Protein AF-A0A7C8EUQ7-F1 (afdb_monomer_lite)

Foldseek 3Di:
DPDPPDVVVVVVVVVVVVVVVVVVVVVVVVVCCVAVVVQVVCVVCQVVLQVVLVVCVVVVVLVVSLVSLVCCCPRHLDLAGNLSSLQSNLVSCVVVVNLVSSLVSLVCSQPSRVPHPCNLVSLLVNLVSCVVVVVLVSSLVSLVVSVVPPALASNLSSLLVNLVSCVVVVVLVSSLVSLLSSLVSYDPPDPSNVSSQASNQVSLLVQQQDLDDDPQKDKDFDAPPDFLPNVCVVLVAFSLSQCRNAVPPDRVDDDGRDITIHGRWQWAWEQAQQFQKIFIATPLATNHMAFKQFAAVVLGQDFAKWWWADKDFQDFDDDVVDDTRGGPHLPPQQHGIWTFTHHPDPPDDRREIEGEGSCQVSTRYNDDSNYIYHHNVVRVSVVNGHDTGHMYGYDNDDDPVRSD

Structure (mmCIF, N/CA/C/O backbone):
data_AF-A0A7C8EUQ7-F1
#
_entry.id   AF-A0A7C8EUQ7-F1
#
loop_
_atom_site.group_PDB
_atom_site.id
_atom_site.type_symbol
_atom_site.label_atom_id
_atom_site.label_alt_id
_atom_site.label_comp_id
_atom_site.label_asym_id
_atom_site.label_entity_id
_atom_site.label_seq_id
_atom_site.pdbx_PDB_ins_code
_atom_site.Cartn_x
_atom_site.Cartn_y
_atom_site.Cartn_z
_atom_site.occupancy
_atom_site.B_iso_or_equiv
_atom_site.auth_seq_id
_atom_site.auth_comp_id
_atom_site.auth_asym_id
_atom_site.auth_atom_id
_atom_site.pdbx_PDB_model_num
ATOM 1 N N . MET A 1 1 ? 36.268 11.044 -96.603 1.00 44.50 1 MET A N 1
ATOM 2 C CA . MET A 1 1 ? 37.202 10.274 -95.750 1.00 44.50 1 MET A CA 1
ATOM 3 C C . MET A 1 1 ? 36.378 9.459 -94.760 1.00 44.50 1 MET A C 1
ATOM 5 O O . MET A 1 1 ? 35.686 10.057 -93.951 1.00 44.50 1 MET A O 1
ATOM 9 N N . LYS A 1 2 ? 36.358 8.121 -94.862 1.00 48.16 2 LYS A N 1
ATOM 10 C CA . LYS A 1 2 ? 35.698 7.262 -93.861 1.00 48.16 2 LYS A CA 1
ATOM 11 C C . LYS A 1 2 ? 36.610 7.180 -92.637 1.00 48.16 2 LYS A C 1
ATOM 13 O O . LYS A 1 2 ? 37.682 6.588 -92.716 1.00 48.16 2 LYS A O 1
ATOM 18 N N . GLN A 1 3 ? 36.198 7.805 -91.539 1.00 54.78 3 GLN A N 1
ATOM 19 C CA . GLN A 1 3 ? 36.864 7.699 -90.246 1.00 54.78 3 GLN A CA 1
ATOM 20 C C . GLN A 1 3 ? 36.693 6.248 -89.774 1.00 54.78 3 GLN A C 1
ATOM 22 O O . GLN A 1 3 ? 35.589 5.830 -89.427 1.00 54.78 3 GLN A O 1
ATOM 27 N N . LYS A 1 4 ? 37.754 5.434 -89.861 1.00 54.38 4 LYS A N 1
ATOM 28 C CA . LYS A 1 4 ? 37.778 4.117 -89.216 1.00 54.38 4 LYS A CA 1
ATOM 29 C C . LYS A 1 4 ? 37.624 4.381 -87.719 1.00 54.38 4 LYS A C 1
ATOM 31 O O . LYS A 1 4 ? 38.561 4.870 -87.099 1.00 54.38 4 LYS A O 1
ATOM 36 N N . GLN A 1 5 ? 36.441 4.120 -87.163 1.00 60.38 5 GLN A N 1
ATOM 37 C CA . GLN A 1 5 ? 36.296 4.009 -85.716 1.00 60.38 5 GLN A CA 1
ATOM 38 C C . GLN A 1 5 ? 37.245 2.906 -85.272 1.00 60.38 5 GLN A C 1
ATOM 40 O O . GLN A 1 5 ? 37.120 1.772 -85.729 1.00 60.38 5 GLN A O 1
ATOM 45 N N . ASP A 1 6 ? 38.235 3.275 -84.468 1.00 59.75 6 ASP A N 1
ATOM 46 C CA . ASP A 1 6 ? 39.238 2.351 -83.975 1.00 59.75 6 ASP A CA 1
ATOM 47 C C . ASP A 1 6 ? 38.550 1.388 -82.990 1.00 59.75 6 ASP A C 1
ATOM 49 O O . ASP A 1 6 ? 38.145 1.807 -81.898 1.00 59.75 6 ASP A O 1
ATOM 53 N N . PRO A 1 7 ? 38.346 0.107 -83.357 1.00 58.75 7 PRO A N 1
ATOM 54 C CA . PRO A 1 7 ? 37.643 -0.847 -82.507 1.00 58.75 7 PRO A CA 1
ATOM 55 C C . PRO A 1 7 ? 38.404 -1.117 -81.202 1.00 58.75 7 PRO A C 1
ATOM 57 O O . PRO A 1 7 ? 37.848 -1.746 -80.303 1.00 58.75 7 PRO A O 1
ATOM 60 N N . SER A 1 8 ? 39.653 -0.654 -81.076 1.00 69.75 8 SER A N 1
ATOM 61 C CA . SER A 1 8 ? 40.421 -0.717 -79.834 1.00 69.75 8 SER A CA 1
ATOM 62 C C . SER A 1 8 ? 39.862 0.217 -78.754 1.00 69.75 8 SER A C 1
ATOM 64 O O . SER A 1 8 ? 39.692 -0.224 -77.621 1.00 69.75 8 SER A O 1
ATOM 66 N N . LEU A 1 9 ? 39.470 1.453 -79.089 1.00 70.50 9 LEU A N 1
ATOM 67 C CA . LEU A 1 9 ? 38.995 2.434 -78.106 1.00 70.50 9 LEU A CA 1
ATOM 68 C C . LEU A 1 9 ? 37.633 2.035 -77.518 1.00 70.50 9 LEU A C 1
ATOM 70 O O . LEU A 1 9 ? 37.433 2.099 -76.308 1.00 70.50 9 LEU A O 1
ATOM 74 N N . ALA A 1 10 ? 36.717 1.549 -78.361 1.00 75.19 10 ALA A N 1
ATOM 75 C CA . ALA A 1 10 ? 35.415 1.050 -77.916 1.00 75.19 10 ALA A CA 1
ATOM 76 C C . ALA A 1 10 ? 35.548 -0.195 -77.016 1.00 75.19 10 ALA A C 1
ATOM 78 O O . ALA A 1 10 ? 34.834 -0.317 -76.022 1.00 75.19 10 ALA A O 1
ATOM 79 N N . LYS A 1 11 ? 36.499 -1.093 -77.317 1.00 77.00 11 LYS A N 1
ATOM 80 C CA . LYS A 1 11 ? 36.804 -2.266 -76.480 1.00 77.00 11 LYS A CA 1
ATOM 81 C C . LYS A 1 11 ? 37.442 -1.878 -75.146 1.00 77.00 11 LYS A C 1
ATOM 83 O O . LYS A 1 11 ? 37.086 -2.461 -74.128 1.00 77.00 11 LYS A O 1
ATOM 88 N N . ILE A 1 12 ? 38.335 -0.886 -75.137 1.00 78.25 12 ILE A N 1
ATOM 89 C CA . ILE A 1 12 ? 38.943 -0.354 -73.909 1.00 78.25 12 ILE A CA 1
ATOM 90 C C . ILE A 1 12 ? 37.870 0.295 -73.027 1.00 78.25 12 ILE A C 1
ATOM 92 O O . ILE A 1 12 ? 37.787 -0.017 -71.844 1.00 78.25 12 ILE A O 1
ATOM 96 N N . MET A 1 13 ? 36.992 1.122 -73.600 1.00 78.19 13 MET A N 1
ATOM 97 C CA . MET A 1 13 ? 35.880 1.738 -72.866 1.00 78.19 13 MET A CA 1
ATOM 98 C C . MET A 1 13 ? 34.912 0.696 -72.293 1.00 78.19 13 MET A C 1
ATOM 100 O O . MET A 1 13 ? 34.524 0.798 -71.131 1.00 78.19 13 MET A O 1
ATOM 104 N N . ALA A 1 14 ? 34.562 -0.336 -73.066 1.00 81.00 14 ALA A N 1
ATOM 105 C CA . ALA A 1 14 ? 33.727 -1.436 -72.586 1.00 81.00 14 ALA A CA 1
ATOM 106 C C . ALA A 1 14 ? 34.399 -2.219 -71.443 1.00 81.00 14 ALA A C 1
ATOM 108 O O . ALA A 1 14 ? 33.737 -2.558 -70.465 1.00 81.00 14 ALA A O 1
ATOM 109 N N . ALA A 1 15 ? 35.713 -2.457 -71.526 1.00 80.69 15 ALA A N 1
ATOM 110 C CA . ALA A 1 15 ? 36.473 -3.117 -70.467 1.00 80.69 15 ALA A CA 1
ATOM 111 C C . ALA A 1 15 ? 36.538 -2.270 -69.184 1.00 80.69 15 ALA A C 1
ATOM 113 O O . ALA A 1 15 ? 36.333 -2.801 -68.096 1.00 80.69 15 ALA A O 1
ATOM 114 N N . VAL A 1 16 ? 36.754 -0.955 -69.294 1.00 82.31 16 VAL A N 1
ATOM 115 C CA . VAL A 1 16 ? 36.758 -0.036 -68.141 1.00 82.31 16 VAL A CA 1
ATOM 116 C C . VAL A 1 16 ? 35.379 0.031 -67.481 1.00 82.31 16 VAL A C 1
ATOM 118 O O . VAL A 1 16 ? 35.286 -0.054 -66.259 1.00 82.31 16 VAL A O 1
ATOM 121 N N . LEU A 1 17 ? 34.301 0.116 -68.268 1.00 85.06 17 LEU A N 1
ATOM 122 C CA . LEU A 1 17 ? 32.929 0.088 -67.748 1.00 85.06 17 LEU A CA 1
ATOM 123 C C . LEU A 1 17 ? 32.597 -1.250 -67.076 1.00 85.06 17 LEU A C 1
ATOM 125 O O . LEU A 1 17 ? 31.959 -1.257 -66.026 1.00 85.06 17 LEU A O 1
ATOM 129 N N . PHE A 1 18 ? 33.064 -2.371 -67.631 1.00 87.50 18 PHE A N 1
ATOM 130 C CA . PHE A 1 18 ? 32.886 -3.695 -67.036 1.00 87.50 18 PHE A CA 1
ATOM 131 C C . PHE A 1 18 ? 33.632 -3.826 -65.702 1.00 87.50 18 PHE A C 1
ATOM 133 O O . PHE A 1 18 ? 33.042 -4.245 -64.711 1.00 87.50 18 PHE A O 1
ATOM 140 N N . VAL A 1 19 ? 34.898 -3.398 -65.638 1.00 84.31 19 VAL A N 1
ATOM 141 C CA . VAL A 1 19 ? 35.679 -3.388 -64.389 1.00 84.31 19 VAL A CA 1
ATOM 142 C C . VAL A 1 19 ? 35.040 -2.461 -63.352 1.00 84.31 19 VAL A C 1
ATOM 144 O O . VAL A 1 19 ? 34.924 -2.844 -62.190 1.00 84.31 19 VAL A O 1
ATOM 147 N N . GLY A 1 20 ? 34.559 -1.283 -63.762 1.00 86.00 20 GLY A N 1
ATOM 148 C CA . GLY A 1 20 ? 33.828 -0.363 -62.889 1.00 86.00 20 GLY A CA 1
ATOM 149 C C . GLY A 1 20 ? 32.526 -0.962 -62.346 1.00 86.00 20 GLY A C 1
ATOM 150 O O . GLY A 1 20 ? 32.254 -0.852 -61.152 1.00 86.00 20 GLY A O 1
ATOM 151 N N . ALA A 1 21 ? 31.753 -1.655 -63.186 1.00 86.38 21 ALA A N 1
ATOM 152 C CA . ALA A 1 21 ? 30.520 -2.330 -62.783 1.00 86.38 21 ALA A CA 1
ATOM 153 C C . ALA A 1 21 ? 30.780 -3.513 -61.835 1.00 86.38 21 ALA A C 1
ATOM 155 O O . ALA A 1 21 ? 30.053 -3.681 -60.857 1.00 86.38 21 ALA A O 1
ATOM 156 N N . VAL A 1 22 ? 31.838 -4.297 -62.073 1.00 87.19 22 VAL A N 1
ATOM 157 C CA . VAL A 1 22 ? 32.263 -5.386 -61.178 1.00 87.19 22 VAL A CA 1
ATOM 158 C C . VAL A 1 22 ? 32.748 -4.828 -59.841 1.00 87.19 22 VAL A C 1
ATOM 160 O O . VAL A 1 22 ? 32.318 -5.312 -58.799 1.00 87.19 22 VAL A O 1
ATOM 163 N N . ALA A 1 23 ? 33.576 -3.780 -59.843 1.00 84.12 23 ALA A N 1
ATOM 164 C CA . ALA A 1 23 ? 34.038 -3.128 -58.618 1.00 84.12 23 ALA A CA 1
ATOM 165 C C . ALA A 1 23 ? 32.865 -2.553 -57.806 1.00 84.12 23 ALA A C 1
ATOM 167 O O . ALA A 1 23 ? 32.784 -2.772 -56.598 1.00 84.12 23 ALA A O 1
ATOM 168 N N . TYR A 1 24 ? 31.911 -1.893 -58.468 1.00 87.12 24 TYR A N 1
ATOM 169 C CA . TYR A 1 24 ? 30.683 -1.412 -57.835 1.00 87.12 24 TYR A CA 1
ATOM 170 C C . TYR A 1 24 ? 29.835 -2.564 -57.273 1.00 87.12 24 TYR A C 1
ATOM 172 O O . TYR A 1 24 ? 29.371 -2.490 -56.136 1.00 87.12 24 TYR A O 1
ATOM 180 N N . GLY A 1 25 ? 29.685 -3.657 -58.028 1.00 85.44 25 GLY A N 1
ATOM 181 C CA . GLY A 1 25 ? 28.987 -4.865 -57.591 1.00 85.44 25 GLY A CA 1
ATOM 182 C C . GLY A 1 25 ? 29.629 -5.512 -56.362 1.00 85.44 25 GLY A C 1
ATOM 183 O O . GLY A 1 25 ? 28.918 -5.856 -55.424 1.00 85.44 25 GLY A O 1
ATOM 184 N N . VAL A 1 26 ? 30.9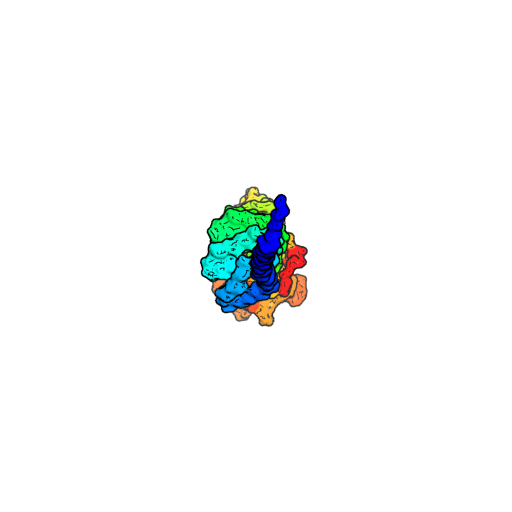61 -5.603 -56.312 1.00 84.25 26 VAL A N 1
ATOM 185 C CA . VAL A 1 26 ? 31.711 -6.127 -55.155 1.00 84.25 26 VAL A CA 1
ATOM 186 C C . VAL A 1 26 ? 31.532 -5.235 -53.928 1.00 84.25 26 VAL A C 1
ATOM 188 O O . VAL A 1 26 ? 31.310 -5.751 -52.836 1.00 84.25 26 VAL A O 1
ATOM 191 N N . VAL A 1 27 ? 31.564 -3.908 -54.089 1.00 81.56 27 VAL A N 1
ATOM 192 C CA . VAL A 1 27 ? 31.313 -2.968 -52.984 1.00 81.56 27 VAL A CA 1
ATOM 193 C C . VAL A 1 27 ? 29.881 -3.105 -52.468 1.00 81.56 27 VAL A C 1
ATOM 195 O O . VAL A 1 27 ? 29.685 -3.225 -51.262 1.00 81.56 27 VAL A O 1
ATOM 198 N N . ARG A 1 28 ? 28.880 -3.150 -53.356 1.00 82.44 28 ARG A N 1
ATOM 199 C CA . ARG A 1 28 ? 27.466 -3.297 -52.970 1.00 82.44 28 ARG A CA 1
ATOM 200 C C . ARG A 1 28 ? 27.168 -4.656 -52.345 1.00 82.44 28 ARG A C 1
ATOM 202 O O . ARG A 1 28 ? 26.428 -4.714 -51.373 1.00 82.44 28 ARG A O 1
ATOM 209 N N . PHE A 1 29 ? 27.760 -5.731 -52.858 1.00 74.12 29 PHE A N 1
ATOM 210 C CA . PHE A 1 29 ? 27.621 -7.072 -52.294 1.00 74.12 29 PHE A CA 1
ATOM 211 C C . PHE A 1 29 ? 28.321 -7.192 -50.937 1.00 74.12 29 PHE A C 1
ATOM 213 O O . PHE A 1 29 ? 27.755 -7.754 -50.009 1.00 74.12 29 PHE A O 1
ATOM 220 N N . SER A 1 30 ? 29.510 -6.600 -50.789 1.00 72.38 30 SER A N 1
ATOM 221 C CA . SER A 1 30 ? 30.211 -6.503 -49.505 1.00 72.38 30 SER A CA 1
ATOM 222 C C . SER A 1 30 ? 29.393 -5.717 -48.476 1.00 72.38 30 SER A C 1
ATOM 224 O O . SER A 1 30 ? 29.219 -6.186 -47.357 1.00 72.38 30 SER A O 1
ATOM 226 N N . GLN A 1 31 ? 28.811 -4.577 -48.866 1.00 73.62 31 GLN A N 1
ATOM 227 C CA . GLN A 1 31 ? 27.899 -3.798 -48.018 1.00 73.62 31 GLN A CA 1
ATOM 228 C C . GLN A 1 31 ? 26.654 -4.602 -47.624 1.00 73.62 31 GLN A C 1
ATOM 230 O O . GLN A 1 31 ? 26.315 -4.651 -46.449 1.00 73.62 31 GLN A O 1
ATOM 235 N N . TRP A 1 32 ? 26.020 -5.286 -48.579 1.00 71.31 32 TRP A N 1
ATOM 236 C CA . TRP A 1 32 ? 24.850 -6.130 -48.328 1.00 71.31 32 TRP A CA 1
ATOM 237 C C . TRP A 1 32 ? 25.156 -7.313 -47.390 1.00 71.31 32 TRP A C 1
ATOM 239 O O . TRP A 1 32 ? 24.401 -7.569 -46.455 1.00 71.31 32 TRP A O 1
ATOM 249 N N . LEU A 1 33 ? 26.291 -7.998 -47.579 1.00 67.00 33 LEU A N 1
ATOM 250 C CA . LEU A 1 33 ? 26.746 -9.061 -46.676 1.00 67.00 33 LEU A CA 1
ATOM 251 C C . LEU A 1 33 ? 27.037 -8.532 -45.263 1.00 67.00 33 LEU A C 1
ATOM 253 O O . LEU A 1 33 ? 26.722 -9.207 -44.285 1.00 67.00 33 LEU A O 1
ATOM 257 N N . ASN A 1 34 ? 27.650 -7.350 -45.142 1.00 63.03 34 ASN A N 1
ATOM 258 C CA . ASN A 1 34 ? 28.043 -6.794 -43.844 1.00 63.03 34 ASN A CA 1
ATOM 259 C C . ASN A 1 34 ? 26.889 -6.144 -43.076 1.00 63.03 34 ASN A C 1
ATOM 261 O O . ASN A 1 34 ? 26.925 -6.140 -41.848 1.00 63.03 34 ASN A O 1
ATOM 265 N N . GLU A 1 35 ? 25.906 -5.561 -43.760 1.00 67.56 35 GLU A N 1
ATOM 266 C CA . GLU A 1 35 ? 24.783 -4.893 -43.104 1.00 67.56 35 GLU A CA 1
ATOM 267 C C . GLU A 1 35 ? 23.601 -5.847 -42.952 1.00 67.56 35 GLU A C 1
ATOM 269 O O . GLU A 1 35 ? 23.327 -6.269 -41.834 1.00 67.56 35 GLU A O 1
ATOM 274 N N . ASP A 1 36 ? 22.952 -6.289 -44.026 1.00 72.19 36 ASP A N 1
ATOM 275 C CA . ASP A 1 36 ? 21.674 -7.007 -43.906 1.00 72.19 36 ASP A CA 1
ATOM 276 C C . ASP A 1 36 ? 21.809 -8.403 -43.278 1.00 72.19 36 ASP A C 1
ATOM 278 O O . ASP A 1 36 ? 21.008 -8.778 -42.418 1.00 72.19 36 ASP A O 1
ATOM 282 N N . ILE A 1 37 ? 22.837 -9.181 -43.644 1.00 74.88 37 ILE A N 1
ATOM 283 C CA . ILE A 1 37 ? 23.008 -10.538 -43.092 1.00 74.88 37 ILE A CA 1
ATOM 284 C C . ILE A 1 37 ? 23.443 -10.487 -41.626 1.00 74.88 37 ILE A C 1
ATOM 286 O O . ILE A 1 37 ? 22.908 -11.226 -40.796 1.00 74.88 37 ILE A O 1
ATOM 290 N N . ILE A 1 38 ? 24.405 -9.624 -41.287 1.00 77.00 38 ILE A N 1
ATOM 291 C CA . ILE A 1 38 ? 24.891 -9.506 -39.908 1.00 77.00 38 ILE A CA 1
ATOM 292 C C . ILE A 1 38 ? 23.803 -8.904 -39.016 1.00 77.00 38 ILE A C 1
ATOM 294 O O . ILE A 1 38 ? 23.589 -9.415 -37.918 1.00 77.00 38 ILE A O 1
ATOM 298 N N . LEU A 1 39 ? 23.094 -7.864 -39.465 1.00 77.81 39 LEU A N 1
ATOM 299 C CA . LEU A 1 39 ? 21.985 -7.275 -38.710 1.00 77.81 39 LEU A CA 1
ATOM 300 C C . LEU A 1 39 ? 20.862 -8.288 -38.503 1.00 77.81 39 LEU A C 1
ATOM 302 O O . LEU A 1 39 ? 20.437 -8.473 -37.364 1.00 77.81 39 LEU A O 1
ATOM 306 N N . GLY A 1 40 ? 20.463 -9.013 -39.552 1.00 79.75 40 GLY A N 1
ATOM 307 C CA . GLY A 1 40 ? 19.449 -10.063 -39.451 1.00 79.75 40 GLY A CA 1
ATOM 308 C C . GLY A 1 40 ? 19.858 -11.197 -38.505 1.00 79.75 40 GLY A C 1
ATOM 309 O O . GLY A 1 40 ? 19.042 -11.682 -37.721 1.00 79.75 40 GLY A O 1
ATOM 310 N N . ALA A 1 41 ? 21.135 -11.593 -38.504 1.00 82.69 41 ALA A N 1
ATOM 311 C CA . ALA A 1 41 ? 21.653 -12.585 -37.562 1.00 82.69 41 ALA A CA 1
ATOM 312 C C . ALA A 1 41 ? 21.682 -12.062 -36.115 1.00 82.69 41 ALA A C 1
ATOM 314 O O . ALA A 1 41 ? 21.326 -12.797 -35.190 1.00 82.69 41 ALA A O 1
ATOM 315 N N . ILE A 1 42 ? 22.081 -10.800 -35.902 1.00 81.88 42 ILE A N 1
ATOM 316 C CA . ILE A 1 42 ? 22.071 -10.176 -34.573 1.00 81.88 42 ILE A CA 1
ATOM 317 C C . ILE A 1 42 ? 20.637 -10.093 -34.055 1.00 81.88 42 ILE A C 1
ATOM 319 O O . ILE A 1 42 ? 20.408 -10.556 -32.942 1.00 81.88 42 ILE A O 1
ATOM 323 N N . GLU A 1 43 ? 19.699 -9.570 -34.848 1.00 85.75 43 GLU A N 1
ATOM 324 C CA . GLU A 1 43 ? 18.287 -9.434 -34.478 1.00 85.75 43 GLU A CA 1
ATOM 325 C C . GLU A 1 43 ? 17.658 -10.791 -34.149 1.00 85.75 43 GLU A C 1
ATOM 327 O O . GLU A 1 43 ? 17.048 -10.941 -33.093 1.00 85.75 43 GLU A O 1
ATOM 332 N N . LYS A 1 44 ? 17.900 -11.819 -34.972 1.00 88.88 44 LYS A N 1
ATOM 333 C CA . LYS A 1 44 ? 17.407 -13.178 -34.707 1.00 88.88 44 LYS A CA 1
ATOM 334 C C . LYS A 1 44 ? 17.947 -13.760 -33.396 1.00 88.88 44 LYS A C 1
ATOM 336 O O . LYS A 1 44 ? 17.216 -14.445 -32.695 1.00 88.88 44 LYS A O 1
ATOM 341 N N . SER A 1 45 ? 19.212 -13.486 -33.067 1.00 89.88 45 SER A N 1
ATOM 342 C CA . SER A 1 45 ? 19.848 -13.931 -31.813 1.00 89.88 45 SER A CA 1
ATOM 343 C C . SER A 1 45 ? 19.565 -13.026 -30.608 1.00 89.88 45 SER A C 1
ATOM 345 O O . SER A 1 45 ? 20.042 -13.300 -29.507 1.00 89.88 45 SER A O 1
ATOM 347 N N . ALA A 1 46 ? 18.889 -11.894 -30.811 1.00 90.94 46 ALA A N 1
ATOM 348 C CA . ALA A 1 46 ? 18.797 -10.852 -29.799 1.00 90.94 46 ALA A CA 1
ATOM 349 C C . ALA A 1 46 ? 17.978 -11.261 -28.564 1.00 90.94 46 ALA A C 1
ATOM 351 O O . ALA A 1 46 ? 18.445 -10.949 -27.469 1.00 90.94 46 ALA A O 1
ATOM 352 N N . PRO A 1 47 ? 16.836 -11.975 -28.679 1.00 91.88 47 PRO A N 1
ATOM 353 C CA . PRO A 1 47 ? 16.114 -12.476 -27.509 1.00 91.88 47 PRO A CA 1
ATOM 354 C C . PRO A 1 47 ? 17.003 -13.342 -26.603 1.00 91.88 47 PRO A C 1
ATOM 356 O O . PRO A 1 47 ? 17.176 -13.009 -25.434 1.00 91.88 47 PRO A O 1
ATOM 359 N N . ASP A 1 48 ? 17.680 -14.344 -27.174 1.00 93.19 48 ASP A N 1
ATOM 360 C CA . ASP A 1 48 ? 18.568 -15.251 -26.432 1.00 93.19 48 ASP A CA 1
ATOM 361 C C . ASP A 1 48 ? 19.712 -14.497 -25.741 1.00 93.19 48 ASP A C 1
ATOM 363 O O . ASP A 1 48 ? 20.080 -14.783 -24.604 1.00 93.19 48 ASP A O 1
ATOM 367 N N . LYS A 1 49 ? 20.277 -13.487 -26.413 1.00 93.88 49 LYS A N 1
ATOM 368 C CA . LYS A 1 49 ? 21.335 -12.645 -25.839 1.00 93.88 49 LYS A CA 1
ATOM 369 C C . LYS A 1 49 ? 20.838 -11.740 -24.719 1.00 93.88 49 LYS A C 1
ATOM 371 O O . LYS A 1 49 ? 21.601 -11.476 -23.793 1.00 93.88 49 LYS A O 1
ATOM 376 N N . ILE A 1 50 ? 19.603 -11.245 -24.804 1.00 94.62 50 ILE A N 1
ATOM 377 C CA . ILE A 1 50 ? 18.980 -10.473 -23.724 1.00 94.62 50 ILE A CA 1
ATOM 378 C C . ILE A 1 50 ? 18.780 -11.376 -22.506 1.00 94.62 50 ILE A C 1
ATOM 380 O O . ILE A 1 50 ? 19.113 -10.965 -21.398 1.00 94.62 50 ILE A O 1
ATOM 384 N N . ASP A 1 51 ? 18.296 -12.600 -22.698 1.00 94.81 51 ASP A N 1
ATOM 385 C CA . ASP A 1 51 ? 18.088 -13.538 -21.594 1.00 94.81 51 ASP A CA 1
ATOM 386 C C . ASP A 1 51 ? 19.416 -13.988 -20.973 1.00 94.81 51 ASP A C 1
ATOM 388 O O . ASP A 1 51 ? 19.579 -13.909 -19.756 1.00 94.81 51 ASP A O 1
ATOM 392 N N . MET A 1 52 ? 20.428 -14.283 -21.792 1.00 95.62 52 MET A N 1
ATOM 393 C CA . MET A 1 52 ? 21.793 -14.526 -21.316 1.00 95.62 52 MET A CA 1
ATOM 394 C C . MET A 1 52 ? 22.350 -13.334 -20.520 1.00 95.62 52 MET A C 1
ATOM 396 O O . MET A 1 52 ? 22.987 -13.520 -19.485 1.00 95.62 52 MET A O 1
ATOM 400 N N . ALA A 1 53 ? 22.111 -12.098 -20.970 1.00 95.94 53 ALA A N 1
ATOM 401 C CA . ALA A 1 53 ? 22.552 -10.908 -20.246 1.00 95.94 53 ALA A CA 1
ATOM 402 C C . ALA A 1 53 ? 21.862 -10.769 -18.879 1.00 95.94 53 ALA A C 1
ATOM 404 O O . ALA A 1 53 ? 22.523 -10.385 -17.916 1.00 95.94 53 ALA A O 1
ATOM 405 N N . LYS A 1 54 ? 20.572 -11.116 -18.765 1.00 95.50 54 LYS A N 1
ATOM 406 C CA . LYS A 1 54 ? 19.867 -11.150 -17.471 1.00 95.50 54 LYS A CA 1
ATOM 407 C C . LYS A 1 54 ? 20.466 -12.195 -16.534 1.00 95.50 54 LYS A C 1
ATOM 409 O O . LYS A 1 54 ? 20.666 -11.906 -15.360 1.00 95.50 54 LYS A O 1
ATOM 414 N N . GLU A 1 55 ? 20.777 -13.387 -17.040 1.00 96.19 55 GLU A N 1
ATOM 415 C CA . GLU A 1 55 ? 21.399 -14.444 -16.234 1.00 96.19 55 GLU A CA 1
ATOM 416 C C . GLU A 1 55 ? 22.790 -14.051 -15.732 1.00 96.19 55 GLU A C 1
ATOM 418 O O . GLU A 1 55 ? 23.127 -14.305 -14.577 1.00 96.19 55 GLU A O 1
ATOM 423 N N . LEU A 1 56 ? 23.596 -13.418 -16.588 1.00 96.12 56 LEU A N 1
ATOM 424 C CA . LEU A 1 56 ? 24.905 -12.885 -16.209 1.00 96.12 56 LEU A CA 1
ATOM 425 C C . LEU A 1 56 ? 24.763 -11.799 -15.137 1.00 96.12 56 LEU A C 1
ATOM 427 O O . LEU A 1 56 ? 25.458 -11.842 -14.125 1.00 96.12 56 LEU A O 1
ATOM 431 N N . ALA A 1 57 ? 23.817 -10.874 -15.311 1.00 93.69 57 ALA A N 1
ATOM 432 C CA . ALA A 1 57 ? 23.526 -9.842 -14.320 1.00 93.69 57 ALA A CA 1
ATOM 433 C C . ALA A 1 57 ? 23.116 -10.440 -12.965 1.00 93.69 57 ALA A C 1
ATOM 435 O O . ALA A 1 57 ? 23.643 -10.035 -11.932 1.00 93.69 57 ALA A O 1
ATOM 436 N N . ALA A 1 58 ? 22.259 -11.466 -12.964 1.00 93.62 58 ALA A N 1
ATOM 437 C CA . ALA A 1 58 ? 21.841 -12.166 -11.749 1.00 93.62 58 ALA A CA 1
ATOM 438 C C . ALA A 1 58 ? 23.003 -12.863 -11.010 1.00 93.62 58 ALA A C 1
ATOM 440 O O . ALA A 1 58 ? 22.921 -13.080 -9.804 1.00 93.62 58 ALA A O 1
ATOM 441 N N . LYS A 1 59 ? 24.094 -13.193 -11.714 1.00 95.25 59 LYS A N 1
ATOM 442 C CA . LYS A 1 59 ? 25.331 -13.754 -11.139 1.00 95.25 59 LYS A CA 1
ATOM 443 C C . LYS A 1 59 ? 26.343 -12.686 -10.703 1.00 95.25 59 LYS A C 1
ATOM 445 O O . LYS A 1 59 ? 27.380 -13.036 -10.149 1.00 95.25 59 LYS A O 1
ATOM 450 N N . GLY A 1 60 ? 26.058 -11.404 -10.940 1.00 93.19 60 GLY A N 1
ATOM 451 C CA . GLY A 1 60 ? 26.981 -10.292 -10.695 1.00 93.19 60 GLY A CA 1
ATOM 452 C C . GLY A 1 60 ? 27.981 -10.037 -11.831 1.00 93.19 60 GLY A C 1
ATOM 453 O O . GLY A 1 60 ? 28.835 -9.160 -11.708 1.00 93.19 60 GLY A O 1
ATOM 454 N N . ASP A 1 61 ? 27.865 -10.740 -12.963 1.00 95.75 61 ASP A N 1
ATOM 455 C CA . ASP A 1 61 ? 28.750 -10.609 -14.128 1.00 95.75 61 ASP A CA 1
ATOM 456 C C . ASP A 1 61 ? 28.333 -9.433 -15.037 1.00 95.75 61 ASP A C 1
ATOM 458 O O . ASP A 1 61 ? 28.155 -9.562 -16.254 1.00 95.75 61 ASP A O 1
ATOM 462 N N . THR A 1 62 ? 28.185 -8.241 -14.452 1.00 95.38 62 THR A N 1
ATOM 463 C CA . THR A 1 62 ? 27.670 -7.030 -15.119 1.00 95.38 62 THR A CA 1
ATOM 464 C C . THR A 1 62 ? 28.452 -6.663 -16.385 1.00 95.38 62 THR A C 1
ATOM 466 O O . THR A 1 62 ? 27.873 -6.206 -17.374 1.00 95.38 62 THR A O 1
ATOM 469 N N . ALA A 1 63 ? 29.771 -6.877 -16.399 1.00 95.88 63 ALA A N 1
ATOM 470 C CA . ALA A 1 63 ? 30.615 -6.563 -17.552 1.00 95.88 63 ALA A CA 1
ATOM 471 C C . ALA A 1 63 ? 30.290 -7.437 -18.779 1.00 95.88 63 ALA A C 1
ATOM 473 O O . ALA A 1 63 ? 30.171 -6.919 -19.894 1.00 95.88 63 ALA A O 1
ATOM 474 N N . GLU A 1 64 ? 30.106 -8.745 -18.582 1.00 96.38 64 GLU A N 1
ATOM 475 C CA . GLU A 1 64 ? 29.753 -9.664 -19.669 1.00 96.38 64 GLU A CA 1
ATOM 476 C C . GLU A 1 64 ? 28.291 -9.481 -20.099 1.00 96.38 64 GLU A C 1
ATOM 478 O O . GLU A 1 64 ? 28.009 -9.495 -21.299 1.00 96.38 64 GLU A O 1
ATOM 483 N N . ALA A 1 65 ? 27.382 -9.174 -19.165 1.00 96.75 65 ALA A N 1
ATOM 484 C CA . ALA A 1 65 ? 26.001 -8.810 -19.491 1.00 96.75 65 ALA A CA 1
ATOM 485 C C . ALA A 1 65 ? 25.941 -7.594 -20.438 1.00 96.75 65 ALA A C 1
ATOM 487 O O . ALA A 1 65 ? 25.341 -7.652 -21.515 1.00 96.75 65 ALA A O 1
ATOM 488 N N . LYS A 1 66 ? 26.652 -6.508 -20.105 1.00 97.31 66 LYS A N 1
ATOM 489 C CA . LYS A 1 66 ? 26.753 -5.309 -20.959 1.00 97.31 66 LYS A CA 1
ATOM 490 C C . LYS A 1 66 ? 27.371 -5.620 -22.325 1.00 97.31 66 LYS A C 1
ATOM 492 O O . LYS A 1 66 ? 26.927 -5.105 -23.355 1.00 97.31 66 LYS A O 1
ATOM 497 N N . LYS A 1 67 ? 28.396 -6.475 -22.363 1.00 96.38 67 LYS A N 1
ATOM 498 C CA . LYS A 1 67 ? 29.058 -6.902 -23.604 1.00 96.38 67 LYS A CA 1
ATOM 499 C C . LYS A 1 67 ? 28.122 -7.698 -24.514 1.00 96.38 67 LYS A C 1
ATOM 501 O O . LYS A 1 67 ? 28.163 -7.486 -25.726 1.00 96.38 67 LYS A O 1
ATOM 506 N N . ALA A 1 68 ? 27.258 -8.541 -23.952 1.00 95.06 68 ALA A N 1
ATOM 507 C CA . ALA A 1 68 ? 26.244 -9.281 -24.701 1.00 95.06 68 ALA A CA 1
ATOM 508 C C . ALA A 1 68 ? 25.192 -8.358 -25.345 1.00 95.06 68 ALA A C 1
ATOM 510 O O . ALA A 1 68 ? 24.781 -8.594 -26.483 1.00 95.06 68 ALA A O 1
ATOM 511 N N . LEU A 1 69 ? 24.806 -7.276 -24.658 1.00 96.31 69 LEU A N 1
ATOM 512 C CA . LEU A 1 69 ? 23.797 -6.317 -25.132 1.00 96.31 69 LEU A CA 1
ATOM 513 C C . LEU A 1 69 ? 24.333 -5.297 -26.141 1.00 96.31 69 LEU A C 1
ATOM 515 O O . LEU A 1 69 ? 23.583 -4.827 -27.001 1.00 96.31 69 LEU A O 1
ATOM 519 N N . ARG A 1 70 ? 25.625 -4.956 -26.070 1.00 95.88 70 ARG A N 1
ATOM 520 C CA . ARG A 1 70 ? 26.239 -3.895 -26.886 1.00 95.88 70 ARG A CA 1
ATOM 521 C C . ARG A 1 70 ? 25.956 -4.021 -28.395 1.00 95.88 70 ARG A C 1
ATOM 523 O O . ARG A 1 70 ? 25.597 -3.005 -28.988 1.00 95.88 70 ARG A O 1
ATOM 530 N N . PRO A 1 71 ? 26.065 -5.200 -29.044 1.00 93.12 71 PRO A N 1
ATOM 531 C CA . PRO A 1 71 ? 25.740 -5.336 -30.466 1.00 93.12 71 PRO A CA 1
ATOM 532 C C . PRO A 1 71 ? 24.278 -5.015 -30.794 1.00 93.12 71 PRO A C 1
ATOM 534 O O . PRO A 1 71 ? 24.013 -4.455 -31.853 1.00 93.12 71 PRO A O 1
ATOM 537 N N . ILE A 1 72 ? 23.347 -5.343 -29.893 1.00 94.19 72 ILE A N 1
ATOM 538 C CA . ILE A 1 72 ? 21.909 -5.119 -30.082 1.00 94.19 72 ILE A CA 1
ATOM 539 C C . ILE A 1 72 ? 21.623 -3.619 -29.988 1.00 94.19 72 ILE A C 1
ATOM 541 O O . ILE A 1 72 ? 21.138 -3.023 -30.944 1.00 94.19 72 ILE A O 1
ATOM 545 N N . VAL A 1 73 ? 22.033 -2.992 -28.881 1.00 94.75 73 VAL A N 1
ATOM 546 C CA . VAL A 1 73 ? 21.832 -1.557 -28.599 1.00 94.75 73 VAL A CA 1
ATOM 547 C C . VAL A 1 73 ? 22.473 -0.642 -29.652 1.00 94.75 73 VAL A C 1
ATOM 549 O O . VAL A 1 73 ? 21.987 0.466 -29.897 1.00 94.75 73 VAL A O 1
ATOM 552 N N . ALA A 1 74 ? 23.584 -1.077 -30.252 1.00 92.50 74 ALA A N 1
ATOM 553 C CA . ALA A 1 74 ? 24.328 -0.278 -31.220 1.00 92.50 74 ALA A CA 1
ATOM 554 C C . ALA A 1 74 ? 23.822 -0.410 -32.663 1.00 92.50 74 ALA A C 1
ATOM 556 O O . ALA A 1 74 ? 24.079 0.488 -33.462 1.00 92.50 74 ALA A O 1
ATOM 557 N N . ARG A 1 75 ? 23.187 -1.532 -33.032 1.00 88.69 75 ARG A N 1
ATOM 558 C CA . ARG A 1 75 ? 22.969 -1.873 -34.449 1.00 88.69 75 ARG A CA 1
ATOM 559 C C . ARG A 1 75 ? 21.541 -2.279 -34.800 1.00 88.69 75 ARG A C 1
ATOM 561 O O . ARG A 1 75 ? 21.137 -2.072 -35.938 1.00 88.69 75 ARG A O 1
ATOM 568 N N . VAL A 1 76 ? 20.777 -2.838 -33.863 1.00 89.50 76 VAL A N 1
ATOM 569 C CA . VAL A 1 76 ? 19.421 -3.338 -34.135 1.00 89.50 76 VAL A CA 1
ATOM 570 C C . VAL A 1 76 ? 18.403 -2.210 -33.972 1.00 89.50 76 VAL A C 1
ATOM 572 O O . VAL A 1 76 ? 18.393 -1.522 -32.950 1.00 89.50 76 VAL A O 1
ATOM 575 N N . LYS A 1 77 ? 17.516 -2.043 -34.958 1.00 89.81 77 LYS A N 1
ATOM 576 C CA . LYS A 1 77 ? 16.406 -1.076 -34.939 1.00 89.81 77 LYS A CA 1
ATOM 577 C C . LYS A 1 77 ? 15.070 -1.811 -34.992 1.00 89.81 77 LYS A C 1
ATOM 579 O O . LYS A 1 77 ? 14.413 -1.834 -36.026 1.00 89.81 77 LYS A O 1
ATOM 584 N N . SER A 1 78 ? 14.715 -2.455 -33.887 1.00 90.81 78 SER A N 1
ATOM 585 C CA . SER A 1 78 ? 13.541 -3.323 -33.805 1.00 90.81 78 SER A CA 1
ATOM 586 C C . SER A 1 78 ? 12.663 -2.915 -32.626 1.00 90.81 78 SER A C 1
ATOM 588 O O . SER A 1 78 ? 13.123 -2.932 -31.482 1.00 90.81 78 SER A O 1
ATOM 590 N N . ASP A 1 79 ? 11.400 -2.570 -32.897 1.00 91.56 79 ASP A N 1
ATOM 591 C CA . ASP A 1 79 ? 10.436 -2.096 -31.889 1.00 91.56 79 ASP A CA 1
ATOM 592 C C . ASP A 1 79 ? 10.199 -3.118 -30.768 1.00 91.56 79 ASP A C 1
ATOM 594 O O . ASP A 1 79 ? 9.891 -2.748 -29.638 1.00 91.56 79 ASP A O 1
ATOM 598 N N . SER A 1 80 ? 10.346 -4.412 -31.053 1.00 88.75 80 SER A N 1
ATOM 599 C CA . SER A 1 80 ? 10.091 -5.499 -30.099 1.00 88.75 80 SER A CA 1
ATOM 600 C C . SER A 1 80 ? 11.324 -5.924 -29.290 1.00 88.75 80 SER A C 1
ATOM 602 O O . SER A 1 80 ? 11.185 -6.612 -28.277 1.00 88.75 80 SER A O 1
ATOM 604 N N . VAL A 1 81 ? 12.528 -5.530 -29.720 1.00 91.94 81 VAL A N 1
ATOM 605 C CA . VAL A 1 81 ? 13.800 -6.027 -29.169 1.00 91.94 81 VAL A CA 1
ATOM 606 C C . VAL A 1 81 ? 14.650 -4.899 -28.596 1.00 91.94 81 VAL A C 1
ATOM 608 O O . VAL A 1 81 ? 15.129 -4.998 -27.464 1.00 91.94 81 VAL A O 1
ATOM 611 N N . THR A 1 82 ? 14.863 -3.826 -29.359 1.00 95.31 82 THR A N 1
ATOM 612 C CA . THR A 1 82 ? 15.832 -2.786 -29.000 1.00 95.31 82 THR A CA 1
ATOM 613 C C . THR A 1 82 ? 15.456 -2.053 -27.708 1.00 95.31 82 THR A C 1
ATOM 615 O O . THR A 1 82 ? 16.340 -1.910 -26.859 1.00 95.31 82 THR A O 1
ATOM 618 N N . PRO A 1 83 ? 14.185 -1.669 -27.464 1.00 96.44 83 PRO A N 1
ATOM 619 C CA . PRO A 1 83 ? 13.782 -1.058 -26.194 1.00 96.44 83 PRO A CA 1
ATOM 620 C C . PRO A 1 83 ? 14.081 -1.932 -24.974 1.00 96.44 83 PRO A C 1
ATOM 622 O O . PRO A 1 83 ? 14.601 -1.432 -23.979 1.00 96.44 83 PRO A O 1
ATOM 625 N N . ARG A 1 84 ? 13.867 -3.251 -25.064 1.00 95.50 84 ARG A N 1
ATOM 626 C CA . ARG A 1 84 ? 14.186 -4.193 -23.975 1.00 95.50 84 ARG A CA 1
ATOM 627 C C . ARG A 1 84 ? 15.680 -4.236 -23.678 1.00 95.50 84 ARG A C 1
ATOM 629 O O . ARG A 1 84 ? 16.079 -4.194 -22.516 1.00 95.50 84 ARG A O 1
ATOM 636 N N . ALA A 1 85 ? 16.507 -4.296 -24.723 1.00 96.94 85 ALA A N 1
ATOM 637 C CA . ALA A 1 85 ? 17.959 -4.282 -24.577 1.00 96.94 85 ALA A CA 1
ATOM 638 C C . ALA A 1 85 ? 18.463 -2.948 -24.002 1.00 96.94 85 ALA A C 1
ATOM 640 O O . ALA A 1 85 ? 19.343 -2.951 -23.145 1.00 96.94 85 ALA A O 1
ATOM 641 N N . LEU A 1 86 ? 17.890 -1.819 -24.437 1.00 98.19 86 LEU A N 1
ATOM 642 C CA . LEU A 1 86 ? 18.205 -0.487 -23.916 1.00 98.19 86 LEU A CA 1
ATOM 643 C C . LEU A 1 86 ? 17.842 -0.353 -22.435 1.00 98.19 86 LEU A C 1
ATOM 645 O O . LEU A 1 86 ? 18.665 0.129 -21.665 1.00 98.19 86 LEU A O 1
ATOM 649 N N . MET A 1 87 ? 16.654 -0.809 -22.028 1.00 97.56 87 MET A N 1
ATOM 650 C CA . MET A 1 87 ? 16.218 -0.782 -20.629 1.00 97.56 87 MET A CA 1
ATOM 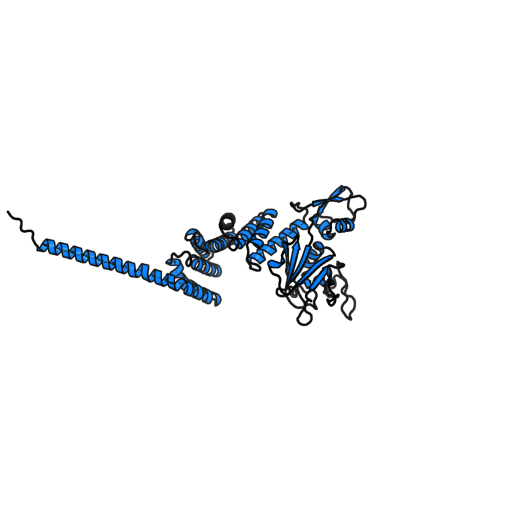651 C C . MET A 1 87 ? 17.106 -1.651 -19.733 1.00 97.56 87 MET A C 1
ATOM 653 O O . MET A 1 87 ? 17.532 -1.191 -18.678 1.00 97.56 87 MET A O 1
ATOM 657 N N . LEU A 1 88 ? 17.435 -2.877 -20.161 1.00 97.50 88 LEU A N 1
ATOM 658 C CA . LEU A 1 88 ? 18.330 -3.751 -19.397 1.00 97.50 88 LEU A CA 1
ATOM 659 C C . LEU A 1 88 ? 19.744 -3.163 -19.311 1.00 97.50 88 LEU A C 1
ATOM 661 O O . LEU A 1 88 ? 20.337 -3.136 -18.240 1.00 97.50 88 LEU A O 1
ATOM 665 N N . MET A 1 89 ? 20.275 -2.631 -20.415 1.00 98.31 89 MET A N 1
ATOM 666 C CA . MET A 1 89 ? 21.566 -1.941 -20.405 1.00 98.31 89 MET A CA 1
ATOM 667 C C . MET A 1 89 ? 21.538 -0.735 -19.456 1.00 98.31 89 MET A C 1
ATOM 669 O O . MET A 1 89 ? 22.483 -0.540 -18.699 1.00 98.31 89 MET A O 1
ATOM 673 N N . ALA A 1 90 ? 20.455 0.049 -19.459 1.00 98.12 90 ALA A N 1
ATOM 674 C CA . ALA A 1 90 ? 20.294 1.188 -18.563 1.00 98.12 90 ALA A CA 1
ATOM 675 C C . ALA A 1 90 ? 20.275 0.768 -17.089 1.00 98.12 90 ALA A C 1
ATOM 677 O O . ALA A 1 90 ? 20.962 1.391 -16.285 1.00 98.12 90 ALA A O 1
ATOM 678 N N . GLN A 1 91 ? 19.567 -0.313 -16.748 1.00 96.81 91 GLN A N 1
ATOM 679 C CA . GLN A 1 91 ? 19.584 -0.883 -15.400 1.00 96.81 91 GLN A CA 1
ATOM 680 C C . GLN A 1 91 ? 21.015 -1.242 -14.966 1.00 96.81 91 GLN A C 1
ATOM 682 O O . GLN A 1 91 ? 21.464 -0.815 -13.905 1.00 96.81 91 GLN A O 1
ATOM 687 N N . LEU A 1 92 ? 21.765 -1.949 -15.817 1.00 97.38 92 LEU A N 1
ATOM 688 C CA . LEU A 1 92 ? 23.150 -2.336 -15.524 1.00 97.38 92 LEU A CA 1
ATOM 689 C C . LEU A 1 92 ? 24.086 -1.126 -15.388 1.00 97.38 92 LEU A C 1
ATOM 691 O O . LEU A 1 92 ? 25.068 -1.170 -14.645 1.00 97.38 92 LEU A O 1
ATOM 695 N N . GLU A 1 93 ? 23.842 -0.050 -16.140 1.00 97.75 93 GLU A N 1
ATOM 696 C CA . GLU A 1 93 ? 24.581 1.204 -15.978 1.00 97.75 93 GLU A CA 1
ATOM 697 C C . GLU A 1 93 ? 24.242 1.895 -14.659 1.00 97.75 93 GLU A C 1
ATOM 699 O O . GLU A 1 93 ? 25.157 2.325 -13.958 1.00 97.75 93 GLU A O 1
ATOM 704 N N . GLN A 1 94 ? 22.969 1.929 -14.271 1.00 95.44 94 GLN A N 1
ATOM 705 C CA . GLN A 1 94 ? 22.531 2.493 -12.997 1.00 95.44 94 GLN A CA 1
ATOM 706 C C . GLN A 1 94 ? 23.127 1.736 -11.801 1.00 95.44 94 GLN A C 1
ATOM 708 O O . GLN A 1 94 ? 23.675 2.366 -10.900 1.00 95.44 94 GLN A O 1
ATOM 713 N N . GLU A 1 95 ? 23.117 0.401 -11.823 1.00 93.81 95 GLU A N 1
ATOM 714 C CA . GLU A 1 95 ? 23.754 -0.447 -10.800 1.00 93.81 95 GLU A CA 1
ATOM 715 C C . GLU A 1 95 ? 25.276 -0.228 -10.715 1.00 93.81 95 GLU A C 1
ATOM 717 O O . GLU A 1 95 ? 25.879 -0.407 -9.661 1.00 93.81 95 GLU A O 1
ATOM 722 N N . SER A 1 96 ? 25.903 0.210 -11.813 1.00 95.31 96 SER A N 1
ATOM 723 C CA . SER A 1 96 ? 27.326 0.580 -11.853 1.00 95.31 96 SER A CA 1
ATOM 724 C C . SER A 1 96 ? 27.598 2.038 -11.451 1.00 95.31 96 SER A C 1
ATOM 726 O O . SER A 1 96 ? 28.736 2.488 -11.562 1.00 95.31 96 SER A O 1
ATOM 728 N N . GLY A 1 97 ? 26.577 2.801 -11.043 1.00 95.38 97 GLY A N 1
ATOM 729 C CA . GLY A 1 97 ? 26.688 4.227 -10.716 1.00 95.38 97 GLY A CA 1
ATOM 730 C C . GLY A 1 97 ? 26.744 5.169 -11.928 1.00 95.38 97 GLY A C 1
ATOM 731 O O . GLY A 1 97 ? 26.947 6.371 -11.766 1.00 95.38 97 GLY A O 1
ATOM 732 N N . ASN A 1 98 ? 26.538 4.664 -13.147 1.00 96.81 98 ASN A N 1
ATOM 733 C CA . ASN A 1 98 ? 26.609 5.434 -14.393 1.00 96.81 98 ASN A CA 1
ATOM 734 C C . ASN A 1 98 ? 25.241 6.028 -14.775 1.00 96.81 98 ASN A C 1
ATOM 736 O O . ASN A 1 98 ? 24.726 5.808 -15.877 1.00 96.81 98 ASN A O 1
ATOM 740 N N . THR A 1 99 ? 24.646 6.800 -13.866 1.00 96.31 99 THR A N 1
ATOM 741 C CA . THR A 1 99 ? 23.262 7.293 -13.960 1.00 96.31 99 THR A CA 1
ATOM 742 C C . THR A 1 99 ? 22.958 8.082 -15.238 1.00 96.31 99 THR A C 1
ATOM 744 O O . THR A 1 99 ? 21.948 7.828 -15.888 1.00 96.31 99 THR A O 1
ATOM 747 N N . GLU A 1 100 ? 23.843 8.984 -15.669 1.00 95.88 100 GLU A N 1
ATOM 748 C CA . GLU A 1 100 ? 23.644 9.756 -16.911 1.00 95.88 100 GLU A CA 1
ATOM 749 C C . GLU A 1 100 ? 23.638 8.866 -18.163 1.00 95.88 100 GLU A C 1
ATOM 751 O O . GLU A 1 100 ? 22.898 9.109 -19.119 1.00 95.88 100 GLU A O 1
ATOM 756 N N . THR A 1 101 ? 24.422 7.783 -18.150 1.00 97.69 101 THR A N 1
ATOM 757 C CA . THR A 1 101 ? 24.428 6.814 -19.256 1.00 97.69 101 THR A CA 1
ATOM 758 C C . THR A 1 101 ? 23.118 6.034 -19.282 1.00 97.69 101 THR A C 1
ATOM 760 O O . THR A 1 101 ? 22.519 5.878 -20.347 1.00 97.69 101 THR A O 1
ATOM 763 N N . ALA A 1 102 ? 22.635 5.595 -18.116 1.00 98.12 102 ALA A N 1
ATOM 764 C CA . ALA A 1 102 ? 21.330 4.952 -17.987 1.00 98.12 102 ALA A CA 1
ATOM 765 C C . ALA A 1 102 ? 20.199 5.865 -18.488 1.00 98.12 102 ALA A C 1
ATOM 767 O O . ALA A 1 102 ? 19.353 5.437 -19.276 1.00 98.12 102 ALA A O 1
ATOM 768 N N . LEU A 1 103 ? 20.237 7.146 -18.115 1.00 98.19 103 LEU A N 1
ATOM 769 C CA . LEU A 1 103 ? 19.267 8.147 -18.546 1.00 98.19 103 LEU A CA 1
ATOM 770 C C . LEU A 1 103 ? 19.263 8.324 -20.069 1.00 98.19 103 LEU A C 1
ATOM 772 O O . LEU A 1 103 ? 18.194 8.334 -20.681 1.00 98.19 103 LEU A O 1
ATOM 776 N N . ALA A 1 104 ? 20.439 8.417 -20.693 1.00 98.12 104 ALA A N 1
ATOM 777 C CA . ALA A 1 104 ? 20.559 8.522 -22.145 1.00 98.12 104 ALA A CA 1
ATOM 778 C C . ALA A 1 104 ? 20.024 7.272 -22.866 1.00 98.12 104 ALA A C 1
ATOM 780 O O . ALA A 1 104 ? 19.339 7.392 -23.881 1.00 98.12 104 ALA A O 1
ATOM 781 N N . LEU A 1 105 ? 20.297 6.074 -22.338 1.00 98.50 105 LEU A N 1
ATOM 782 C CA . LEU A 1 105 ? 19.794 4.812 -22.892 1.00 98.50 105 LEU A CA 1
ATOM 783 C C . LEU A 1 105 ? 18.264 4.720 -22.815 1.00 98.50 105 LEU A C 1
ATOM 785 O O . LEU A 1 105 ? 17.625 4.351 -23.800 1.00 98.50 105 LEU A O 1
ATOM 789 N N . LEU A 1 106 ? 17.672 5.105 -21.683 1.00 98.50 106 LEU A N 1
ATOM 790 C CA . LEU A 1 106 ? 16.219 5.134 -21.506 1.00 98.50 106 LEU A CA 1
ATOM 791 C C . LEU A 1 106 ? 15.558 6.182 -22.401 1.00 98.50 106 LEU A C 1
ATOM 793 O O . LEU A 1 106 ? 14.562 5.883 -23.053 1.00 98.50 106 LEU A O 1
ATOM 797 N N . LYS A 1 107 ? 16.144 7.380 -22.509 1.00 98.31 107 LYS A N 1
ATOM 798 C CA . LYS A 1 107 ? 15.655 8.422 -23.419 1.00 98.31 107 LYS A CA 1
ATOM 799 C C . LYS A 1 107 ? 15.621 7.927 -24.865 1.00 98.31 107 LYS A C 1
ATOM 801 O O . LYS A 1 107 ? 14.624 8.115 -25.550 1.00 98.31 107 LYS A O 1
ATOM 806 N N . ARG A 1 108 ? 16.674 7.232 -25.313 1.00 97.88 108 ARG A N 1
ATOM 807 C CA . ARG A 1 108 ? 16.702 6.596 -26.640 1.00 97.88 108 ARG A CA 1
ATOM 808 C C . ARG A 1 108 ? 15.593 5.560 -26.805 1.00 97.88 108 ARG A C 1
ATOM 810 O O . ARG A 1 108 ? 14.951 5.540 -27.846 1.00 97.88 108 ARG A O 1
ATOM 817 N N . ALA A 1 109 ? 15.337 4.733 -25.789 1.00 97.75 109 ALA A N 1
ATOM 818 C CA . ALA A 1 109 ? 14.257 3.745 -25.840 1.00 97.75 109 ALA A CA 1
ATOM 819 C C . ALA A 1 109 ? 12.876 4.400 -26.016 1.00 97.75 109 ALA A C 1
ATOM 821 O O . ALA A 1 109 ? 12.033 3.858 -26.723 1.00 97.75 109 ALA A O 1
ATOM 822 N N . VAL A 1 110 ? 12.663 5.566 -25.401 1.00 97.56 110 VAL A N 1
ATOM 823 C CA . VAL A 1 110 ? 11.409 6.329 -25.489 1.00 97.56 110 VAL A CA 1
ATOM 824 C C . VAL A 1 110 ? 11.273 7.062 -26.824 1.00 97.56 110 VAL A C 1
ATOM 826 O O . VAL A 1 110 ? 10.213 6.998 -27.443 1.00 97.56 110 VAL A O 1
ATOM 829 N N . ASP A 1 111 ? 12.329 7.747 -27.267 1.00 96.88 111 ASP A N 1
ATOM 830 C CA . ASP A 1 111 ? 12.276 8.640 -28.428 1.00 96.88 111 ASP A CA 1
ATOM 831 C C . ASP A 1 111 ? 12.394 7.901 -29.764 1.00 96.88 111 ASP A C 1
ATOM 833 O O . ASP A 1 111 ? 11.735 8.268 -30.735 1.00 96.88 111 ASP A O 1
ATOM 837 N N . GLU A 1 112 ? 13.259 6.884 -29.839 1.00 97.00 112 GLU A N 1
ATOM 838 C CA . GLU A 1 112 ? 13.531 6.170 -31.093 1.00 97.00 112 GLU A CA 1
ATOM 839 C C . GLU A 1 112 ? 12.473 5.090 -31.388 1.00 97.00 112 GLU A C 1
ATOM 841 O O . GLU A 1 112 ? 12.330 4.698 -32.545 1.00 97.00 112 GLU A O 1
ATOM 846 N N . PHE A 1 113 ? 11.716 4.632 -30.379 1.00 96.56 113 PHE A N 1
ATOM 847 C CA . PHE A 1 113 ? 10.772 3.507 -30.494 1.00 96.56 113 PHE A CA 1
ATOM 848 C C . PHE A 1 113 ? 9.368 3.824 -29.930 1.00 96.56 113 PHE A C 1
ATOM 850 O O . PHE A 1 113 ? 8.868 3.111 -29.053 1.00 96.56 113 PHE A O 1
ATOM 857 N N . PRO A 1 114 ? 8.684 4.874 -30.426 1.00 95.06 114 PRO A N 1
ATOM 858 C CA . PRO A 1 114 ? 7.388 5.313 -29.900 1.00 95.06 114 PRO A CA 1
ATOM 859 C C . PRO A 1 114 ? 6.249 4.296 -30.104 1.00 95.06 114 PRO A C 1
ATOM 861 O O . PRO A 1 114 ? 5.237 4.365 -29.412 1.00 95.06 114 PRO A O 1
ATOM 864 N N . THR A 1 115 ? 6.395 3.360 -31.045 1.00 93.75 115 THR A N 1
ATOM 865 C CA . THR A 1 115 ? 5.408 2.314 -31.367 1.00 93.75 115 THR A CA 1
ATOM 866 C C . THR A 1 115 ? 5.685 0.984 -30.671 1.00 93.75 115 THR A C 1
ATOM 868 O O . THR A 1 115 ? 4.928 0.028 -30.843 1.00 93.75 115 THR A O 1
ATOM 871 N N . SER A 1 116 ? 6.755 0.905 -29.875 1.00 94.94 116 SER A N 1
ATOM 872 C CA . SER A 1 116 ? 7.120 -0.318 -29.167 1.00 94.94 116 SER A CA 1
ATOM 873 C C . SER A 1 116 ? 6.060 -0.723 -28.135 1.00 94.94 116 SER A C 1
ATOM 875 O O . SER A 1 116 ? 5.574 0.129 -27.388 1.00 94.94 116 SER A O 1
ATOM 877 N N . PRO A 1 117 ? 5.758 -2.027 -27.984 1.00 92.88 117 PRO A N 1
ATOM 878 C CA . PRO A 1 117 ? 4.932 -2.505 -26.875 1.00 92.88 117 PRO A CA 1
ATOM 879 C C . PRO A 1 117 ? 5.563 -2.227 -25.499 1.00 92.88 117 PRO A C 1
ATOM 881 O O . PRO A 1 117 ? 4.849 -2.129 -24.504 1.00 92.88 117 PRO A O 1
ATOM 884 N N . ASP A 1 118 ? 6.889 -2.074 -25.429 1.00 94.00 118 ASP A N 1
ATOM 885 C CA . ASP A 1 118 ? 7.609 -1.740 -24.198 1.00 94.00 118 ASP A CA 1
ATOM 886 C C . ASP A 1 118 ? 7.735 -0.222 -23.978 1.00 94.00 118 ASP A C 1
ATOM 888 O O . ASP A 1 118 ? 8.288 0.199 -22.962 1.00 94.00 118 ASP A O 1
ATOM 892 N N . GLN A 1 119 ? 7.188 0.610 -24.873 1.00 95.75 119 GLN A N 1
ATOM 893 C CA . GLN A 1 119 ? 7.276 2.069 -24.777 1.00 95.75 119 GLN A CA 1
ATOM 894 C C . GLN A 1 119 ? 6.730 2.613 -23.442 1.00 95.75 119 GLN A C 1
ATOM 896 O O . GLN A 1 119 ? 7.458 3.378 -22.803 1.00 95.75 119 GLN A O 1
ATOM 901 N N . PRO A 1 120 ? 5.549 2.196 -22.932 1.00 96.50 120 PRO A N 1
ATOM 902 C CA . PRO A 1 120 ? 5.049 2.694 -21.647 1.00 96.50 120 PRO A CA 1
ATOM 903 C C . PRO A 1 120 ? 5.967 2.340 -20.472 1.00 96.50 120 PRO A C 1
ATOM 905 O O . PRO A 1 120 ? 6.158 3.142 -19.554 1.00 96.50 120 PRO A O 1
ATOM 908 N N . ARG A 1 121 ? 6.577 1.149 -20.514 1.00 95.50 121 ARG A N 1
ATOM 909 C CA . ARG A 1 121 ? 7.510 0.675 -19.484 1.00 95.50 121 ARG A CA 1
ATOM 910 C C . ARG A 1 121 ? 8.818 1.458 -19.550 1.00 95.50 121 ARG A C 1
ATOM 912 O O . ARG A 1 121 ? 9.252 1.973 -18.526 1.00 95.50 121 ARG A O 1
ATOM 919 N N . ALA A 1 122 ? 9.390 1.622 -20.744 1.00 97.44 122 ALA A N 1
ATOM 920 C CA . ALA A 1 122 ? 10.588 2.427 -20.970 1.00 97.44 122 ALA A CA 1
ATOM 921 C C . ALA A 1 122 ? 10.388 3.880 -20.517 1.00 97.44 122 ALA A C 1
ATOM 923 O O . ALA A 1 122 ? 11.221 4.419 -19.789 1.00 97.44 122 ALA A O 1
ATOM 924 N N . ALA A 1 123 ? 9.253 4.487 -20.878 1.00 98.25 123 ALA A N 1
ATOM 925 C CA . ALA A 1 123 ? 8.888 5.840 -20.476 1.00 98.25 123 ALA A CA 1
ATOM 926 C C . ALA A 1 123 ? 8.713 5.957 -18.960 1.00 98.25 123 ALA A C 1
ATOM 928 O O . ALA A 1 123 ? 9.236 6.884 -18.351 1.00 98.25 123 ALA A O 1
ATOM 929 N N . THR A 1 124 ? 8.058 4.993 -18.317 1.00 97.56 124 THR A N 1
ATOM 930 C CA . THR A 1 124 ? 7.930 4.984 -16.855 1.00 97.56 124 THR A CA 1
ATOM 931 C C . THR A 1 124 ? 9.295 4.875 -16.169 1.00 97.56 124 THR A C 1
ATOM 933 O O . THR A 1 124 ? 9.570 5.634 -15.241 1.00 97.56 124 THR A O 1
ATOM 936 N N . THR A 1 125 ? 10.172 3.970 -16.617 1.00 97.44 125 THR A N 1
ATOM 937 C CA . THR A 1 125 ? 11.528 3.829 -16.060 1.00 97.44 125 THR A CA 1
ATOM 938 C C . THR A 1 125 ? 12.348 5.102 -16.273 1.00 97.44 125 THR A C 1
ATOM 940 O O . THR A 1 125 ? 13.032 5.550 -15.356 1.00 97.44 125 THR A O 1
ATOM 943 N N . TYR A 1 126 ? 12.228 5.732 -17.445 1.00 98.50 126 TYR A N 1
ATOM 944 C CA . TYR A 1 126 ? 12.831 7.033 -17.731 1.00 98.50 126 TYR A CA 1
ATOM 945 C C . TYR A 1 126 ? 12.322 8.127 -16.781 1.00 98.50 126 TYR A C 1
ATOM 947 O O . TYR A 1 126 ? 13.121 8.843 -16.181 1.00 98.50 126 TYR A O 1
ATOM 955 N N . GLY A 1 127 ? 11.002 8.217 -16.589 1.00 98.19 127 GLY A N 1
ATOM 956 C CA . GLY A 1 127 ? 10.367 9.154 -15.662 1.00 98.19 127 GLY A CA 1
ATOM 957 C C . GLY A 1 127 ? 10.819 8.959 -14.213 1.00 98.19 127 GLY A C 1
ATOM 958 O O . GLY A 1 127 ? 11.074 9.941 -13.521 1.00 98.19 127 GLY A O 1
ATOM 959 N N . ARG A 1 128 ? 11.003 7.708 -13.774 1.00 97.06 128 ARG A N 1
ATOM 960 C CA . ARG A 1 128 ? 11.520 7.386 -12.433 1.00 97.06 128 ARG A CA 1
ATOM 961 C C . ARG A 1 128 ? 12.954 7.862 -12.250 1.00 97.06 128 ARG A C 1
ATOM 963 O O . ARG A 1 128 ? 13.257 8.493 -11.248 1.00 97.06 128 ARG A O 1
ATOM 970 N N . LEU A 1 129 ? 13.811 7.650 -13.245 1.00 97.56 129 LEU A N 1
ATOM 971 C CA . LEU A 1 129 ? 15.191 8.123 -13.166 1.00 97.56 129 LEU A CA 1
ATOM 972 C C . LEU A 1 129 ? 15.283 9.658 -13.189 1.00 97.56 129 LEU A C 1
ATOM 974 O O . LEU A 1 129 ? 16.111 10.240 -12.494 1.00 97.56 129 LEU A O 1
ATOM 978 N N . LEU A 1 130 ? 14.412 10.328 -13.951 1.00 98.31 130 LEU A N 1
ATOM 979 C CA . LEU A 1 130 ? 14.273 11.786 -13.901 1.00 98.31 130 LEU A CA 1
ATOM 980 C C . LEU A 1 130 ? 13.832 12.263 -12.509 1.00 98.31 130 LEU A C 1
ATOM 982 O O . LEU A 1 130 ? 14.376 13.243 -12.004 1.00 98.31 130 LEU A O 1
ATOM 986 N N . GLU A 1 131 ? 12.874 11.571 -11.887 1.00 96.38 131 GLU A N 1
ATOM 987 C CA . GLU A 1 131 ? 12.416 11.843 -10.520 1.00 96.38 131 GLU A CA 1
ATOM 988 C C . GLU A 1 131 ? 13.566 11.719 -9.509 1.00 96.38 131 GLU A C 1
ATOM 990 O O . GLU A 1 131 ? 13.768 12.644 -8.720 1.00 96.38 131 GLU A O 1
ATOM 995 N N . ASP A 1 132 ? 14.349 10.639 -9.574 1.00 95.25 132 ASP A N 1
ATOM 996 C CA . ASP A 1 132 ? 15.500 10.391 -8.691 1.00 95.25 132 ASP A CA 1
ATOM 997 C C . ASP A 1 132 ? 16.600 11.458 -8.850 1.00 95.25 132 ASP A C 1
ATOM 999 O O . ASP A 1 132 ? 17.266 11.831 -7.885 1.00 95.25 132 ASP A O 1
ATOM 1003 N N . LEU A 1 133 ? 16.756 12.005 -10.060 1.00 95.94 133 LEU A N 1
ATOM 1004 C CA . LEU A 1 133 ? 17.664 13.115 -10.371 1.00 95.94 133 LEU A CA 1
ATOM 1005 C C . LEU A 1 133 ? 17.098 14.501 -10.008 1.00 95.94 133 LEU A C 1
ATOM 1007 O O . LEU A 1 133 ? 17.731 15.519 -10.291 1.00 95.94 133 LEU A O 1
ATOM 1011 N N . GLY A 1 134 ? 15.895 14.578 -9.432 1.00 96.62 134 GLY A N 1
ATOM 1012 C CA . GLY A 1 134 ? 15.237 15.841 -9.087 1.00 96.62 134 GLY A CA 1
ATOM 1013 C C . GLY A 1 134 ? 14.679 16.617 -10.288 1.00 96.62 134 GLY A C 1
ATOM 1014 O O . GLY A 1 134 ? 14.249 17.762 -10.142 1.00 96.62 134 GLY A O 1
ATOM 1015 N N . ARG A 1 135 ? 14.625 16.012 -11.480 1.00 97.69 135 ARG A N 1
ATOM 1016 C CA . ARG A 1 135 ? 14.054 16.599 -12.707 1.00 97.69 135 ARG A CA 1
ATOM 1017 C C . ARG A 1 135 ? 12.535 16.417 -12.740 1.00 97.69 135 ARG A C 1
ATOM 1019 O O . ARG A 1 135 ? 11.973 15.779 -13.629 1.00 97.69 135 ARG A O 1
ATOM 1026 N N . ILE A 1 136 ? 11.866 16.983 -11.736 1.00 97.88 136 ILE A N 1
ATOM 1027 C CA . ILE A 1 136 ? 10.452 16.719 -11.429 1.00 97.88 136 ILE A CA 1
ATOM 1028 C C . ILE A 1 136 ? 9.500 17.124 -12.563 1.00 97.88 136 ILE A C 1
ATOM 1030 O O . ILE A 1 136 ? 8.559 16.388 -12.857 1.00 97.88 136 ILE A O 1
ATOM 1034 N N . ALA A 1 137 ? 9.739 18.263 -13.219 1.00 98.00 137 ALA A N 1
ATOM 1035 C CA . ALA A 1 137 ? 8.893 18.726 -14.321 1.00 98.00 137 ALA A CA 1
ATOM 1036 C C . ALA A 1 137 ? 8.928 17.755 -15.516 1.00 98.00 137 ALA A C 1
ATOM 1038 O O . ALA A 1 137 ? 7.875 17.366 -16.026 1.00 98.00 137 ALA A O 1
ATOM 1039 N N . ASP A 1 138 ? 10.127 17.302 -15.892 1.00 98.19 138 ASP A N 1
ATOM 1040 C CA . ASP A 1 138 ? 10.327 16.336 -16.975 1.00 98.19 138 ASP A CA 1
ATOM 1041 C C . ASP A 1 138 ? 9.671 14.991 -16.625 1.00 98.19 138 ASP A C 1
ATOM 1043 O O . ASP A 1 138 ? 8.945 14.416 -17.437 1.00 98.19 138 ASP A O 1
ATOM 1047 N N . ALA A 1 139 ? 9.856 14.513 -15.388 1.00 98.50 139 ALA A N 1
ATOM 1048 C CA . ALA A 1 139 ? 9.224 13.287 -14.903 1.00 98.50 139 ALA A CA 1
ATOM 1049 C C . ALA A 1 139 ? 7.687 13.375 -14.964 1.00 98.50 139 ALA A C 1
ATOM 1051 O O . ALA A 1 139 ? 7.035 12.471 -15.490 1.00 98.50 139 ALA A O 1
ATOM 1052 N N . LYS A 1 140 ? 7.099 14.490 -14.495 1.00 98.50 140 LYS A N 1
ATOM 1053 C CA . LYS A 1 140 ? 5.646 14.732 -14.548 1.00 98.50 140 LYS A CA 1
ATOM 1054 C C . LYS A 1 140 ? 5.134 14.708 -15.988 1.00 98.50 140 LYS A C 1
ATOM 1056 O O . LYS A 1 140 ? 4.089 14.105 -16.241 1.00 98.50 140 LYS A O 1
ATOM 1061 N N . GLN A 1 141 ? 5.860 15.305 -16.935 1.00 98.44 141 GLN A N 1
ATOM 1062 C CA . GLN A 1 141 ? 5.496 15.281 -18.354 1.00 98.44 141 GLN A CA 1
ATOM 1063 C C . GLN A 1 141 ? 5.498 13.852 -18.915 1.00 98.44 141 GLN A C 1
ATOM 1065 O O . GLN A 1 141 ? 4.527 13.444 -19.555 1.00 98.44 141 GLN A O 1
ATOM 1070 N N . VAL A 1 142 ? 6.551 13.080 -18.636 1.00 98.56 142 VAL A N 1
ATOM 1071 C CA . VAL A 1 142 ? 6.685 11.693 -19.103 1.00 98.56 142 VAL A CA 1
ATOM 1072 C C . VAL A 1 142 ? 5.571 10.811 -18.540 1.00 98.56 142 VAL A C 1
ATOM 1074 O O . VAL A 1 142 ? 4.880 10.131 -19.300 1.00 98.56 142 VAL A O 1
ATOM 1077 N N . TYR A 1 143 ? 5.328 10.857 -17.228 1.00 98.56 143 TYR A N 1
ATOM 1078 C CA . TYR A 1 143 ? 4.264 10.060 -16.621 1.00 98.56 143 TYR A CA 1
ATOM 1079 C C . TYR A 1 143 ? 2.868 10.464 -17.116 1.00 98.56 143 TYR A C 1
ATOM 1081 O O . TYR A 1 143 ? 2.019 9.599 -17.334 1.00 98.56 143 TYR A O 1
ATOM 1089 N N . SER A 1 144 ? 2.627 11.762 -17.336 1.00 98.50 144 SER A N 1
ATOM 1090 C CA . SER A 1 144 ? 1.356 12.259 -17.882 1.00 98.50 144 SER A CA 1
ATOM 1091 C C . SER A 1 144 ? 1.106 11.740 -19.297 1.00 98.50 144 SER A C 1
ATOM 1093 O O . SER A 1 144 ? -0.016 11.345 -19.609 1.00 98.50 144 SER A O 1
ATOM 1095 N N . ALA A 1 145 ? 2.150 11.682 -20.131 1.00 98.00 145 ALA A N 1
ATOM 1096 C CA . ALA A 1 145 ? 2.059 11.103 -21.467 1.00 98.00 145 ALA A CA 1
ATOM 1097 C C . ALA A 1 145 ? 1.680 9.614 -21.403 1.00 98.00 145 ALA A C 1
ATOM 1099 O O . ALA A 1 145 ? 0.730 9.208 -22.066 1.00 98.00 145 ALA A O 1
ATOM 1100 N N . VAL A 1 146 ? 2.340 8.825 -20.543 1.00 98.19 146 VAL A N 1
ATOM 1101 C CA . VAL A 1 146 ? 2.012 7.399 -20.353 1.00 98.19 146 VAL A CA 1
ATOM 1102 C C . VAL A 1 146 ? 0.575 7.216 -19.857 1.00 98.19 146 VAL A C 1
ATOM 1104 O O . VAL A 1 146 ? -0.160 6.398 -20.405 1.00 98.19 146 VAL A O 1
ATOM 1107 N N . ARG A 1 147 ? 0.133 8.001 -18.864 1.00 97.81 147 ARG A N 1
ATOM 1108 C CA . ARG A 1 147 ? -1.248 7.951 -18.350 1.00 97.81 147 ARG A CA 1
ATOM 1109 C C . ARG A 1 147 ? -2.288 8.199 -19.449 1.00 97.81 147 ARG A C 1
ATOM 1111 O O . ARG A 1 147 ? -3.354 7.583 -19.413 1.00 97.81 147 ARG A O 1
ATOM 1118 N N . ALA A 1 148 ? -1.987 9.097 -20.389 1.00 97.06 148 ALA A N 1
ATOM 1119 C CA . ALA A 1 148 ? -2.892 9.493 -21.461 1.00 97.06 148 ALA A CA 1
ATOM 1120 C C . ALA A 1 148 ? -2.970 8.479 -22.615 1.00 97.06 148 ALA A C 1
ATOM 1122 O O . ALA A 1 148 ? -4.027 8.360 -23.231 1.00 97.06 148 ALA A O 1
ATOM 1123 N N . THR A 1 149 ? -1.881 7.766 -22.923 1.00 95.25 149 THR A N 1
ATOM 1124 C CA . THR A 1 149 ? -1.787 6.946 -24.146 1.00 95.25 149 THR A CA 1
ATOM 1125 C C . THR A 1 149 ? -1.735 5.439 -23.904 1.00 95.25 149 THR A C 1
ATOM 1127 O O . THR A 1 149 ? -2.133 4.678 -24.787 1.00 95.25 149 THR A O 1
ATOM 1130 N N . ALA A 1 150 ? -1.257 4.980 -22.744 1.00 95.69 150 ALA A N 1
ATOM 1131 C CA . ALA A 1 150 ? -1.074 3.557 -22.476 1.00 95.69 150 ALA A CA 1
ATOM 1132 C C . ALA A 1 150 ? -2.357 2.879 -21.964 1.00 95.69 150 ALA A C 1
ATOM 1134 O O . ALA A 1 150 ? -3.222 3.494 -21.336 1.00 95.69 150 ALA A O 1
ATOM 1135 N N . GLN A 1 151 ? -2.464 1.572 -22.214 1.00 93.62 151 GLN A N 1
ATOM 1136 C CA . GLN A 1 151 ? -3.534 0.738 -21.660 1.00 93.62 151 GLN A CA 1
ATOM 1137 C C . GLN A 1 151 ? -3.417 0.647 -20.126 1.00 93.62 151 GLN A C 1
ATOM 1139 O O . GLN A 1 151 ? -2.297 0.738 -19.616 1.00 93.62 151 GLN A O 1
ATOM 1144 N N . PRO A 1 152 ? -4.527 0.414 -19.389 1.00 90.81 152 PRO A N 1
ATOM 1145 C CA . PRO A 1 152 ? -4.529 0.290 -17.927 1.00 90.81 152 PRO A CA 1
ATOM 1146 C C . PRO A 1 152 ? -3.377 -0.562 -17.380 1.00 90.81 152 PRO A C 1
ATOM 1148 O O . PRO A 1 152 ? -2.530 -0.036 -16.663 1.00 90.81 152 PRO A O 1
ATOM 1151 N N . ALA A 1 153 ? -3.240 -1.799 -17.872 1.00 88.25 153 ALA A N 1
ATOM 1152 C CA . ALA A 1 153 ? -2.217 -2.760 -17.444 1.00 88.25 153 ALA A CA 1
ATOM 1153 C C . ALA A 1 153 ? -0.757 -2.282 -17.598 1.00 88.25 153 ALA A C 1
ATOM 1155 O O . ALA A 1 153 ? 0.151 -2.885 -17.034 1.00 88.25 153 ALA A O 1
ATOM 1156 N N . LEU A 1 154 ? -0.504 -1.223 -18.375 1.00 92.12 154 LEU A N 1
ATOM 1157 C CA . LEU A 1 154 ? 0.836 -0.693 -18.639 1.00 92.12 154 LEU A CA 1
ATOM 1158 C C . LEU A 1 154 ? 1.073 0.703 -18.049 1.00 92.12 154 LEU A C 1
ATOM 1160 O O . LEU A 1 154 ? 2.200 1.195 -18.115 1.00 92.12 154 LEU A O 1
ATOM 1164 N N . ARG A 1 155 ? 0.047 1.360 -17.487 1.00 95.50 155 ARG A N 1
ATOM 1165 C CA . ARG A 1 155 ? 0.162 2.744 -16.990 1.00 95.50 155 ARG A CA 1
ATOM 1166 C C . ARG A 1 155 ? 0.182 2.876 -15.471 1.00 95.50 155 ARG A C 1
ATOM 1168 O O . ARG A 1 155 ? 0.579 3.937 -14.993 1.00 95.50 155 ARG A O 1
ATOM 1175 N N . GLY A 1 156 ? -0.183 1.836 -14.714 1.00 95.88 156 GLY A N 1
ATOM 1176 C CA . GLY A 1 156 ? -0.269 1.884 -13.245 1.00 95.88 156 GLY A CA 1
ATOM 1177 C C . GLY A 1 156 ? 0.982 2.462 -12.569 1.00 95.88 156 GLY A C 1
ATOM 1178 O O . GLY A 1 156 ? 0.889 3.370 -11.745 1.00 95.88 156 GLY A O 1
ATOM 1179 N N . ALA A 1 157 ? 2.168 2.049 -13.022 1.00 95.81 157 ALA A N 1
ATOM 1180 C CA . ALA A 1 157 ? 3.452 2.543 -12.525 1.00 95.81 157 ALA A CA 1
ATOM 1181 C C . ALA A 1 157 ? 3.677 4.054 -12.754 1.00 95.81 157 ALA A C 1
ATOM 1183 O O . ALA A 1 157 ? 4.189 4.749 -11.872 1.00 95.81 157 ALA A O 1
ATOM 1184 N N . ALA A 1 158 ? 3.289 4.573 -13.924 1.00 98.00 158 ALA A N 1
ATOM 1185 C CA . ALA A 1 158 ? 3.384 5.996 -14.246 1.00 98.00 158 ALA A CA 1
ATOM 1186 C C . ALA A 1 158 ? 2.360 6.818 -13.457 1.00 98.00 158 ALA A C 1
ATOM 1188 O O . ALA A 1 158 ? 2.686 7.886 -12.942 1.00 98.00 158 ALA A O 1
ATOM 1189 N N . VAL A 1 159 ? 1.138 6.300 -13.304 1.00 98.56 159 VAL A N 1
ATOM 1190 C CA . VAL A 1 159 ? 0.095 6.934 -12.486 1.00 98.56 159 VAL A CA 1
ATOM 1191 C C . VAL A 1 159 ? 0.527 7.000 -11.017 1.00 98.56 159 VAL A C 1
ATOM 1193 O O . VAL A 1 159 ? 0.395 8.052 -10.398 1.00 98.56 159 VAL A O 1
ATOM 1196 N N . ALA A 1 160 ? 1.138 5.940 -10.479 1.00 97.75 160 ALA A N 1
ATOM 1197 C CA . ALA A 1 160 ? 1.741 5.959 -9.145 1.00 97.75 160 ALA A CA 1
ATOM 1198 C C . ALA A 1 160 ? 2.895 6.974 -9.044 1.00 97.75 160 ALA A C 1
ATOM 1200 O O . ALA A 1 160 ? 3.089 7.593 -8.000 1.00 97.75 160 ALA A O 1
ATOM 1201 N N . GLY A 1 161 ? 3.656 7.170 -10.127 1.00 97.75 161 GLY A N 1
ATOM 1202 C CA . GLY A 1 161 ? 4.642 8.246 -10.244 1.00 97.75 161 GLY A CA 1
ATOM 1203 C C . GLY A 1 161 ? 4.018 9.629 -10.087 1.00 97.75 161 GLY A C 1
ATOM 1204 O O . GLY A 1 161 ? 4.448 10.397 -9.231 1.00 97.75 161 GLY A O 1
ATOM 1205 N N . LEU A 1 162 ? 2.953 9.923 -10.839 1.00 98.69 162 LEU A N 1
ATOM 1206 C CA . LEU A 1 162 ? 2.201 11.175 -10.692 1.00 98.69 162 LEU A CA 1
ATOM 1207 C C . LEU A 1 162 ? 1.654 11.349 -9.273 1.00 98.69 162 LEU A C 1
ATOM 1209 O O . LEU A 1 162 ? 1.753 12.445 -8.732 1.00 98.69 162 LEU A O 1
ATOM 1213 N N . ALA A 1 163 ? 1.135 10.279 -8.663 1.00 98.56 163 ALA A N 1
ATOM 1214 C CA . ALA A 1 163 ? 0.618 10.313 -7.298 1.00 98.56 163 ALA A CA 1
ATOM 1215 C C . ALA A 1 163 ? 1.696 10.742 -6.290 1.00 98.56 163 ALA A C 1
ATOM 1217 O O . ALA A 1 163 ? 1.466 11.653 -5.498 1.00 98.56 163 ALA A O 1
ATOM 1218 N N . ARG A 1 164 ? 2.906 10.165 -6.375 1.00 97.56 164 ARG A N 1
ATOM 1219 C CA . ARG A 1 164 ? 4.049 10.574 -5.538 1.00 97.56 164 ARG A CA 1
ATOM 1220 C C . ARG A 1 164 ? 4.442 12.032 -5.758 1.00 97.56 164 ARG A C 1
ATOM 1222 O O . ARG A 1 164 ? 4.775 12.721 -4.797 1.00 97.56 164 ARG A O 1
ATOM 1229 N N . LEU A 1 165 ? 4.438 12.501 -7.008 1.00 98.06 165 LEU A N 1
ATOM 1230 C CA . LEU A 1 165 ? 4.782 13.889 -7.325 1.00 98.06 165 LEU A CA 1
ATOM 1231 C C . LEU A 1 165 ? 3.745 14.875 -6.769 1.00 98.06 165 LEU A C 1
ATOM 1233 O O . LEU A 1 165 ? 4.137 15.869 -6.163 1.00 98.06 165 LEU A O 1
ATOM 1237 N N . ALA A 1 166 ? 2.452 14.578 -6.928 1.00 98.38 166 ALA A N 1
ATOM 1238 C CA . ALA A 1 166 ? 1.358 15.365 -6.357 1.00 98.38 166 ALA A CA 1
ATOM 1239 C C . ALA A 1 166 ? 1.439 15.392 -4.821 1.00 98.38 166 ALA A C 1
ATOM 1241 O O . ALA A 1 166 ? 1.351 16.449 -4.202 1.00 98.38 166 ALA A O 1
ATOM 1242 N N . GLU A 1 167 ? 1.718 14.246 -4.193 1.00 97.25 167 GLU A N 1
ATOM 1243 C CA . GLU A 1 167 ? 1.860 14.155 -2.738 1.00 97.25 167 GLU A CA 1
ATOM 1244 C C . GLU A 1 167 ? 3.022 15.014 -2.219 1.00 97.25 167 GLU A C 1
ATOM 1246 O O . GLU A 1 167 ? 2.855 15.763 -1.258 1.00 97.25 167 GLU A O 1
ATOM 1251 N N . ARG A 1 168 ? 4.185 14.980 -2.888 1.00 96.38 168 ARG A N 1
ATOM 1252 C CA . ARG A 1 168 ? 5.333 15.848 -2.557 1.00 96.38 168 ARG A CA 1
ATOM 1253 C C . ARG A 1 168 ? 5.033 17.334 -2.757 1.00 96.38 168 ARG A C 1
ATOM 1255 O O . ARG A 1 168 ? 5.624 18.160 -2.067 1.00 96.38 168 ARG A O 1
ATOM 1262 N N . ALA A 1 169 ? 4.145 17.671 -3.689 1.00 97.06 169 ALA A N 1
ATOM 1263 C CA . ALA A 1 169 ? 3.687 19.037 -3.920 1.00 97.06 169 ALA A CA 1
ATOM 1264 C C . ALA A 1 169 ? 2.631 19.505 -2.897 1.00 97.06 169 ALA A C 1
ATOM 1266 O O . ALA A 1 169 ? 2.256 20.675 -2.910 1.00 97.06 169 ALA A O 1
ATOM 1267 N N . GLY A 1 170 ? 2.161 18.622 -2.005 1.00 96.38 170 GLY A N 1
ATOM 1268 C CA . GLY A 1 170 ? 1.071 18.912 -1.068 1.00 96.38 170 GLY A CA 1
ATOM 1269 C C . GLY A 1 170 ? -0.324 18.840 -1.700 1.00 96.38 170 GLY A C 1
ATOM 1270 O O . GLY A 1 170 ? -1.308 19.191 -1.056 1.00 96.38 170 GLY A O 1
ATOM 1271 N N . GLU A 1 171 ? -0.437 18.359 -2.939 1.00 96.62 171 GLU A N 1
ATOM 1272 C CA . GLU A 1 171 ? -1.693 18.182 -3.678 1.00 96.62 171 GLU A CA 1
ATOM 1273 C C . GLU A 1 171 ? -2.365 16.859 -3.252 1.00 96.62 171 GLU A C 1
ATOM 1275 O O . GLU A 1 171 ? -2.547 15.935 -4.046 1.00 96.62 171 GLU A O 1
ATOM 1280 N N . LEU A 1 172 ? -2.691 16.722 -1.961 1.00 96.00 172 LEU A N 1
ATOM 1281 C CA . LEU A 1 172 ? -3.037 15.431 -1.347 1.00 96.00 172 LEU A CA 1
ATOM 1282 C C . LEU A 1 172 ? -4.297 14.777 -1.937 1.00 96.00 172 LEU A C 1
ATOM 1284 O O . LEU A 1 172 ? -4.359 13.552 -2.052 1.00 96.00 172 LEU A O 1
ATOM 1288 N N . VAL A 1 173 ? -5.306 15.568 -2.323 1.00 94.94 173 VAL A N 1
ATOM 1289 C CA . VAL A 1 173 ? -6.543 15.034 -2.925 1.00 94.94 173 VAL A CA 1
ATOM 1290 C C . VAL A 1 173 ? -6.246 14.441 -4.302 1.00 94.94 173 VAL A C 1
ATOM 1292 O O . VAL A 1 173 ? -6.637 13.306 -4.580 1.00 94.94 173 VAL A O 1
ATOM 1295 N N . GLU A 1 174 ? -5.483 15.163 -5.131 1.00 96.69 174 GLU A N 1
ATOM 1296 C CA . GLU A 1 174 ? -5.033 14.669 -6.436 1.00 96.69 174 GLU A CA 1
ATOM 1297 C C . GLU A 1 174 ? -4.162 13.419 -6.271 1.00 96.69 174 GLU A C 1
ATOM 1299 O O . GLU A 1 174 ? -4.376 12.422 -6.962 1.00 96.69 174 GLU A O 1
ATOM 1304 N N . ALA A 1 175 ? -3.237 13.423 -5.308 1.00 98.31 175 ALA A N 1
ATOM 1305 C CA . ALA A 1 175 ? -2.397 12.272 -5.009 1.00 98.31 175 ALA A CA 1
ATOM 1306 C C . ALA A 1 175 ? -3.218 11.029 -4.634 1.00 98.31 175 ALA A C 1
ATOM 1308 O O . ALA A 1 175 ? -2.976 9.950 -5.176 1.00 98.31 175 ALA A O 1
ATOM 1309 N N . ARG A 1 176 ? -4.224 11.165 -3.759 1.00 97.31 176 ARG A N 1
ATOM 1310 C CA . ARG A 1 176 ? -5.126 10.068 -3.369 1.00 97.31 176 ARG A CA 1
ATOM 1311 C C . ARG A 1 176 ? -5.867 9.501 -4.571 1.00 97.31 176 ARG A C 1
ATOM 1313 O O . ARG A 1 176 ? -5.942 8.283 -4.731 1.00 97.31 176 ARG A O 1
ATOM 1320 N N . ASP A 1 177 ? -6.414 10.372 -5.408 1.00 97.06 177 ASP A N 1
ATOM 1321 C CA . ASP A 1 177 ? -7.193 9.955 -6.569 1.00 97.06 177 ASP A CA 1
ATOM 1322 C C . ASP A 1 177 ? -6.302 9.279 -7.627 1.00 97.06 177 ASP A C 1
ATOM 1324 O O . ASP A 1 177 ? -6.701 8.273 -8.220 1.00 97.06 177 ASP A O 1
ATOM 1328 N N . LEU A 1 178 ? -5.062 9.750 -7.794 1.00 98.56 178 LEU A N 1
ATOM 1329 C CA . LEU A 1 178 ? -4.046 9.097 -8.619 1.00 98.56 178 LEU A CA 1
ATOM 1330 C C . LEU A 1 178 ? -3.613 7.744 -8.045 1.00 98.56 178 LEU A C 1
ATOM 1332 O O . LEU A 1 178 ? -3.543 6.780 -8.802 1.00 98.56 178 LEU A O 1
ATOM 1336 N N . TYR A 1 179 ? -3.376 7.614 -6.736 1.00 98.62 179 TYR A N 1
ATOM 1337 C CA . TYR A 1 179 ? -3.074 6.311 -6.132 1.00 98.62 179 TYR A CA 1
ATOM 1338 C C . TYR A 1 179 ? -4.237 5.330 -6.301 1.00 98.62 179 TYR A C 1
ATOM 1340 O O . TYR A 1 179 ? -4.008 4.177 -6.660 1.00 98.62 179 TYR A O 1
ATOM 1348 N N . ARG A 1 180 ? -5.487 5.784 -6.135 1.00 97.44 180 ARG A N 1
ATOM 1349 C CA . ARG A 1 180 ? -6.678 4.962 -6.401 1.00 97.44 180 ARG A CA 1
ATOM 1350 C C . ARG A 1 180 ? -6.707 4.470 -7.846 1.00 97.44 180 ARG A C 1
ATOM 1352 O O . ARG A 1 180 ? -6.958 3.292 -8.084 1.00 97.44 180 ARG A O 1
ATOM 1359 N N . GLN A 1 181 ? -6.419 5.352 -8.804 1.00 97.50 181 GLN A N 1
ATOM 1360 C CA . GLN A 1 181 ? -6.304 4.965 -10.206 1.00 97.50 181 GLN A CA 1
ATOM 1361 C C . GLN A 1 181 ? -5.151 3.967 -10.417 1.00 97.50 181 GLN A C 1
ATOM 1363 O O . GLN A 1 181 ? -5.333 2.970 -11.106 1.00 97.50 181 GLN A O 1
ATOM 1368 N N . ALA A 1 182 ? -3.986 4.199 -9.813 1.00 98.06 182 ALA A N 1
ATOM 1369 C CA . ALA A 1 182 ? -2.831 3.318 -9.944 1.00 98.06 182 ALA A CA 1
ATOM 1370 C C . ALA A 1 182 ? -3.102 1.911 -9.388 1.00 98.06 182 ALA A C 1
ATOM 1372 O O . ALA A 1 182 ? -2.693 0.940 -10.015 1.00 98.06 182 ALA A O 1
ATOM 1373 N N . VAL A 1 183 ? -3.832 1.786 -8.274 1.00 97.31 183 VAL A N 1
ATOM 1374 C CA . VAL A 1 183 ? -4.297 0.492 -7.740 1.00 97.31 183 VAL A CA 1
ATOM 1375 C C . VAL A 1 183 ? -5.196 -0.228 -8.750 1.00 97.31 183 VAL A C 1
ATOM 1377 O O . VAL A 1 183 ? -5.039 -1.426 -8.950 1.00 97.31 183 VAL A O 1
ATOM 1380 N N . ALA A 1 184 ? -6.107 0.488 -9.415 1.00 95.44 184 ALA A N 1
ATOM 1381 C CA . ALA A 1 184 ? -7.008 -0.098 -10.413 1.00 95.44 184 ALA A CA 1
ATOM 1382 C C . ALA A 1 184 ? -6.309 -0.463 -11.737 1.00 95.44 184 ALA A C 1
ATOM 1384 O O . ALA A 1 184 ? -6.707 -1.413 -12.405 1.00 95.44 184 ALA A O 1
ATOM 1385 N N . ASP A 1 185 ? -5.286 0.299 -12.125 1.00 95.69 185 ASP A N 1
ATOM 1386 C CA . ASP A 1 185 ? -4.530 0.103 -13.364 1.00 95.69 185 ASP A CA 1
ATOM 1387 C C . ASP A 1 185 ? -3.396 -0.943 -13.213 1.00 95.69 185 ASP A C 1
ATOM 1389 O O . ASP A 1 185 ? -2.849 -1.399 -14.215 1.00 95.69 185 ASP A O 1
ATOM 1393 N N . SER A 1 186 ? -3.012 -1.323 -11.988 1.00 95.56 186 SER A N 1
ATOM 1394 C CA . SER A 1 186 ? -1.884 -2.237 -11.734 1.00 95.56 186 SER A CA 1
ATOM 1395 C C . SER A 1 186 ? -2.328 -3.686 -11.531 1.00 95.56 186 SER A C 1
ATOM 1397 O O . SER A 1 186 ? -3.407 -3.957 -11.009 1.00 95.56 186 SER A O 1
ATOM 1399 N N . GLU A 1 187 ? -1.456 -4.628 -11.894 1.00 94.38 187 GLU A N 1
ATOM 1400 C CA . GLU A 1 187 ? -1.654 -6.051 -11.602 1.00 94.38 187 GLU A CA 1
ATOM 1401 C C . GLU A 1 187 ? -1.684 -6.294 -10.086 1.00 94.38 187 GLU A C 1
ATOM 1403 O O . GLU A 1 187 ? -0.870 -5.733 -9.347 1.00 94.38 187 GLU A O 1
ATOM 1408 N N . TRP A 1 188 ? -2.624 -7.123 -9.625 1.00 94.38 188 TRP A N 1
ATOM 1409 C CA . TRP A 1 188 ? -2.802 -7.445 -8.209 1.00 94.38 188 TRP A CA 1
ATOM 1410 C C . TRP A 1 188 ? -1.503 -7.953 -7.572 1.00 94.38 188 TRP A C 1
ATOM 1412 O O . TRP A 1 188 ? -0.831 -8.809 -8.137 1.00 94.38 188 TRP A O 1
ATOM 1422 N N . ASP A 1 189 ? -1.160 -7.420 -6.398 1.00 94.00 189 ASP A N 1
ATOM 1423 C CA . ASP A 1 189 ? 0.061 -7.743 -5.637 1.00 94.00 189 ASP A CA 1
ATOM 1424 C C . ASP A 1 189 ? 1.397 -7.526 -6.385 1.00 94.00 189 ASP A C 1
ATOM 1426 O O . ASP A 1 189 ? 2.466 -7.905 -5.903 1.00 94.00 189 ASP A O 1
ATOM 1430 N N . SER A 1 190 ? 1.386 -6.845 -7.537 1.00 94.19 190 SER A N 1
ATOM 1431 C CA . SER A 1 190 ? 2.624 -6.347 -8.144 1.00 94.19 190 SER A CA 1
ATOM 1432 C C . SER A 1 190 ? 3.309 -5.321 -7.224 1.00 94.19 190 SER A C 1
ATOM 1434 O O . SER A 1 190 ? 2.637 -4.647 -6.433 1.00 94.19 190 SER A O 1
ATOM 1436 N N . PRO A 1 191 ? 4.640 -5.131 -7.315 1.00 93.06 191 PRO A N 1
ATOM 1437 C CA . PRO A 1 191 ? 5.336 -4.080 -6.568 1.00 93.06 191 PRO A CA 1
ATOM 1438 C C . PRO A 1 191 ? 4.703 -2.692 -6.753 1.00 93.06 191 PRO A C 1
ATOM 1440 O O . PRO A 1 191 ? 4.577 -1.926 -5.799 1.00 93.06 191 PRO A O 1
ATOM 1443 N N . GLU A 1 192 ? 4.250 -2.382 -7.964 1.00 92.44 192 GLU A N 1
ATOM 1444 C CA . GLU A 1 192 ? 3.561 -1.141 -8.308 1.00 92.44 192 GLU A CA 1
ATOM 1445 C C . GLU A 1 192 ? 2.210 -1.005 -7.601 1.00 92.44 192 GLU A C 1
ATOM 1447 O O . GLU A 1 192 ? 1.927 0.045 -7.020 1.00 92.44 192 GLU A O 1
ATOM 1452 N N . TRP A 1 193 ? 1.395 -2.061 -7.620 1.00 96.44 193 TRP A N 1
ATOM 1453 C CA . TRP A 1 193 ? 0.109 -2.092 -6.926 1.00 96.44 193 TRP A CA 1
ATOM 1454 C C . TRP A 1 193 ? 0.291 -1.934 -5.417 1.00 96.44 193 TRP A C 1
ATOM 1456 O O . TRP A 1 193 ? -0.416 -1.158 -4.780 1.00 96.44 193 TRP A O 1
ATOM 1466 N N . ASN A 1 194 ? 1.298 -2.612 -4.869 1.00 96.75 194 ASN A N 1
ATOM 1467 C CA . ASN A 1 194 ? 1.683 -2.567 -3.466 1.00 96.75 194 ASN A CA 1
ATOM 1468 C C . ASN A 1 194 ? 2.033 -1.135 -3.029 1.00 96.75 194 ASN A C 1
ATOM 1470 O O . ASN A 1 194 ? 1.439 -0.610 -2.087 1.00 96.75 194 ASN A O 1
ATOM 1474 N N . LEU A 1 195 ? 2.918 -0.468 -3.774 1.00 95.44 195 LEU A N 1
ATOM 1475 C CA . LEU A 1 195 ? 3.281 0.932 -3.537 1.00 95.44 195 LEU A CA 1
ATOM 1476 C C . LEU A 1 195 ? 2.075 1.874 -3.656 1.00 95.44 195 LEU A C 1
ATOM 1478 O O . LEU A 1 195 ? 1.929 2.802 -2.858 1.00 95.44 195 LEU A O 1
ATOM 1482 N N . ALA A 1 196 ? 1.215 1.652 -4.653 1.00 98.06 196 ALA A N 1
ATOM 1483 C CA . ALA A 1 196 ? 0.033 2.476 -4.862 1.00 98.06 196 ALA A CA 1
ATOM 1484 C C . ALA A 1 196 ? -0.994 2.315 -3.732 1.00 98.06 196 ALA A C 1
ATOM 1486 O O . ALA A 1 196 ? -1.545 3.312 -3.267 1.00 98.06 196 ALA A O 1
ATOM 1487 N N . LEU A 1 197 ? -1.224 1.087 -3.259 1.00 98.44 197 LEU A N 1
ATOM 1488 C CA . LEU A 1 197 ? -2.149 0.810 -2.164 1.00 98.44 197 LEU A CA 1
ATOM 1489 C C . LEU A 1 197 ? -1.638 1.367 -0.830 1.00 98.44 197 LEU A C 1
ATOM 1491 O O . LEU A 1 197 ? -2.439 1.866 -0.041 1.00 98.44 197 LEU A O 1
ATOM 1495 N N . ASP A 1 198 ? -0.326 1.343 -0.591 1.00 98.12 198 ASP A N 1
ATOM 1496 C CA . ASP A 1 198 ? 0.268 1.945 0.608 1.00 98.12 198 ASP A CA 1
ATOM 1497 C C . ASP A 1 198 ? 0.081 3.472 0.614 1.00 98.12 198 ASP A C 1
ATOM 1499 O O . ASP A 1 198 ? -0.359 4.046 1.617 1.00 98.12 198 ASP A O 1
ATOM 1503 N N . GLY A 1 199 ? 0.329 4.129 -0.526 1.00 98.38 199 GLY A N 1
ATOM 1504 C CA . GLY A 1 199 ? 0.069 5.561 -0.707 1.00 98.38 199 GLY A CA 1
ATOM 1505 C C . GLY A 1 199 ? -1.412 5.916 -0.548 1.00 98.38 199 GLY A C 1
ATOM 1506 O O . GLY A 1 199 ? -1.758 6.834 0.200 1.00 98.38 199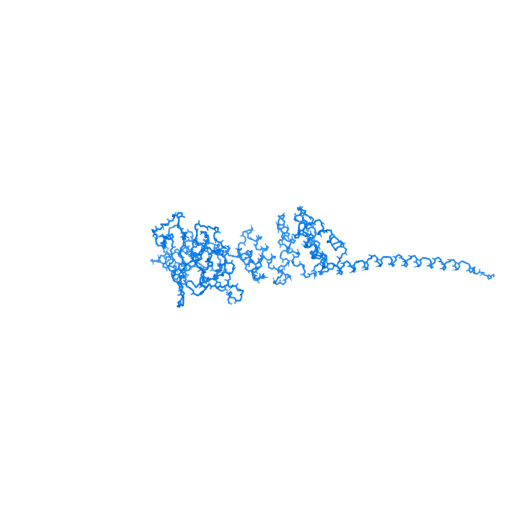 GLY A O 1
ATOM 1507 N N . LEU A 1 200 ? -2.297 5.138 -1.184 1.00 98.56 200 LEU A N 1
ATOM 1508 C CA . LEU A 1 200 ? -3.749 5.281 -1.060 1.00 98.56 200 LEU A CA 1
ATOM 1509 C C . LEU A 1 200 ? -4.198 5.155 0.398 1.00 98.56 200 LEU A C 1
ATOM 1511 O O . LEU A 1 200 ? -4.921 6.018 0.892 1.00 98.56 200 LEU A O 1
ATOM 1515 N N . GLY A 1 201 ? -3.752 4.108 1.094 1.00 98.31 201 GLY A N 1
ATOM 1516 C CA . GLY A 1 201 ? -4.115 3.842 2.481 1.00 98.31 201 GLY A CA 1
ATOM 1517 C C . GLY A 1 201 ? -3.677 4.950 3.423 1.00 98.31 201 GLY A C 1
ATOM 1518 O O . GLY A 1 201 ? -4.472 5.416 4.239 1.00 98.31 201 GLY A O 1
ATOM 1519 N N . ARG A 1 202 ? -2.441 5.435 3.273 1.00 98.00 202 ARG A N 1
ATOM 1520 C CA . ARG A 1 202 ? -1.933 6.561 4.062 1.00 98.00 202 ARG A CA 1
ATOM 1521 C C . ARG A 1 202 ? -2.777 7.820 3.870 1.00 98.00 202 ARG A C 1
ATOM 1523 O O . ARG A 1 202 ? -3.156 8.441 4.861 1.00 98.00 202 ARG A O 1
ATOM 1530 N N . LEU A 1 203 ? -3.088 8.192 2.627 1.00 98.06 203 LEU A N 1
ATOM 1531 C CA . LEU A 1 203 ? -3.877 9.397 2.356 1.00 98.06 203 LEU A CA 1
ATOM 1532 C C . LEU A 1 203 ? -5.340 9.240 2.775 1.00 98.06 203 LEU A C 1
ATOM 1534 O O . LEU A 1 203 ? -5.910 10.164 3.345 1.00 98.06 203 LEU A O 1
ATOM 1538 N N . ASN A 1 204 ? -5.937 8.067 2.575 1.00 97.69 204 ASN A N 1
ATOM 1539 C CA . ASN A 1 204 ? -7.281 7.768 3.062 1.00 97.69 204 ASN A CA 1
ATOM 1540 C C . ASN A 1 204 ? -7.384 7.963 4.584 1.00 97.69 204 ASN A C 1
ATOM 1542 O O . ASN A 1 204 ? -8.300 8.631 5.063 1.00 97.69 204 ASN A O 1
ATOM 1546 N N . VAL A 1 205 ? -6.419 7.440 5.344 1.00 97.62 205 VAL A N 1
ATOM 1547 C CA . VAL A 1 205 ? -6.353 7.640 6.797 1.00 97.62 205 VAL A CA 1
ATOM 1548 C C . VAL A 1 205 ? -6.119 9.106 7.150 1.00 97.62 205 VAL A C 1
ATOM 1550 O O . VAL A 1 205 ? -6.792 9.625 8.041 1.00 97.62 205 VAL A O 1
ATOM 1553 N N . HIS A 1 206 ? -5.197 9.782 6.456 1.00 96.94 206 HIS A N 1
ATOM 1554 C CA . HIS A 1 206 ? -4.935 11.205 6.662 1.00 96.94 206 HIS A CA 1
ATOM 1555 C C . HIS A 1 206 ? -6.228 12.017 6.552 1.00 96.94 206 HIS A C 1
ATOM 1557 O O . HIS A 1 206 ? -6.565 12.744 7.482 1.00 96.94 206 HIS A O 1
ATOM 1563 N N . PHE A 1 207 ? -6.990 11.834 5.472 1.00 96.56 207 PHE A N 1
ATOM 1564 C CA . PHE A 1 207 ? -8.249 12.545 5.278 1.00 96.56 207 PHE A CA 1
ATOM 1565 C C . PHE A 1 207 ? -9.320 12.157 6.287 1.00 96.56 207 PHE A C 1
ATOM 1567 O O . PHE A 1 207 ? -10.083 13.026 6.683 1.00 96.56 207 PHE A O 1
ATOM 1574 N N . ILE A 1 208 ? -9.401 10.906 6.748 1.00 96.25 208 ILE A N 1
ATOM 1575 C CA . ILE A 1 208 ? -10.370 10.551 7.797 1.00 96.25 208 ILE A CA 1
ATOM 1576 C C . ILE A 1 208 ? -10.014 11.212 9.135 1.00 96.25 208 ILE A C 1
ATOM 1578 O O . ILE A 1 208 ? -10.908 11.683 9.834 1.00 96.25 208 ILE A O 1
ATOM 1582 N N . PHE A 1 209 ? -8.733 11.267 9.503 1.00 97.12 209 PHE A N 1
ATOM 1583 C CA . PHE A 1 209 ? -8.299 11.736 10.822 1.00 97.12 209 PHE A CA 1
ATOM 1584 C C . PHE A 1 209 ? -7.862 13.200 10.891 1.00 97.12 209 PHE A C 1
ATOM 1586 O O . PHE A 1 209 ? -7.593 13.675 11.992 1.00 97.12 209 PHE A O 1
ATOM 1593 N N . SER A 1 210 ? -7.793 13.926 9.777 1.00 95.62 210 SER A N 1
ATOM 1594 C CA . SER A 1 210 ? -7.501 15.363 9.768 1.00 95.62 210 SER A CA 1
ATOM 1595 C C . SER A 1 210 ? -8.779 16.207 9.827 1.00 95.62 210 SER A C 1
ATOM 1597 O O . SER A 1 210 ? -9.885 15.708 9.627 1.00 95.62 210 SER A O 1
ATOM 1599 N N . GLN A 1 211 ? -8.629 17.512 10.060 1.00 94.75 211 GLN A N 1
ATOM 1600 C CA . GLN A 1 211 ? -9.728 18.485 9.970 1.00 94.75 211 GLN A CA 1
ATOM 1601 C C . GLN A 1 211 ? -10.058 18.896 8.523 1.00 94.75 211 GLN A C 1
ATOM 1603 O O . GLN A 1 211 ? -11.009 19.640 8.302 1.00 94.75 211 GLN A O 1
ATOM 1608 N N . GLU A 1 212 ? -9.298 18.422 7.532 1.00 92.94 212 GLU A N 1
ATOM 1609 C CA . GLU A 1 212 ? -9.469 18.793 6.124 1.00 92.94 212 GLU A CA 1
ATOM 1610 C C . GLU A 1 212 ? -10.759 18.196 5.546 1.00 92.94 212 GLU A C 1
ATOM 1612 O O . GLU A 1 212 ? -10.969 16.986 5.606 1.00 92.94 212 GLU A O 1
ATOM 1617 N N . GLU A 1 213 ? -11.660 19.012 5.001 1.00 91.00 213 GLU A N 1
ATOM 1618 C CA . GLU A 1 213 ? -12.896 18.503 4.399 1.00 91.00 213 GLU A CA 1
ATOM 1619 C C . GLU A 1 213 ? -12.629 17.929 2.994 1.00 91.00 213 GLU A C 1
ATOM 1621 O O . GLU A 1 213 ? -12.020 18.580 2.150 1.00 91.00 213 GLU A O 1
ATOM 1626 N N . THR A 1 214 ? -13.120 16.716 2.727 1.00 91.12 214 THR A N 1
ATOM 1627 C CA . THR A 1 214 ? -13.144 16.099 1.395 1.00 91.12 214 THR A CA 1
ATOM 1628 C C . THR A 1 214 ? -14.596 15.955 0.923 1.00 91.12 214 THR A C 1
ATOM 1630 O O . THR A 1 214 ? -15.513 16.140 1.725 1.00 91.12 214 THR A O 1
ATOM 1633 N N . PRO A 1 215 ? -14.864 15.597 -0.348 1.00 91.06 215 PRO A N 1
ATOM 1634 C CA . PRO A 1 215 ? -16.234 15.354 -0.814 1.00 91.06 215 PRO A CA 1
ATOM 1635 C C . PRO A 1 215 ? -16.979 14.255 -0.040 1.00 91.06 215 PRO A C 1
ATOM 1637 O O . PRO A 1 215 ? -18.205 14.219 -0.053 1.00 91.06 215 PRO A O 1
ATOM 1640 N N . GLU A 1 216 ? -16.249 13.351 0.618 1.00 90.50 216 GLU A N 1
ATOM 1641 C CA . GLU A 1 216 ? -16.810 12.293 1.461 1.00 90.50 216 GLU A CA 1
ATOM 1642 C C . GLU A 1 216 ? -17.065 12.740 2.915 1.00 90.50 216 GLU A C 1
ATOM 1644 O O . GLU A 1 216 ? -17.619 11.972 3.703 1.00 90.50 216 GLU A O 1
ATOM 1649 N N . SER A 1 217 ? -16.642 13.951 3.290 1.00 94.88 217 SER A N 1
ATOM 1650 C CA . SER A 1 217 ? -16.873 14.517 4.617 1.00 94.88 217 SER A CA 1
ATOM 1651 C C . SER A 1 217 ? -18.308 14.996 4.774 1.00 94.88 217 SER A C 1
ATOM 1653 O O . SER A 1 217 ? -18.822 15.769 3.969 1.00 94.88 217 SER A O 1
ATOM 1655 N N . GLU A 1 218 ? -18.916 14.631 5.894 1.00 96.31 218 GLU A N 1
ATOM 1656 C CA . GLU A 1 218 ? -20.236 15.098 6.283 1.00 96.31 218 GLU A CA 1
ATOM 1657 C C . GLU A 1 218 ? -20.175 15.864 7.612 1.00 96.31 218 GLU A C 1
ATOM 1659 O O . GLU A 1 218 ? -19.441 15.481 8.535 1.00 96.31 218 GLU A O 1
ATOM 1664 N N . PRO A 1 219 ? -20.946 16.954 7.759 1.00 97.19 219 PRO A N 1
ATOM 1665 C CA . PRO A 1 219 ? -21.022 17.671 9.016 1.00 97.19 219 PRO A CA 1
ATOM 1666 C C . PRO A 1 219 ? -22.079 17.097 9.954 1.00 97.19 219 PRO A C 1
ATOM 1668 O O . PRO A 1 219 ? -23.194 16.775 9.554 1.00 97.19 219 PRO A O 1
ATOM 1671 N N . TYR A 1 220 ? -21.760 17.096 11.239 1.00 97.56 220 TYR A N 1
ATOM 1672 C CA . TYR A 1 220 ? -22.689 16.841 12.325 1.00 97.56 220 TYR A CA 1
ATOM 1673 C C . TYR A 1 220 ? -22.763 18.062 13.243 1.00 97.56 220 TYR A C 1
ATOM 1675 O O . TYR A 1 220 ? -21.734 18.582 13.673 1.00 97.56 220 TYR A O 1
ATOM 1683 N N . ILE A 1 221 ? -23.972 18.527 13.562 1.00 98.06 221 ILE A N 1
ATOM 1684 C CA . ILE A 1 221 ? -24.177 19.635 14.502 1.00 98.06 221 ILE A CA 1
ATOM 1685 C C . ILE A 1 221 ? -24.494 19.056 15.878 1.00 98.06 221 ILE A C 1
ATOM 1687 O O . ILE A 1 221 ? -25.511 18.387 16.052 1.00 98.06 221 ILE A O 1
ATOM 1691 N N . VAL A 1 222 ? -23.631 19.330 16.857 1.00 97.94 222 VAL A N 1
ATOM 1692 C CA . VAL A 1 222 ? -23.786 18.844 18.233 1.00 97.94 222 VAL A CA 1
ATOM 1693 C C . VAL A 1 222 ? -25.096 19.354 18.829 1.00 97.94 222 VAL A C 1
ATOM 1695 O O . VAL A 1 222 ? -25.325 20.562 18.914 1.00 97.94 222 VAL A O 1
ATOM 1698 N N . ALA A 1 223 ? -25.947 18.436 19.280 1.00 97.12 223 ALA A N 1
ATOM 1699 C CA . ALA A 1 223 ? -27.206 18.752 19.938 1.00 97.12 223 ALA A CA 1
ATOM 1700 C C . ALA A 1 223 ? -27.040 18.809 21.473 1.00 97.12 223 ALA A C 1
ATOM 1702 O O . ALA A 1 223 ? -26.127 18.190 22.031 1.00 97.12 223 ALA A O 1
ATOM 1703 N N . PRO A 1 224 ? -27.924 19.517 22.203 1.00 96.81 224 PRO A N 1
ATOM 1704 C CA . PRO A 1 224 ? -27.952 19.454 23.662 1.00 96.81 224 PRO A CA 1
ATOM 1705 C C . PRO A 1 224 ? -28.065 18.009 24.181 1.00 96.81 224 PRO A C 1
ATOM 1707 O O . PRO A 1 224 ? -28.959 17.265 23.784 1.00 96.81 224 PRO A O 1
ATOM 1710 N N . GLY A 1 225 ? -27.161 17.615 25.086 1.00 93.62 225 GLY A N 1
ATOM 1711 C CA . GLY A 1 225 ? -27.123 16.270 25.680 1.00 93.62 225 GLY A CA 1
ATOM 1712 C C . GLY A 1 225 ? -26.360 15.209 24.872 1.00 93.62 225 GLY A C 1
ATOM 1713 O O . GLY A 1 225 ? -26.320 14.043 25.286 1.00 93.62 225 GLY A O 1
ATOM 1714 N N . ASP A 1 226 ? -25.753 15.586 23.744 1.00 96.88 226 ASP A N 1
ATOM 1715 C CA . ASP A 1 226 ? -24.824 14.714 23.030 1.00 96.88 226 ASP A CA 1
ATOM 1716 C C . ASP A 1 226 ? -23.526 14.481 23.822 1.00 96.88 226 ASP A C 1
ATOM 1718 O O . ASP A 1 226 ? -23.029 15.338 24.552 1.00 96.88 226 ASP A O 1
ATOM 1722 N N . SER A 1 227 ? -22.947 13.301 23.612 1.00 95.88 227 SER A N 1
ATOM 1723 C CA . SER A 1 227 ? -21.558 12.977 23.935 1.00 95.88 227 SER A CA 1
ATOM 1724 C C . SER A 1 227 ? -20.919 12.328 22.710 1.00 95.88 227 SER A C 1
ATOM 1726 O O . SER A 1 227 ? -21.638 11.751 21.890 1.00 95.88 227 SER A O 1
ATOM 1728 N N . LEU A 1 228 ? -19.588 12.361 22.580 1.00 95.56 228 LEU A N 1
ATOM 1729 C CA . LEU A 1 228 ? -18.918 11.750 21.422 1.00 95.56 228 LEU A CA 1
ATOM 1730 C C . LEU A 1 228 ? -19.268 10.268 21.249 1.00 95.56 228 LEU A C 1
ATOM 1732 O O . LEU A 1 228 ? -19.427 9.813 20.124 1.00 95.56 228 LEU A O 1
ATOM 1736 N N . ASN A 1 229 ? -19.456 9.529 22.345 1.00 93.94 229 ASN A N 1
ATOM 1737 C CA . ASN A 1 229 ? -19.880 8.133 22.274 1.00 93.94 229 ASN A CA 1
ATOM 1738 C C . ASN A 1 229 ? -21.296 7.987 21.682 1.00 93.94 229 ASN A C 1
ATOM 1740 O O . ASN A 1 229 ? -21.518 7.158 20.806 1.00 93.94 229 ASN A O 1
ATOM 1744 N N . ARG A 1 230 ? -22.260 8.816 22.116 1.00 95.62 230 ARG A N 1
ATOM 1745 C CA . ARG A 1 230 ? -23.637 8.783 21.583 1.00 95.62 230 ARG A CA 1
ATOM 1746 C C . ARG A 1 230 ? -23.691 9.207 20.118 1.00 95.62 230 ARG A C 1
ATOM 1748 O O . ARG A 1 230 ? -24.426 8.597 19.346 1.00 95.62 230 ARG A O 1
ATOM 1755 N N . ILE A 1 231 ? -22.913 10.226 19.750 1.00 97.31 231 ILE A N 1
ATOM 1756 C CA . ILE A 1 231 ? -22.761 10.664 18.359 1.00 97.31 231 ILE A CA 1
ATOM 1757 C C . ILE A 1 231 ? -22.152 9.528 17.530 1.00 97.31 231 ILE A C 1
ATOM 1759 O O . ILE A 1 231 ? -22.705 9.182 16.493 1.00 97.31 231 ILE A O 1
ATOM 1763 N N . GLY A 1 232 ? -21.081 8.899 18.020 1.00 95.94 232 GLY A N 1
ATOM 1764 C CA . GLY A 1 232 ? -20.425 7.769 17.364 1.00 95.94 232 GLY A CA 1
ATOM 1765 C C . GLY A 1 232 ? -21.387 6.621 17.062 1.00 95.94 232 GLY A C 1
ATOM 1766 O O . GLY A 1 232 ? -21.501 6.199 15.917 1.00 95.94 232 GLY A O 1
ATOM 1767 N N . VAL A 1 233 ? -22.167 6.188 18.059 1.00 94.62 233 VAL A N 1
ATOM 1768 C CA . VAL A 1 233 ? -23.199 5.150 17.874 1.00 94.62 233 VAL A CA 1
ATOM 1769 C C . VAL A 1 233 ? -24.239 5.562 16.829 1.00 94.62 233 VAL A C 1
ATOM 1771 O O . VAL A 1 233 ? -24.612 4.748 15.990 1.00 94.62 233 VAL A O 1
ATOM 1774 N N . ARG A 1 234 ? -24.706 6.816 16.859 1.00 96.19 234 ARG A N 1
ATOM 1775 C CA . ARG A 1 234 ? -25.718 7.326 15.919 1.00 96.19 234 ARG A CA 1
ATOM 1776 C C . ARG A 1 234 ? -25.213 7.361 14.476 1.00 96.19 234 ARG A C 1
ATOM 1778 O O . ARG A 1 234 ? -25.985 7.078 13.569 1.00 96.19 234 ARG A O 1
ATOM 1785 N N . LEU A 1 235 ? -23.952 7.737 14.283 1.00 96.00 235 LEU A N 1
ATOM 1786 C CA . LEU A 1 235 ? -23.332 7.925 12.969 1.00 96.00 235 LEU A CA 1
ATOM 1787 C C . LEU A 1 235 ? -22.555 6.693 12.482 1.00 96.00 235 LEU A C 1
ATOM 1789 O O . LEU A 1 235 ? -21.871 6.776 11.470 1.00 96.00 235 LEU A O 1
ATOM 1793 N N . ASN A 1 236 ? -22.617 5.575 13.212 1.00 95.44 236 ASN A N 1
ATOM 1794 C CA . ASN A 1 236 ? -21.804 4.386 12.956 1.00 95.44 236 ASN A CA 1
ATOM 1795 C C . ASN A 1 236 ? -20.294 4.695 12.825 1.00 95.44 236 ASN A C 1
ATOM 1797 O O . ASN A 1 236 ? -19.619 4.231 11.913 1.00 95.44 236 ASN A O 1
ATOM 1801 N N . THR A 1 237 ? -19.748 5.500 13.740 1.00 95.94 237 THR A N 1
ATOM 1802 C CA . THR A 1 237 ? -18.324 5.873 13.767 1.00 95.94 237 THR A CA 1
ATOM 1803 C C . THR A 1 237 ? -17.729 5.725 15.166 1.00 95.94 237 THR A C 1
ATOM 1805 O O . THR A 1 237 ? -18.439 5.642 16.173 1.00 95.94 237 THR A O 1
ATOM 1808 N N . THR A 1 238 ? -16.402 5.667 15.255 1.00 95.94 238 THR A N 1
ATOM 1809 C CA . THR A 1 238 ? -15.719 5.555 16.543 1.00 95.94 238 THR A CA 1
ATOM 1810 C C . THR A 1 238 ? -15.562 6.925 17.203 1.00 95.94 238 THR A C 1
ATOM 1812 O O . THR A 1 238 ? -15.435 7.963 16.550 1.00 95.94 238 THR A O 1
ATOM 1815 N N . GLN A 1 239 ? -15.498 6.932 18.535 1.00 95.19 239 GLN A N 1
ATOM 1816 C CA . GLN A 1 239 ? -15.122 8.133 19.276 1.00 95.19 239 GLN A CA 1
ATOM 1817 C C . GLN A 1 239 ? -13.715 8.626 18.888 1.00 95.19 239 GLN A C 1
ATOM 1819 O O . GLN A 1 239 ? -13.518 9.832 18.780 1.00 95.19 239 GLN A O 1
ATOM 1824 N N . GLY A 1 240 ? -12.755 7.719 18.668 1.00 94.94 240 GLY A N 1
ATOM 1825 C CA . GLY A 1 240 ? -11.382 8.070 18.288 1.00 94.94 240 GLY A CA 1
ATOM 1826 C C . GLY A 1 240 ? -11.312 8.804 16.949 1.00 94.94 240 GLY A C 1
ATOM 1827 O O . GLY A 1 240 ? -10.649 9.833 16.846 1.00 94.94 240 GLY A O 1
ATOM 1828 N N . MET A 1 241 ? -12.092 8.359 15.961 1.00 95.88 241 MET A N 1
ATOM 1829 C CA . MET A 1 241 ? -12.214 9.033 14.669 1.00 95.88 241 MET A CA 1
ATOM 1830 C C . MET A 1 241 ? -12.764 10.452 14.824 1.00 95.88 241 MET A C 1
ATOM 1832 O O . MET A 1 241 ? -12.158 11.390 14.313 1.00 95.88 241 MET A O 1
ATOM 1836 N N . LEU A 1 242 ? -13.852 10.631 15.584 1.00 97.25 242 LEU A N 1
ATOM 1837 C CA . LEU A 1 242 ? -14.420 11.958 15.848 1.00 97.25 242 LEU A CA 1
ATOM 1838 C C . LEU A 1 242 ? -13.433 12.876 16.577 1.00 97.25 242 LEU A C 1
ATOM 1840 O O . LEU A 1 242 ? -13.345 14.054 16.241 1.00 97.25 242 LEU A O 1
ATOM 1844 N N . ILE A 1 243 ? -12.692 12.350 17.557 1.00 96.62 243 ILE A N 1
ATOM 1845 C CA . ILE A 1 243 ? -11.674 13.107 18.293 1.00 96.62 243 ILE A CA 1
ATOM 1846 C C . ILE A 1 243 ? -10.595 13.615 17.338 1.00 96.62 243 ILE A C 1
ATOM 1848 O O . ILE A 1 243 ? -10.324 14.816 17.304 1.00 96.62 243 ILE A O 1
ATOM 1852 N N . ARG A 1 244 ? -10.008 12.710 16.548 1.00 96.50 244 ARG A N 1
ATOM 1853 C CA . ARG A 1 244 ? -8.877 13.015 15.665 1.00 96.50 244 ARG A CA 1
ATOM 1854 C C . ARG A 1 244 ? -9.289 13.953 14.534 1.00 96.50 244 ARG A C 1
ATOM 1856 O O . ARG A 1 244 ? -8.707 15.027 14.412 1.00 96.50 244 ARG A O 1
ATOM 1863 N N . ALA A 1 245 ? -10.367 13.621 13.820 1.00 97.38 245 ALA A N 1
ATOM 1864 C CA . ALA A 1 245 ? -10.885 14.401 12.693 1.00 97.38 245 ALA A CA 1
ATOM 1865 C C . ALA A 1 245 ? -11.274 15.842 13.059 1.00 97.38 245 ALA A C 1
ATOM 1867 O O . ALA A 1 245 ? -11.394 16.693 12.186 1.00 97.38 245 ALA A O 1
ATOM 1868 N N . ASN A 1 246 ? -11.495 16.123 14.345 1.00 97.25 246 ASN A N 1
ATOM 1869 C CA . ASN A 1 246 ? -11.921 17.434 14.828 1.00 97.25 246 ASN A CA 1
ATOM 1870 C C . ASN A 1 246 ? -10.908 18.091 15.772 1.00 97.25 246 ASN A C 1
ATOM 1872 O O . ASN A 1 246 ? -11.191 19.167 16.291 1.00 97.25 246 ASN A O 1
ATOM 1876 N N . GLY A 1 247 ? -9.731 17.493 15.993 1.00 95.62 247 GLY A N 1
ATOM 1877 C CA . GLY A 1 247 ? -8.716 18.013 16.919 1.00 95.62 247 GLY A CA 1
ATOM 1878 C C . GLY A 1 247 ? -9.249 18.246 18.338 1.00 95.62 247 GLY A C 1
ATOM 1879 O O . GLY A 1 247 ? -8.949 19.265 18.954 1.00 95.62 247 GLY A O 1
ATOM 1880 N N . ILE A 1 248 ? -10.099 17.346 18.841 1.00 95.25 248 ILE A N 1
ATOM 1881 C CA . ILE A 1 248 ? -10.714 17.489 20.166 1.00 95.25 248 ILE A CA 1
ATOM 1882 C C . ILE A 1 248 ? -9.712 17.058 21.239 1.00 95.25 248 ILE A C 1
ATOM 1884 O O . ILE A 1 248 ? -9.448 15.873 21.406 1.00 95.25 248 ILE A O 1
ATOM 1888 N N . GLU A 1 249 ? -9.200 18.006 22.016 1.00 92.56 249 GLU A N 1
ATOM 1889 C CA . GLU A 1 249 ? -8.292 17.701 23.132 1.00 92.56 249 GLU A CA 1
ATOM 1890 C C . GLU A 1 249 ? -9.026 17.097 24.338 1.00 92.56 249 GLU A C 1
ATOM 1892 O O . GLU A 1 249 ? -8.530 16.176 24.984 1.00 92.56 249 GLU A O 1
ATOM 1897 N N . ASP A 1 250 ? -10.229 17.601 24.633 1.00 92.50 250 ASP A N 1
ATOM 1898 C CA . ASP A 1 250 ? -11.041 17.177 25.775 1.00 92.50 250 ASP A CA 1
ATOM 1899 C C . ASP A 1 250 ? -12.433 16.703 25.314 1.00 92.50 250 ASP A C 1
ATOM 1901 O O . ASP A 1 250 ? -13.330 17.524 25.079 1.00 92.50 250 ASP A O 1
ATOM 1905 N N . PRO A 1 251 ? -12.650 15.377 25.215 1.00 90.19 251 PRO A N 1
ATOM 1906 C CA . PRO A 1 251 ? -13.926 14.775 24.823 1.00 90.19 251 PRO A CA 1
ATOM 1907 C C . PRO A 1 251 ? -15.132 15.170 25.683 1.00 90.19 251 PRO A C 1
ATOM 1909 O O . PRO A 1 251 ? -16.270 14.987 25.245 1.00 90.19 251 PRO A O 1
ATOM 1912 N N . SER A 1 252 ? -14.910 15.670 26.905 1.00 89.44 252 SER A N 1
ATOM 1913 C CA . SER A 1 252 ? -15.982 16.078 27.820 1.00 89.44 252 SER A CA 1
ATOM 1914 C C . SER A 1 252 ? -16.516 17.488 27.542 1.00 89.44 252 SER A C 1
ATOM 1916 O O . SER A 1 252 ? -17.595 17.840 28.016 1.00 89.44 252 SER A O 1
ATOM 1918 N N . LYS A 1 253 ? -15.803 18.291 26.741 1.00 89.62 253 LYS A N 1
ATOM 1919 C CA . LYS A 1 253 ? -16.099 19.713 26.498 1.00 89.62 253 LYS A CA 1
ATOM 1920 C C . LYS A 1 253 ? -16.780 19.989 25.152 1.00 89.62 253 LYS A C 1
ATOM 1922 O O . LYS A 1 253 ? -16.493 20.996 24.504 1.00 89.62 253 LYS A O 1
ATOM 1927 N N . LEU A 1 254 ? -17.708 19.131 24.732 1.00 93.94 254 LEU A N 1
ATOM 1928 C CA . LEU A 1 254 ? -18.539 19.397 23.552 1.00 93.94 254 LEU A CA 1
ATOM 1929 C C . LEU A 1 254 ? -19.520 20.550 23.795 1.00 93.94 254 LEU A C 1
ATOM 1931 O O . LEU A 1 254 ? -20.146 20.634 24.852 1.00 93.94 254 LEU A O 1
ATOM 1935 N N . ARG A 1 255 ? -19.699 21.417 22.792 1.00 94.19 255 ARG A N 1
ATOM 1936 C CA . ARG A 1 255 ? -20.638 22.549 22.862 1.00 94.19 255 ARG A CA 1
ATOM 1937 C C . ARG A 1 255 ? -21.824 22.328 21.920 1.00 94.19 255 ARG A C 1
ATOM 1939 O O . ARG A 1 255 ? -21.591 22.053 20.746 1.00 94.19 255 ARG A O 1
ATOM 1946 N N . PRO A 1 256 ? -23.081 22.497 22.367 1.00 96.62 256 PRO A N 1
ATOM 1947 C CA . PRO A 1 256 ? -24.220 22.520 21.453 1.00 96.62 256 PRO A CA 1
ATOM 1948 C C . PRO A 1 256 ? -24.019 23.552 20.334 1.00 96.62 256 PRO A C 1
ATOM 1950 O O . PRO A 1 256 ? -23.547 24.660 20.586 1.00 96.62 256 PRO A O 1
ATOM 1953 N N . GLY A 1 257 ? -24.348 23.178 19.099 1.00 96.75 257 GLY A N 1
ATOM 1954 C CA . GLY A 1 257 ? -24.105 23.974 17.894 1.00 96.75 257 GLY A CA 1
ATOM 1955 C C . GLY A 1 257 ? -22.697 23.837 17.302 1.00 96.75 257 GLY A C 1
ATOM 1956 O O . GLY A 1 257 ? -22.473 24.305 16.188 1.00 96.75 257 GLY A O 1
ATOM 1957 N N . GLN A 1 258 ? -21.755 23.179 17.990 1.00 96.44 258 GLN A N 1
ATOM 1958 C CA . GLN A 1 258 ? -20.443 22.861 17.423 1.00 96.44 258 GLN A CA 1
ATOM 1959 C C . GLN A 1 258 ? -20.614 21.964 16.192 1.00 96.44 258 GLN A C 1
ATOM 1961 O O . GLN A 1 258 ? -21.324 20.960 16.239 1.00 96.44 258 GLN A O 1
ATOM 1966 N N . ARG A 1 259 ? -19.944 22.319 15.094 1.00 96.88 259 ARG A N 1
ATOM 1967 C CA . ARG A 1 259 ? -19.863 21.489 13.890 1.00 96.88 259 ARG A CA 1
ATOM 1968 C C . ARG A 1 259 ? -18.721 20.491 14.054 1.00 96.88 259 ARG A C 1
ATOM 1970 O O . ARG A 1 259 ? -17.599 20.894 14.343 1.00 96.88 259 ARG A O 1
ATOM 1977 N N . LEU A 1 260 ? -19.022 19.213 13.867 1.00 97.50 260 LEU A N 1
ATOM 1978 C CA . LEU A 1 260 ? -18.054 18.127 13.804 1.00 97.50 260 LEU A CA 1
ATOM 1979 C C . LEU A 1 260 ? -18.014 17.573 12.384 1.00 97.50 260 LEU A C 1
ATOM 1981 O O . LEU A 1 260 ? -19.056 17.279 11.805 1.00 97.50 260 LEU A O 1
ATOM 1985 N N . LYS A 1 261 ? -16.820 17.398 11.838 1.00 97.06 261 LYS A N 1
ATOM 1986 C CA . LYS A 1 261 ? -16.574 16.590 10.652 1.00 97.06 261 LYS A CA 1
ATOM 1987 C C . LYS A 1 261 ? -16.655 15.107 11.020 1.00 97.06 261 LYS A C 1
ATOM 1989 O O . LYS A 1 261 ? -16.124 14.684 12.050 1.00 97.06 261 LYS A O 1
ATOM 1994 N N . HIS A 1 262 ? -17.251 14.314 10.142 1.00 95.75 262 HIS A N 1
ATOM 1995 C CA . HIS A 1 262 ? -17.077 12.865 10.113 1.00 95.75 262 HIS A CA 1
ATOM 1996 C C . HIS A 1 262 ? -17.056 12.364 8.667 1.00 95.75 262 HIS A C 1
ATOM 1998 O O . HIS A 1 262 ? -17.435 13.091 7.751 1.00 95.75 262 HIS A O 1
ATOM 2004 N N . THR A 1 263 ? -16.606 11.130 8.458 1.00 94.94 263 THR A N 1
ATOM 2005 C CA . THR A 1 263 ? -16.526 10.518 7.125 1.00 94.94 263 THR A CA 1
ATOM 2006 C C . THR A 1 263 ? -17.216 9.157 7.163 1.00 94.94 263 THR A C 1
ATOM 2008 O O . THR A 1 263 ? -16.599 8.176 7.590 1.00 94.94 263 THR A O 1
ATOM 2011 N N . PRO A 1 264 ? -18.499 9.074 6.762 1.00 92.31 264 PRO A N 1
ATOM 2012 C CA . PRO A 1 264 ? -19.262 7.831 6.806 1.00 92.31 264 PRO A CA 1
ATOM 2013 C C . PRO A 1 264 ? -18.620 6.744 5.945 1.00 92.31 264 PRO A C 1
ATOM 2015 O O . PRO A 1 264 ? -18.548 6.853 4.714 1.00 92.31 264 PRO A O 1
ATOM 2018 N N . THR A 1 265 ? -18.156 5.682 6.602 1.00 92.12 265 THR A N 1
ATOM 2019 C CA . THR A 1 265 ? -17.558 4.523 5.942 1.00 92.12 265 THR A CA 1
ATOM 2020 C C . THR A 1 265 ? -17.922 3.253 6.694 1.00 92.12 265 THR A C 1
ATOM 2022 O O . THR A 1 265 ? -17.481 3.045 7.821 1.00 92.12 265 THR A O 1
ATOM 2025 N N . ASP A 1 266 ? -18.684 2.382 6.039 1.00 92.19 266 ASP A N 1
ATOM 2026 C CA . ASP A 1 266 ? -18.906 1.028 6.529 1.00 92.19 266 ASP A CA 1
ATOM 2027 C C . ASP A 1 266 ? -17.698 0.175 6.151 1.00 92.19 266 ASP A C 1
ATOM 2029 O O . ASP A 1 266 ? -17.462 -0.137 4.976 1.00 92.19 266 ASP A O 1
ATOM 2033 N N . PHE A 1 267 ? -16.896 -0.138 7.164 1.00 97.38 267 PHE A N 1
ATOM 2034 C CA . PHE A 1 267 ? -15.695 -0.937 7.003 1.00 97.38 267 PHE A CA 1
ATOM 2035 C C . PHE A 1 267 ? -15.989 -2.434 7.069 1.00 97.38 267 PHE A C 1
ATOM 2037 O O . PHE A 1 267 ? -16.883 -2.887 7.783 1.00 97.38 267 PHE A O 1
ATOM 2044 N N . ARG A 1 268 ? -15.157 -3.210 6.375 1.00 97.62 268 ARG A N 1
ATOM 2045 C CA . ARG A 1 268 ? -14.965 -4.643 6.615 1.00 97.62 268 ARG A CA 1
ATOM 2046 C C . ARG A 1 268 ? -13.484 -4.986 6.562 1.00 97.62 268 ARG A C 1
ATOM 2048 O O . ARG A 1 268 ? -12.710 -4.311 5.882 1.00 97.62 268 ARG A O 1
ATOM 2055 N N . ILE A 1 269 ? -13.109 -6.041 7.269 1.00 98.69 269 ILE A N 1
ATOM 2056 C CA . ILE A 1 269 ? -11.734 -6.520 7.368 1.00 98.69 269 ILE A CA 1
ATOM 2057 C C . ILE A 1 269 ? -11.623 -7.879 6.681 1.00 98.69 269 ILE A C 1
ATOM 2059 O O . ILE A 1 269 ? -12.466 -8.753 6.881 1.00 98.69 269 ILE A O 1
ATOM 2063 N N . ILE A 1 270 ? -10.547 -8.073 5.924 1.00 98.50 270 ILE A N 1
ATOM 2064 C CA . ILE A 1 270 ? -10.130 -9.382 5.424 1.00 98.50 270 ILE A CA 1
ATOM 2065 C C . ILE A 1 270 ? -8.715 -9.648 5.917 1.00 98.50 270 ILE A C 1
ATOM 2067 O O . ILE A 1 270 ? -7.825 -8.836 5.691 1.00 98.50 270 ILE A O 1
ATOM 2071 N N . ILE A 1 271 ? -8.503 -10.775 6.586 1.00 98.69 271 ILE A N 1
ATOM 2072 C CA . ILE A 1 271 ? -7.177 -11.245 6.987 1.00 98.69 271 ILE A CA 1
ATOM 2073 C C . ILE A 1 271 ? -6.787 -12.368 6.029 1.00 98.69 271 ILE A C 1
ATOM 2075 O O . ILE A 1 271 ? -7.407 -13.431 6.033 1.00 98.69 271 ILE A O 1
ATOM 2079 N N . GLU A 1 272 ? -5.777 -12.114 5.203 1.00 98.19 272 GLU A N 1
ATOM 2080 C CA . GLU A 1 272 ? -5.162 -13.094 4.316 1.00 98.19 272 GLU A CA 1
ATOM 2081 C C . GLU A 1 272 ? -4.009 -13.782 5.041 1.00 98.19 272 GLU A C 1
ATOM 2083 O O . GLU A 1 272 ? -3.030 -13.143 5.442 1.00 98.19 272 GLU A O 1
ATOM 2088 N N . ARG A 1 273 ? -4.124 -15.101 5.195 1.00 98.00 273 ARG A N 1
ATOM 2089 C CA . ARG A 1 273 ? -3.104 -15.887 5.877 1.00 98.00 273 ARG A CA 1
ATOM 2090 C C . ARG A 1 273 ? -1.841 -16.030 5.055 1.00 98.00 273 ARG A C 1
ATOM 2092 O O . ARG A 1 273 ? -0.787 -15.732 5.597 1.00 98.00 273 ARG A O 1
ATOM 2099 N N . SER A 1 274 ? -1.948 -16.422 3.784 1.00 96.94 274 SER A N 1
ATOM 2100 C CA . SER A 1 274 ? -0.805 -16.814 2.946 1.00 96.94 274 SER A CA 1
ATOM 2101 C C . SER A 1 274 ? 0.287 -15.747 2.843 1.00 96.94 274 SER A C 1
ATOM 2103 O O . SER A 1 274 ? 1.467 -16.086 2.730 1.00 96.94 274 SER A O 1
ATOM 2105 N N . THR A 1 275 ? -0.088 -14.469 2.935 1.00 96.56 275 THR A N 1
ATOM 2106 C CA . THR A 1 275 ? 0.829 -13.327 2.832 1.00 96.56 275 THR A CA 1
ATOM 2107 C C . THR A 1 275 ? 0.978 -12.527 4.128 1.00 96.56 275 THR A C 1
ATOM 2109 O O . THR A 1 275 ? 1.685 -11.519 4.128 1.00 96.56 275 THR A O 1
ATOM 2112 N N . CYS A 1 276 ? 0.352 -12.954 5.235 1.00 98.19 276 CYS A N 1
ATOM 2113 C CA . CYS A 1 276 ? 0.357 -12.223 6.506 1.00 98.19 276 CYS A CA 1
ATOM 2114 C C . CYS A 1 276 ? -0.143 -10.769 6.365 1.00 98.19 276 CYS A C 1
ATOM 2116 O O . CYS A 1 276 ? 0.471 -9.826 6.880 1.00 98.19 276 CYS A O 1
ATOM 2118 N N . ARG A 1 277 ? -1.269 -10.568 5.664 1.00 98.44 277 ARG A N 1
ATOM 2119 C CA . ARG A 1 277 ? -1.839 -9.236 5.395 1.00 98.44 277 ARG A CA 1
ATOM 2120 C C . ARG A 1 277 ? -3.253 -9.085 5.935 1.00 98.44 277 ARG A C 1
ATOM 2122 O O . ARG A 1 277 ? -4.064 -10.004 5.892 1.00 98.44 277 ARG A O 1
ATOM 2129 N N . LEU A 1 278 ? -3.569 -7.879 6.395 1.00 98.69 278 LEU A N 1
ATOM 2130 C CA . LEU A 1 278 ? -4.927 -7.456 6.722 1.00 98.69 278 LEU A CA 1
ATOM 2131 C C . LEU A 1 278 ? -5.337 -6.341 5.767 1.00 98.69 278 LEU A C 1
ATOM 2133 O O . LEU A 1 278 ? -4.678 -5.308 5.693 1.00 98.69 278 LEU A O 1
ATOM 2137 N N . PHE A 1 279 ? -6.442 -6.532 5.061 1.00 98.56 279 PHE A N 1
ATOM 2138 C CA . PHE A 1 279 ? -7.045 -5.552 4.171 1.00 98.56 279 PHE A CA 1
ATOM 2139 C C . PHE A 1 279 ? -8.254 -4.922 4.850 1.00 98.56 279 PHE A C 1
ATOM 2141 O O . PHE A 1 279 ? -9.171 -5.613 5.297 1.00 98.56 279 PHE A O 1
ATOM 2148 N N . LEU A 1 280 ? -8.260 -3.595 4.907 1.00 98.62 280 LEU A N 1
ATOM 2149 C CA . LEU A 1 280 ? -9.409 -2.798 5.295 1.00 98.62 280 LEU A CA 1
ATOM 2150 C C . LEU A 1 280 ? -10.105 -2.326 4.020 1.00 98.62 280 LEU A C 1
ATOM 2152 O O . LEU A 1 280 ? -9.477 -1.731 3.141 1.00 98.62 280 LEU A O 1
ATOM 2156 N N . LEU A 1 281 ? -11.402 -2.592 3.920 1.00 97.75 281 LEU A N 1
ATOM 2157 C CA . LEU A 1 281 ? -12.223 -2.183 2.789 1.00 97.75 281 LEU A CA 1
ATOM 2158 C C . LEU A 1 281 ? -13.309 -1.231 3.264 1.00 97.75 281 LEU A C 1
ATOM 2160 O O . LEU A 1 281 ? -13.946 -1.489 4.282 1.00 97.75 281 LEU A O 1
ATOM 2164 N N . GLY A 1 282 ? -13.536 -0.161 2.506 1.00 94.25 282 GLY A N 1
ATOM 2165 C CA . GLY A 1 282 ? -14.615 0.798 2.729 1.00 94.25 282 GLY A CA 1
ATOM 2166 C C . GLY A 1 282 ? -15.474 0.904 1.476 1.00 94.25 282 GLY A C 1
ATOM 2167 O O . GLY A 1 282 ? -14.936 1.036 0.375 1.00 94.25 282 GLY A O 1
ATOM 2168 N N . LYS A 1 283 ? -16.803 0.813 1.621 1.00 86.56 283 LYS A N 1
ATOM 2169 C CA . LYS A 1 283 ? -17.753 0.863 0.485 1.00 86.56 283 LYS A CA 1
ATOM 2170 C C . LYS A 1 283 ? -17.370 -0.106 -0.659 1.00 86.56 283 LYS A C 1
ATOM 2172 O O . LYS A 1 283 ? -17.428 0.264 -1.826 1.00 86.56 283 LYS A O 1
ATOM 2177 N N . ASN A 1 284 ? -16.937 -1.326 -0.313 1.00 83.94 284 ASN A N 1
ATOM 2178 C CA . ASN A 1 284 ? -16.465 -2.369 -1.248 1.00 83.94 284 ASN A CA 1
ATOM 2179 C C . ASN A 1 284 ? -15.279 -1.964 -2.142 1.00 83.94 284 ASN A C 1
ATOM 2181 O O . ASN A 1 284 ? -15.125 -2.445 -3.259 1.00 83.94 284 ASN A O 1
ATOM 2185 N N . THR A 1 285 ? -14.417 -1.078 -1.647 1.00 92.62 285 THR A N 1
ATOM 2186 C CA . THR A 1 285 ? -13.148 -0.732 -2.294 1.00 92.62 285 THR A CA 1
ATOM 2187 C C . THR A 1 285 ? -12.005 -0.889 -1.303 1.00 92.62 285 THR A C 1
ATOM 2189 O O . THR A 1 285 ? -12.207 -0.769 -0.091 1.00 92.62 285 THR A O 1
ATOM 2192 N N . LEU A 1 286 ? -10.802 -1.178 -1.803 1.00 96.69 286 LEU A N 1
ATOM 2193 C CA . LEU A 1 286 ? -9.606 -1.236 -0.966 1.00 96.69 286 LEU A CA 1
ATOM 2194 C C . LEU A 1 286 ? -9.346 0.133 -0.344 1.00 96.69 286 LEU A C 1
ATOM 2196 O O . LEU A 1 286 ? -9.129 1.119 -1.048 1.00 96.69 286 LEU A O 1
ATOM 2200 N N . PHE A 1 287 ? -9.375 0.172 0.984 1.00 97.44 287 PHE A N 1
ATOM 2201 C CA . PHE A 1 287 ? -9.139 1.389 1.740 1.00 97.44 287 PHE A CA 1
ATOM 2202 C C . PHE A 1 287 ? -7.683 1.473 2.188 1.00 97.44 287 PHE A C 1
ATOM 2204 O O . PHE A 1 287 ? -7.043 2.495 1.958 1.00 97.44 287 PHE A O 1
ATOM 2211 N N . LYS A 1 288 ? -7.167 0.412 2.817 1.00 98.31 288 LYS A N 1
ATOM 2212 C CA . LYS A 1 288 ? -5.784 0.301 3.298 1.00 98.31 288 LYS A CA 1
ATOM 2213 C C . LYS A 1 288 ? -5.415 -1.173 3.485 1.00 98.31 288 LYS A C 1
ATOM 2215 O O . LYS A 1 288 ? -6.298 -2.019 3.627 1.00 98.31 288 LYS A O 1
ATOM 2220 N N . ARG A 1 289 ? -4.118 -1.476 3.524 1.00 98.12 289 ARG A N 1
ATOM 2221 C CA . ARG A 1 289 ? -3.599 -2.759 4.007 1.00 98.12 289 ARG A CA 1
ATOM 2222 C C . ARG A 1 289 ? -2.628 -2.575 5.171 1.00 98.12 289 ARG A C 1
ATOM 2224 O O . ARG A 1 289 ? -2.030 -1.511 5.312 1.00 98.12 289 ARG A O 1
ATOM 2231 N N . TYR A 1 290 ? -2.442 -3.646 5.928 1.00 98.56 290 TYR A N 1
ATOM 2232 C CA . TYR A 1 290 ? -1.519 -3.753 7.051 1.00 98.56 290 TYR A CA 1
ATOM 2233 C C . TYR A 1 290 ? -0.751 -5.070 6.964 1.00 98.56 290 TYR A C 1
ATOM 2235 O O . TYR A 1 290 ? -1.293 -6.075 6.494 1.00 98.56 290 TYR A O 1
ATOM 2243 N N . SER A 1 291 ? 0.486 -5.075 7.457 1.00 98.25 291 SER A N 1
ATOM 2244 C CA . SER A 1 291 ? 1.190 -6.326 7.753 1.00 98.25 291 SER A CA 1
ATOM 2245 C C . SER A 1 291 ? 0.722 -6.843 9.109 1.00 98.25 291 SER A C 1
ATOM 2247 O O . SER A 1 291 ? 0.555 -6.057 10.042 1.00 98.25 291 SER A O 1
ATOM 2249 N N . VAL A 1 292 ? 0.507 -8.151 9.234 1.00 98.38 292 VAL A N 1
ATOM 2250 C CA . VAL A 1 292 ? 0.034 -8.770 10.479 1.00 98.38 292 VAL A CA 1
ATOM 2251 C C . VAL A 1 292 ? 0.871 -9.990 10.845 1.00 98.38 292 VAL A C 1
ATOM 2253 O O . VAL A 1 292 ? 1.306 -10.738 9.982 1.00 98.38 292 VAL A O 1
ATOM 2256 N N . GLY A 1 293 ? 1.143 -10.195 12.130 1.00 98.25 293 GLY A N 1
AT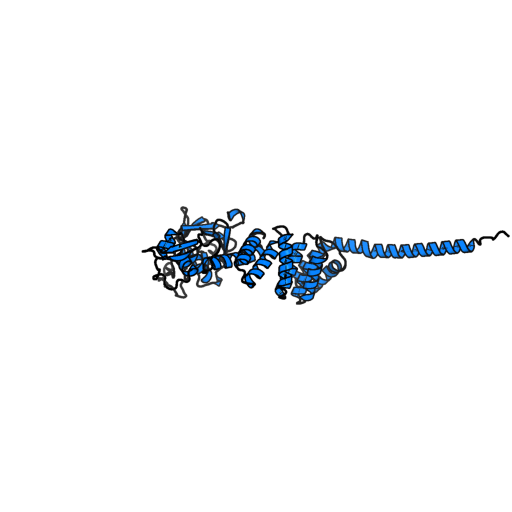OM 2257 C CA . GLY A 1 293 ? 1.653 -11.467 12.643 1.00 98.25 293 GLY A CA 1
ATOM 2258 C C . GLY A 1 293 ? 0.491 -12.431 12.868 1.00 98.25 293 GLY A C 1
ATOM 2259 O O . GLY A 1 293 ? -0.539 -12.020 13.403 1.00 98.25 293 GLY A O 1
ATOM 2260 N N . LEU A 1 294 ? 0.641 -13.689 12.466 1.00 98.25 294 LEU A N 1
ATOM 2261 C CA . LEU A 1 294 ? -0.426 -14.695 12.506 1.00 98.25 294 LEU A CA 1
ATOM 2262 C C . LEU A 1 294 ? -0.016 -15.935 13.304 1.00 98.25 294 LEU A C 1
ATOM 2264 O O . LEU A 1 294 ? 1.113 -16.037 13.788 1.00 98.25 294 LEU A O 1
ATOM 2268 N N . GLY A 1 295 ? -0.962 -16.858 13.468 1.00 96.69 295 GLY A N 1
ATOM 2269 C CA . GLY A 1 295 ? -0.787 -18.100 14.211 1.00 96.69 295 GLY A CA 1
ATOM 2270 C C . GLY A 1 295 ? 0.302 -18.994 13.629 1.00 96.69 295 GLY A C 1
ATOM 2271 O O . GLY A 1 295 ? 0.373 -19.163 12.411 1.00 96.69 295 GLY A O 1
ATOM 2272 N N . MET A 1 296 ? 1.154 -19.549 14.489 1.00 96.06 296 MET A N 1
ATOM 2273 C CA . MET A 1 296 ? 2.186 -20.509 14.095 1.00 96.06 296 MET A CA 1
ATOM 2274 C C . MET A 1 296 ? 1.584 -21.868 13.688 1.00 96.06 296 MET A C 1
ATOM 2276 O O . MET A 1 296 ? 0.431 -22.138 14.021 1.00 96.06 296 MET A O 1
ATOM 2280 N N . PRO A 1 297 ? 2.329 -22.744 12.986 1.00 94.88 297 PRO A N 1
ATOM 2281 C CA . PRO A 1 297 ? 1.840 -24.084 12.661 1.00 94.88 297 PRO A CA 1
ATOM 2282 C C . PRO A 1 297 ? 1.383 -24.852 13.913 1.00 94.88 297 PRO A C 1
ATOM 2284 O O . PRO A 1 297 ? 2.132 -24.932 14.886 1.00 94.88 297 PRO A O 1
ATOM 2287 N N . GLY A 1 298 ? 0.174 -25.417 13.879 1.00 93.94 298 GLY A N 1
ATOM 2288 C CA . GLY A 1 298 ? -0.500 -26.055 15.018 1.00 93.94 298 GLY A CA 1
ATOM 2289 C C . GLY A 1 298 ? -1.405 -25.130 15.845 1.00 93.94 298 GLY A C 1
ATOM 2290 O O . GLY A 1 298 ? -2.300 -25.625 16.527 1.00 93.94 298 GLY A O 1
ATOM 2291 N N . ASP A 1 299 ? -1.214 -23.814 15.743 1.00 95.00 299 ASP A N 1
ATOM 2292 C CA . ASP A 1 299 ? -2.047 -22.766 16.343 1.00 95.00 299 ASP A CA 1
ATOM 2293 C C . ASP A 1 299 ? -2.463 -21.755 15.262 1.00 95.00 299 ASP A C 1
ATOM 2295 O O . ASP A 1 299 ? -2.435 -20.536 15.462 1.00 95.00 299 ASP A O 1
ATOM 2299 N N . GLU A 1 30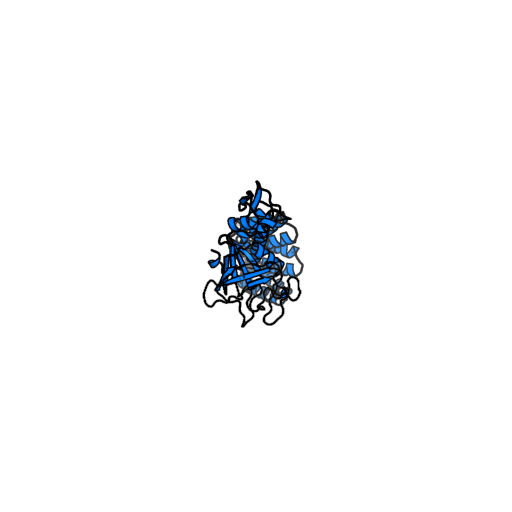0 ? -2.792 -22.249 14.066 1.00 97.12 300 GLU A N 1
ATOM 2300 C CA . GLU A 1 300 ? -3.082 -21.399 12.923 1.00 97.12 300 GLU A CA 1
ATOM 2301 C C . GLU A 1 300 ? -4.242 -20.442 13.216 1.00 97.12 300 GLU A C 1
ATOM 2303 O O . GLU A 1 300 ? -5.276 -20.817 13.778 1.00 97.12 300 GLU A O 1
ATOM 2308 N N . THR A 1 301 ? -4.121 -19.198 12.742 1.00 97.75 301 THR A N 1
ATOM 2309 C CA . THR A 1 301 ? -5.237 -18.248 12.763 1.00 97.75 301 THR A CA 1
ATOM 2310 C C . THR A 1 301 ? -6.431 -18.860 12.029 1.00 97.75 301 THR A C 1
ATOM 2312 O O . THR A 1 301 ? -6.394 -19.095 10.819 1.00 97.75 301 THR A O 1
ATOM 2315 N N . THR A 1 302 ? -7.489 -19.172 12.776 1.00 97.94 302 THR A N 1
ATOM 2316 C CA . THR A 1 302 ? -8.565 -20.033 12.282 1.00 97.94 302 THR A CA 1
ATOM 2317 C C . THR A 1 302 ? -9.398 -19.328 11.215 1.00 97.94 302 THR A C 1
ATOM 2319 O O . THR A 1 302 ? -9.973 -18.267 11.462 1.00 97.94 302 THR A O 1
ATOM 2322 N N . LEU A 1 303 ? -9.489 -19.944 10.032 1.00 98.19 303 LEU A N 1
ATOM 2323 C CA . LEU A 1 303 ? -10.318 -19.467 8.922 1.00 98.19 303 LEU A CA 1
ATOM 2324 C C . LEU A 1 303 ? -11.783 -19.340 9.347 1.00 98.19 303 LEU A C 1
ATOM 2326 O O . LEU A 1 303 ? -12.277 -20.155 10.125 1.00 98.19 303 LEU A O 1
ATOM 2330 N N . GLY A 1 304 ? -12.493 -18.352 8.810 1.00 97.69 304 GLY A N 1
ATOM 2331 C CA . GLY A 1 304 ? -13.918 -18.192 9.088 1.00 97.69 304 GLY A CA 1
ATOM 2332 C C . GLY A 1 304 ? -14.405 -16.752 9.059 1.00 97.69 304 GLY A C 1
ATOM 2333 O O . GLY A 1 304 ? -13.659 -15.816 8.768 1.00 97.69 304 GLY A O 1
ATOM 2334 N N . SER A 1 305 ? -15.688 -16.593 9.377 1.00 98.19 305 SER A N 1
ATOM 2335 C CA . SER A 1 305 ? -16.348 -15.295 9.489 1.00 98.19 305 SER A CA 1
ATOM 2336 C C . SER A 1 305 ? -16.522 -14.911 10.954 1.00 98.19 305 SER A C 1
ATOM 2338 O O . SER A 1 305 ? -17.020 -15.694 11.767 1.00 98.19 305 SER A O 1
ATOM 2340 N N . TYR A 1 306 ? -16.138 -13.680 11.266 1.00 98.69 306 TYR A N 1
ATOM 2341 C CA . TYR A 1 306 ? -16.184 -13.089 12.592 1.00 98.69 306 TYR A CA 1
ATOM 2342 C C . TYR A 1 306 ? -16.731 -11.658 12.519 1.00 98.69 306 TYR A C 1
ATOM 2344 O O . TYR A 1 306 ? -16.937 -11.082 11.447 1.00 98.69 306 TYR A O 1
ATOM 2352 N N . THR A 1 307 ? -16.950 -11.054 13.678 1.00 98.56 307 THR A N 1
ATOM 2353 C CA . THR A 1 307 ? -17.206 -9.621 13.830 1.00 98.56 307 THR A CA 1
ATOM 2354 C C . THR A 1 307 ? -16.342 -9.042 14.941 1.00 98.56 307 THR A C 1
ATOM 2356 O O . THR A 1 307 ? -15.993 -9.728 15.903 1.00 98.56 307 THR A O 1
ATOM 2359 N N . ILE A 1 308 ? -15.995 -7.759 14.833 1.00 98.62 308 ILE A N 1
ATOM 2360 C CA . ILE A 1 308 ? -15.294 -7.055 15.910 1.00 98.62 308 ILE A CA 1
ATOM 2361 C C . ILE A 1 308 ? -16.209 -6.943 17.135 1.00 98.62 308 ILE A C 1
ATOM 2363 O O . ILE A 1 308 ? -17.290 -6.356 17.069 1.00 98.62 308 ILE A O 1
ATOM 2367 N N . GLY A 1 309 ? -15.769 -7.481 18.270 1.00 98.06 309 GLY A N 1
ATOM 2368 C CA . GLY A 1 309 ? -16.498 -7.432 19.534 1.00 98.06 309 GLY A CA 1
ATOM 2369 C C . GLY A 1 309 ? -16.269 -6.148 20.340 1.00 98.06 309 GLY A C 1
ATOM 2370 O O . GLY A 1 309 ? -16.033 -5.064 19.805 1.00 98.06 309 GLY A O 1
ATOM 2371 N N . ASN A 1 310 ? -16.372 -6.263 21.668 1.00 96.81 310 ASN A N 1
ATOM 2372 C CA . ASN A 1 310 ? -16.143 -5.146 22.587 1.00 96.81 310 ASN A CA 1
ATOM 2373 C C . ASN A 1 310 ? -14.647 -4.829 22.663 1.00 96.81 310 ASN A C 1
ATOM 2375 O O . ASN A 1 310 ? -13.879 -5.543 23.307 1.00 96.81 310 ASN A O 1
ATOM 2379 N N . LYS A 1 311 ? -14.246 -3.762 21.976 1.00 97.25 311 LYS A N 1
ATOM 2380 C CA . LYS A 1 311 ? -12.853 -3.329 21.901 1.00 97.25 311 LYS A CA 1
ATOM 2381 C C . LYS A 1 311 ? -12.377 -2.746 23.237 1.00 97.25 311 LYS A C 1
ATOM 2383 O O . LYS A 1 311 ? -13.155 -2.110 23.947 1.00 97.25 311 LYS A O 1
ATOM 2388 N N . MET A 1 312 ? -11.098 -2.932 23.546 1.00 97.50 312 MET A N 1
ATOM 2389 C CA . MET A 1 312 ? -10.455 -2.431 24.759 1.00 97.50 312 MET A CA 1
ATOM 2390 C C . MET A 1 312 ? -9.211 -1.615 24.406 1.00 97.50 312 MET A C 1
ATOM 2392 O O . MET A 1 312 ? -8.353 -2.065 23.643 1.00 97.50 312 MET A O 1
ATOM 2396 N N . LYS A 1 313 ? -9.127 -0.411 24.974 1.00 96.69 313 LYS A N 1
ATOM 2397 C CA . LYS A 1 313 ? -7.916 0.409 24.987 1.00 96.69 313 LYS A CA 1
ATOM 2398 C C . LYS A 1 313 ? -7.120 0.075 26.245 1.00 96.69 313 LYS A C 1
ATOM 2400 O O . LYS A 1 313 ? -7.728 -0.063 27.302 1.00 96.69 313 LYS A O 1
ATOM 2405 N N . ASP A 1 314 ? -5.803 -0.044 26.101 1.00 96.81 314 ASP A N 1
ATOM 2406 C CA . ASP A 1 314 ? -4.852 -0.363 27.168 1.00 96.81 314 ASP A CA 1
ATOM 2407 C C . ASP A 1 314 ? -5.311 -1.598 27.974 1.00 96.81 314 ASP A C 1
ATOM 2409 O O . ASP A 1 314 ? -5.676 -1.486 29.144 1.00 96.81 314 ASP A O 1
ATOM 2413 N N . PRO A 1 315 ? -5.395 -2.783 27.333 1.00 96.81 315 PRO A N 1
ATOM 2414 C CA . PRO A 1 315 ? -5.934 -3.985 27.959 1.00 96.81 315 PRO A CA 1
ATOM 2415 C C . PRO A 1 315 ? -4.964 -4.593 28.982 1.00 96.81 315 PRO A C 1
ATOM 2417 O O . PRO A 1 315 ? -3.769 -4.735 28.729 1.00 96.81 315 PRO A O 1
ATOM 2420 N N . THR A 1 316 ? -5.495 -5.054 30.116 1.00 95.75 316 THR A N 1
ATOM 2421 C CA . THR A 1 316 ? -4.787 -6.011 30.981 1.00 95.75 316 THR A CA 1
ATOM 2422 C C . THR A 1 316 ? -4.725 -7.361 30.271 1.00 95.75 316 THR A C 1
ATOM 2424 O O . THR A 1 316 ? -5.757 -7.880 29.837 1.00 95.75 316 THR A O 1
ATOM 2427 N N . TRP A 1 317 ? -3.538 -7.958 30.174 1.00 93.88 317 TRP A N 1
ATOM 2428 C CA . TRP A 1 317 ? -3.376 -9.289 29.601 1.00 93.88 317 TRP A CA 1
ATOM 2429 C C . TRP A 1 317 ? -3.511 -10.373 30.670 1.00 93.88 317 TRP A C 1
ATOM 2431 O O . TRP A 1 317 ? -2.751 -10.435 31.635 1.00 93.88 317 TRP A O 1
ATOM 2441 N N . TYR A 1 318 ? -4.484 -11.262 30.486 1.00 91.00 318 TYR A N 1
ATOM 2442 C CA . TYR A 1 318 ? -4.693 -12.421 31.349 1.00 91.00 318 TYR A CA 1
ATOM 2443 C C . TYR A 1 318 ? -4.006 -13.644 30.740 1.00 91.00 318 TYR A C 1
ATOM 2445 O O . TYR A 1 318 ? -4.612 -14.412 29.993 1.00 91.00 318 TYR A O 1
ATOM 2453 N N . ARG A 1 319 ? -2.717 -13.811 31.053 1.00 84.00 319 ARG A N 1
ATOM 2454 C CA . ARG A 1 319 ? -1.925 -14.988 30.671 1.00 84.00 319 ARG A CA 1
ATOM 2455 C C . ARG A 1 319 ? -2.599 -16.28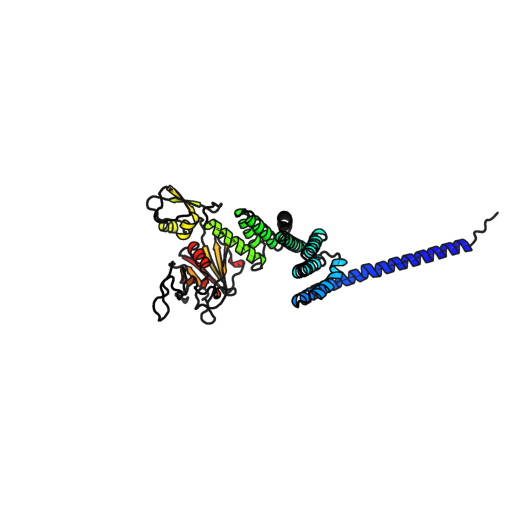2 31.168 1.00 84.00 319 ARG A C 1
ATOM 2457 O O . ARG A 1 319 ? -2.921 -16.366 32.356 1.00 84.00 319 ARG A O 1
ATOM 2464 N N . PRO A 1 320 ? -2.719 -17.334 30.332 1.00 80.88 320 PRO A N 1
ATOM 2465 C CA . PRO A 1 320 ? -3.146 -18.652 30.797 1.00 80.88 320 PRO A CA 1
ATOM 2466 C C . PRO A 1 320 ? -2.260 -19.160 31.944 1.00 80.88 320 PRO A C 1
ATOM 2468 O O . PRO A 1 320 ? -1.045 -19.270 31.796 1.00 80.88 320 PRO A O 1
ATOM 2471 N N . GLY A 1 321 ? -2.863 -19.443 33.102 1.00 83.88 321 GLY A N 1
ATOM 2472 C CA . GLY A 1 321 ? -2.160 -19.975 34.278 1.00 83.88 321 GLY A CA 1
ATOM 2473 C C . GLY A 1 321 ? -1.216 -18.997 34.992 1.00 83.88 321 GLY A C 1
ATOM 2474 O O . GLY A 1 321 ? -0.461 -19.428 35.859 1.00 83.88 321 GLY A O 1
ATOM 2475 N N . GLY A 1 322 ? -1.239 -17.706 34.647 1.00 87.44 322 GLY A N 1
ATOM 2476 C CA . GLY A 1 322 ? -0.379 -16.683 35.246 1.00 87.44 322 GLY A CA 1
ATOM 2477 C C . GLY A 1 322 ? -1.148 -15.552 35.923 1.00 87.44 322 GLY A C 1
ATOM 2478 O O . GLY A 1 322 ? -2.375 -15.477 35.867 1.00 87.44 322 GLY A O 1
ATOM 2479 N N . SER A 1 323 ? -0.399 -14.650 36.558 1.00 91.44 323 SER A N 1
ATOM 2480 C CA . SER A 1 323 ? -0.945 -13.401 37.091 1.00 91.44 323 SER A CA 1
ATOM 2481 C C . SER A 1 323 ? -1.362 -12.454 35.956 1.00 91.44 323 SER A C 1
ATOM 2483 O O . SER A 1 323 ? -0.737 -12.474 34.893 1.00 91.44 323 SER A O 1
ATOM 2485 N N . PRO A 1 324 ? -2.383 -11.602 36.165 1.00 94.31 324 PRO A N 1
ATOM 2486 C CA . PRO A 1 324 ? -2.725 -10.546 35.219 1.00 94.31 324 PRO A CA 1
ATOM 2487 C C . PRO A 1 324 ? -1.539 -9.601 34.998 1.00 94.31 324 PRO A C 1
ATOM 2489 O O . PRO A 1 324 ? -0.942 -9.126 35.964 1.00 94.31 324 PRO A O 1
ATOM 2492 N N . VAL A 1 325 ? -1.232 -9.311 33.736 1.00 95.44 325 VAL A N 1
ATOM 2493 C CA . VAL A 1 325 ? -0.174 -8.382 33.332 1.00 95.44 325 VAL A CA 1
ATOM 2494 C C . VAL A 1 325 ? -0.827 -7.041 32.979 1.00 95.44 325 VAL A C 1
ATOM 2496 O O . VAL A 1 325 ? -1.638 -6.991 32.047 1.00 95.44 325 VAL A O 1
ATOM 2499 N N . PRO A 1 326 ? -0.564 -5.962 33.736 1.00 96.25 326 PRO A N 1
ATOM 2500 C CA . PRO A 1 326 ? -1.266 -4.696 33.565 1.00 96.25 326 PRO A CA 1
ATOM 2501 C C . PRO A 1 326 ? -0.903 -3.994 32.242 1.00 96.25 326 PRO A C 1
ATOM 2503 O O . PRO A 1 326 ? 0.061 -4.363 31.565 1.00 96.25 326 PRO A O 1
ATOM 2506 N N . PRO A 1 327 ? -1.672 -2.971 31.835 1.00 95.88 327 PRO A N 1
ATOM 2507 C CA . PRO A 1 327 ? -1.340 -2.161 30.668 1.00 95.88 327 PRO A CA 1
ATOM 2508 C C . PRO A 1 327 ? -0.022 -1.400 30.866 1.00 95.88 327 PRO A C 1
ATOM 2510 O O . PRO A 1 327 ? 0.270 -0.937 31.967 1.00 95.88 327 PRO A O 1
ATOM 2513 N N . GLY A 1 328 ? 0.761 -1.252 29.794 1.00 92.06 328 GLY A N 1
ATOM 2514 C CA . GLY A 1 328 ? 2.063 -0.569 29.819 1.00 92.06 328 GLY A CA 1
ATOM 2515 C C . GLY A 1 328 ? 3.224 -1.406 30.368 1.00 92.06 328 GLY A C 1
ATOM 2516 O O . GLY A 1 328 ? 4.371 -0.971 30.290 1.00 92.06 328 GLY A O 1
ATOM 2517 N N . ASP A 1 329 ? 2.951 -2.603 30.886 1.00 94.81 329 ASP A N 1
ATOM 2518 C CA . ASP A 1 329 ? 3.988 -3.548 31.286 1.00 94.81 329 ASP A CA 1
ATOM 2519 C C . ASP A 1 329 ? 4.704 -4.130 30.045 1.00 94.81 329 ASP A C 1
ATOM 2521 O O . ASP A 1 329 ? 4.022 -4.542 29.099 1.00 94.81 329 ASP A O 1
ATOM 2525 N N . PRO A 1 330 ? 6.051 -4.204 30.017 1.00 92.19 330 PRO A N 1
ATOM 2526 C CA . PRO A 1 330 ? 6.796 -4.804 28.911 1.00 92.19 330 PRO A CA 1
ATOM 2527 C C . PRO A 1 330 ? 6.437 -6.264 28.610 1.00 92.19 330 PRO A C 1
ATOM 2529 O O . PRO A 1 330 ? 6.642 -6.704 27.482 1.00 92.19 330 PRO A O 1
ATOM 2532 N N . GLU A 1 331 ? 5.902 -7.023 29.572 1.00 92.56 331 GLU A N 1
ATOM 2533 C CA . GLU A 1 331 ? 5.446 -8.403 29.360 1.00 92.56 331 GLU A CA 1
ATOM 2534 C C . GLU A 1 331 ? 4.045 -8.492 28.729 1.00 92.56 331 GLU A C 1
ATOM 2536 O O . GLU A 1 331 ? 3.607 -9.582 28.355 1.00 92.56 331 GLU A O 1
ATOM 2541 N N . ASN A 1 332 ? 3.326 -7.373 28.588 1.00 94.44 332 ASN A N 1
ATOM 2542 C CA . ASN A 1 332 ? 1.977 -7.365 28.032 1.00 94.44 332 ASN A CA 1
ATOM 2543 C C . ASN A 1 332 ? 1.999 -7.578 26.508 1.00 94.44 332 ASN A C 1
ATOM 2545 O O . ASN A 1 332 ? 2.222 -6.654 25.724 1.00 94.44 332 ASN A O 1
ATOM 2549 N N . GLU A 1 333 ? 1.711 -8.807 26.076 1.00 93.56 333 GLU A N 1
ATOM 2550 C CA . GLU A 1 333 ? 1.714 -9.174 24.654 1.00 93.56 333 GLU A CA 1
ATOM 2551 C C . GLU A 1 333 ? 0.548 -8.585 23.842 1.00 93.56 333 GLU A C 1
ATOM 2553 O O . GLU A 1 333 ? 0.597 -8.613 22.611 1.00 93.56 333 GLU A O 1
ATOM 2558 N N . LEU A 1 334 ? -0.496 -8.053 24.493 1.00 94.44 334 LEU A N 1
ATOM 2559 C CA . LEU A 1 334 ? -1.636 -7.446 23.795 1.00 94.44 334 LEU A CA 1
ATOM 2560 C C . LEU A 1 334 ? -1.331 -6.032 23.282 1.00 94.44 334 LEU A C 1
ATOM 2562 O O . LEU A 1 334 ? -2.038 -5.528 22.406 1.00 94.44 334 LEU A O 1
ATOM 2566 N N . GLY A 1 335 ? -0.283 -5.394 23.808 1.00 94.69 335 GLY A N 1
ATOM 2567 C CA . GLY A 1 335 ? 0.060 -4.014 23.487 1.00 94.69 335 GLY A CA 1
ATOM 2568 C C . GLY A 1 335 ? -1.030 -3.035 23.932 1.00 94.69 335 GLY A C 1
ATOM 2569 O O . GLY A 1 335 ? -1.621 -3.176 25.001 1.00 94.69 335 GLY A O 1
ATOM 2570 N N . THR A 1 336 ? -1.296 -2.015 23.116 1.00 96.81 336 THR A N 1
ATOM 2571 C CA . THR A 1 336 ? -2.137 -0.876 23.518 1.00 96.81 336 THR A CA 1
ATOM 2572 C C . THR A 1 336 ? -3.611 -1.020 23.135 1.00 96.81 336 THR A C 1
ATOM 2574 O O . THR A 1 336 ? -4.450 -0.254 23.616 1.00 96.81 336 THR A O 1
ATOM 2577 N N . ARG A 1 337 ? -3.971 -1.972 22.266 1.00 98.06 337 ARG A N 1
ATOM 2578 C CA . ARG A 1 337 ? -5.350 -2.182 21.797 1.00 98.06 337 ARG A CA 1
ATOM 2579 C C . ARG A 1 337 ? -5.660 -3.666 21.668 1.00 98.06 337 ARG A C 1
ATOM 2581 O O . ARG A 1 337 ? -4.859 -4.431 21.143 1.00 98.06 337 ARG A O 1
ATOM 2588 N N . TRP A 1 338 ? -6.869 -4.038 22.077 1.00 98.06 338 TRP A N 1
ATOM 2589 C CA . TRP A 1 338 ? -7.437 -5.370 21.890 1.00 98.06 338 TRP A CA 1
ATOM 2590 C C . TRP A 1 338 ? -8.811 -5.275 21.227 1.00 98.06 338 TRP A C 1
ATOM 2592 O O . TRP A 1 338 ? -9.687 -4.532 21.679 1.00 98.06 338 TRP A O 1
ATOM 2602 N N . MET A 1 339 ? -9.015 -6.047 20.164 1.00 98.62 339 MET A N 1
ATOM 2603 C CA . MET A 1 339 ? -10.270 -6.149 19.427 1.00 98.62 339 MET A CA 1
ATOM 2604 C C . MET A 1 339 ? -10.641 -7.632 19.288 1.00 98.62 339 MET A C 1
ATOM 2606 O O . MET A 1 339 ? -10.093 -8.315 18.423 1.00 98.62 339 MET A O 1
ATOM 2610 N N . PRO A 1 340 ? -11.539 -8.164 20.137 1.00 98.12 340 PRO A N 1
ATOM 2611 C CA . PRO A 1 340 ? -11.890 -9.580 20.092 1.00 98.12 340 PRO A CA 1
ATOM 2612 C C . PRO A 1 340 ? -12.640 -9.913 18.799 1.00 98.12 340 PRO A C 1
ATOM 2614 O O . PRO A 1 340 ? -13.453 -9.111 18.331 1.00 98.12 340 PRO A O 1
ATOM 2617 N N . LEU A 1 341 ? -12.396 -11.105 18.256 1.00 98.50 341 LEU A N 1
ATOM 2618 C CA . LEU A 1 341 ? -13.117 -11.650 17.112 1.00 98.50 341 LEU A CA 1
ATOM 2619 C C . LEU A 1 341 ? -14.261 -12.531 17.613 1.00 98.50 341 LEU A C 1
ATOM 2621 O O . LEU A 1 341 ? -14.046 -13.604 18.171 1.00 98.50 341 LEU A O 1
ATOM 2625 N N . VAL A 1 342 ? -15.491 -12.059 17.430 1.00 98.31 342 VAL A N 1
ATOM 2626 C CA . VAL A 1 342 ? -16.702 -12.801 17.789 1.00 98.31 342 VAL A CA 1
ATOM 2627 C C . VAL A 1 342 ? -17.077 -13.702 16.611 1.00 98.31 342 VAL A C 1
ATOM 2629 O O . VAL A 1 342 ? -17.307 -13.171 15.525 1.00 98.31 342 VAL A O 1
ATOM 2632 N N . PRO A 1 343 ? -17.125 -15.034 16.778 1.00 97.69 343 PRO A N 1
ATOM 2633 C CA . PRO A 1 343 ? -17.420 -15.947 15.679 1.00 97.69 343 PRO A CA 1
ATOM 2634 C C . PRO A 1 343 ? -18.870 -15.826 15.199 1.00 97.69 343 PRO A C 1
ATOM 2636 O O . PRO A 1 343 ? -19.792 -15.724 16.006 1.00 97.69 343 PRO A O 1
ATOM 2639 N N . ASN A 1 344 ? -19.071 -15.897 13.880 1.00 96.19 344 ASN A N 1
ATOM 2640 C CA . ASN A 1 344 ? -20.400 -15.878 13.253 1.00 96.19 344 ASN A CA 1
ATOM 2641 C C . ASN A 1 344 ? -20.944 -17.287 12.940 1.00 96.19 344 ASN A C 1
ATOM 2643 O O . ASN A 1 344 ? -22.025 -17.411 12.367 1.00 96.19 344 ASN A O 1
ATOM 2647 N N . ALA A 1 345 ? -20.199 -18.343 13.276 1.00 94.62 345 ALA A N 1
ATOM 2648 C CA . ALA A 1 345 ? -20.577 -19.736 13.054 1.00 94.62 345 ALA A CA 1
ATOM 2649 C C . ALA A 1 345 ? -20.167 -20.613 14.246 1.00 94.62 345 ALA A C 1
ATOM 2651 O O . ALA A 1 345 ? -19.197 -20.314 14.947 1.00 94.62 345 ALA A O 1
ATOM 2652 N N . GLU A 1 346 ? -20.902 -21.705 14.462 1.00 93.00 346 GLU A N 1
ATOM 2653 C CA . GLU A 1 346 ? -20.557 -22.708 15.471 1.00 93.00 346 GLU A CA 1
ATOM 2654 C C . GLU A 1 346 ? -19.221 -23.392 15.142 1.00 93.00 346 GLU A C 1
ATOM 2656 O O . GLU A 1 346 ? -18.859 -23.568 13.979 1.00 93.00 346 GLU A O 1
ATOM 2661 N N . GLY A 1 347 ? -18.480 -23.783 16.181 1.00 92.25 347 GLY A N 1
ATOM 2662 C CA . GLY A 1 347 ? -17.194 -24.475 16.043 1.00 92.25 347 GLY A CA 1
ATOM 2663 C C . GLY A 1 347 ? -15.983 -23.569 15.795 1.00 92.25 347 GLY A C 1
ATOM 2664 O O . GLY A 1 347 ? -14.858 -24.061 15.828 1.00 92.25 347 GLY A O 1
ATOM 2665 N N . LEU A 1 348 ? -16.179 -22.261 15.602 1.00 95.62 348 LEU A N 1
ATOM 2666 C CA . LEU A 1 348 ? -15.083 -21.292 15.528 1.00 95.62 348 LEU A CA 1
ATOM 2667 C C . LEU A 1 348 ? -14.602 -20.866 16.931 1.00 95.62 348 LEU A C 1
ATOM 2669 O O . LEU A 1 348 ? -15.405 -20.791 17.867 1.00 95.62 348 LEU A O 1
ATOM 2673 N N . PRO A 1 349 ? -13.303 -20.559 17.100 1.00 93.75 349 PRO A N 1
ATOM 2674 C CA . PRO A 1 349 ? -12.735 -20.182 18.390 1.00 93.75 349 PRO A CA 1
ATOM 2675 C C . PRO A 1 349 ? -13.254 -18.826 18.884 1.00 93.75 349 PRO A C 1
ATOM 2677 O O . PRO A 1 349 ? -13.376 -17.865 18.127 1.00 93.75 349 PRO A O 1
ATOM 2680 N N . THR A 1 350 ? -13.490 -18.728 20.193 1.00 93.19 350 THR A N 1
ATOM 2681 C CA . THR A 1 350 ? -13.929 -17.494 20.874 1.00 93.19 350 THR A CA 1
ATOM 2682 C C . THR A 1 350 ? -12.784 -16.722 21.534 1.00 93.19 350 THR A C 1
ATOM 2684 O O . THR A 1 350 ? -13.011 -15.672 22.128 1.00 93.19 350 THR A O 1
ATOM 2687 N N . SER A 1 351 ? -11.563 -17.262 21.494 1.00 91.62 351 SER A N 1
ATOM 2688 C CA . SER A 1 351 ? -10.359 -16.679 22.100 1.00 91.62 351 SER A CA 1
ATOM 2689 C C . SER A 1 351 ? -9.544 -15.811 21.136 1.00 91.62 351 SER A C 1
ATOM 2691 O O . SER A 1 351 ? -8.570 -15.194 21.564 1.00 91.62 351 SER A O 1
ATOM 2693 N N . LEU A 1 352 ? -9.916 -15.755 19.853 1.00 95.88 352 LEU A N 1
ATOM 2694 C CA . LEU A 1 352 ? -9.186 -14.981 18.852 1.00 95.88 352 LEU A CA 1
ATOM 2695 C C . LEU A 1 352 ? -9.461 -13.479 18.963 1.00 95.88 352 LEU A C 1
ATOM 2697 O O . LEU A 1 352 ? -10.541 -13.026 19.348 1.00 95.88 352 LEU A O 1
ATOM 2701 N N . GLY A 1 353 ? -8.467 -12.694 18.564 1.00 97.44 353 GLY A N 1
ATOM 2702 C CA . GLY A 1 353 ? -8.539 -11.242 18.528 1.00 97.44 353 GLY A CA 1
ATOM 2703 C C . GLY A 1 353 ? -7.519 -10.640 17.571 1.00 97.44 353 GLY A C 1
ATOM 2704 O O . GLY A 1 353 ? -6.563 -11.297 17.154 1.00 97.44 353 GLY A O 1
ATOM 2705 N N . ILE A 1 354 ? -7.738 -9.368 17.255 1.00 98.69 354 ILE A N 1
ATOM 2706 C CA . ILE A 1 354 ? -6.765 -8.480 16.626 1.00 98.69 354 ILE A CA 1
ATOM 2707 C C . ILE A 1 354 ? -6.195 -7.588 17.730 1.00 98.69 354 ILE A C 1
ATOM 2709 O O . ILE A 1 354 ? -6.958 -6.948 18.461 1.00 98.69 354 ILE A O 1
ATOM 2713 N N . HIS A 1 355 ? -4.875 -7.545 17.880 1.00 98.25 355 HIS A N 1
ATOM 2714 C CA . HIS A 1 355 ? -4.237 -6.769 18.941 1.00 98.25 355 HIS A CA 1
ATOM 2715 C C . HIS A 1 355 ? -2.856 -6.242 18.553 1.00 98.25 355 HIS A C 1
ATOM 2717 O O . HIS A 1 355 ? -2.323 -6.587 17.500 1.00 98.25 355 HIS A O 1
ATOM 2723 N N . GLY A 1 356 ? -2.298 -5.370 19.394 1.00 97.19 356 GLY A N 1
ATOM 2724 C CA . GLY A 1 356 ? -0.945 -4.849 19.216 1.00 97.19 356 GLY A CA 1
ATOM 2725 C C . GLY A 1 356 ? 0.118 -5.901 19.522 1.00 97.19 356 GLY A C 1
ATOM 2726 O O . GLY A 1 356 ? -0.187 -7.056 19.800 1.00 97.19 356 GLY A O 1
ATOM 2727 N N . THR A 1 357 ? 1.387 -5.520 19.541 1.00 95.19 357 THR A N 1
ATOM 2728 C CA . THR A 1 357 ? 2.439 -6.402 20.050 1.00 95.19 357 THR A CA 1
ATOM 2729 C C . THR A 1 357 ? 3.554 -5.606 20.710 1.00 95.19 357 THR A C 1
ATOM 2731 O O . THR A 1 357 ? 3.858 -4.488 20.301 1.00 95.19 357 THR A O 1
ATOM 2734 N N . ASN A 1 358 ? 4.175 -6.200 21.727 1.00 93.31 358 ASN A N 1
ATOM 2735 C CA . ASN A 1 358 ? 5.434 -5.746 22.321 1.00 93.31 358 ASN A CA 1
ATOM 2736 C C . ASN A 1 358 ? 6.672 -6.305 21.589 1.00 93.31 358 ASN A C 1
ATOM 2738 O O . ASN A 1 358 ? 7.795 -6.001 21.984 1.00 93.31 358 ASN A O 1
ATOM 2742 N N . LYS A 1 359 ? 6.475 -7.115 20.540 1.00 94.69 359 LYS A N 1
ATOM 2743 C CA . LYS A 1 359 ? 7.522 -7.743 19.720 1.00 94.69 359 LYS A CA 1
ATOM 2744 C C . LYS A 1 359 ? 7.278 -7.446 18.234 1.00 94.69 359 LYS A C 1
ATOM 2746 O O . LYS A 1 359 ? 6.776 -8.320 17.518 1.00 94.69 359 LYS A O 1
ATOM 2751 N N . PRO A 1 360 ? 7.533 -6.214 17.754 1.00 95.12 360 PRO A N 1
ATOM 2752 C CA . PRO A 1 360 ? 7.217 -5.797 16.383 1.00 95.12 360 PRO A CA 1
ATOM 2753 C C . PRO A 1 360 ? 7.812 -6.701 15.296 1.00 95.12 360 PRO A C 1
ATOM 2755 O O . PRO A 1 360 ? 7.205 -6.875 14.246 1.00 95.12 360 PRO A O 1
ATOM 2758 N N . GLU A 1 361 ? 8.949 -7.342 15.566 1.00 95.50 361 GLU A N 1
ATOM 2759 C CA . GLU A 1 361 ? 9.602 -8.315 14.686 1.00 95.50 361 GLU A CA 1
ATOM 2760 C C . GLU A 1 361 ? 8.746 -9.558 14.382 1.00 95.50 361 GLU A C 1
ATOM 2762 O O . GLU A 1 361 ? 9.013 -10.285 13.427 1.00 95.50 361 GLU A O 1
ATOM 2767 N N . THR A 1 362 ? 7.694 -9.807 15.170 1.00 95.12 362 THR A N 1
ATOM 2768 C CA . THR A 1 362 ? 6.736 -10.899 14.934 1.00 95.12 362 THR A CA 1
ATOM 2769 C C . THR A 1 362 ? 5.707 -10.583 13.848 1.00 95.12 362 THR A C 1
ATOM 2771 O O . THR A 1 362 ? 5.070 -11.497 13.320 1.00 95.12 362 THR A O 1
ATOM 2774 N N . VAL A 1 363 ? 5.540 -9.310 13.483 1.00 97.50 363 VAL A N 1
ATOM 2775 C CA . VAL A 1 363 ? 4.612 -8.882 12.431 1.00 97.50 363 VAL A CA 1
ATOM 2776 C C . VAL A 1 363 ? 5.148 -9.306 11.062 1.00 97.50 363 VAL A C 1
ATOM 2778 O O . VAL A 1 363 ? 6.337 -9.177 10.786 1.00 97.50 363 VAL A O 1
ATOM 2781 N N . GLY A 1 364 ? 4.273 -9.852 10.211 1.00 97.12 364 GLY A N 1
ATOM 2782 C CA . GLY A 1 364 ? 4.655 -10.468 8.936 1.00 97.12 364 GLY A CA 1
ATOM 2783 C C . GLY A 1 364 ? 5.084 -11.936 9.054 1.00 97.12 364 GLY A C 1
ATOM 2784 O O . GLY A 1 364 ? 5.417 -12.550 8.045 1.00 97.12 364 GLY A O 1
ATOM 2785 N N . ASN A 1 365 ? 5.051 -12.517 10.260 1.00 97.31 365 ASN A N 1
ATOM 2786 C CA . ASN A 1 365 ? 5.472 -13.892 10.533 1.00 97.31 365 ASN A CA 1
ATOM 2787 C C . ASN A 1 365 ? 4.371 -14.718 11.225 1.00 97.31 365 ASN A C 1
ATOM 2789 O O . ASN A 1 365 ? 3.490 -14.184 11.902 1.00 97.31 365 ASN A O 1
ATOM 2793 N N . TYR A 1 366 ? 4.472 -16.045 11.121 1.00 97.19 366 TYR A N 1
ATOM 2794 C CA . TYR A 1 366 ? 3.601 -17.009 11.806 1.00 97.19 366 TYR A CA 1
ATOM 2795 C C . TYR A 1 366 ? 4.185 -17.371 13.180 1.00 97.19 366 TYR A C 1
ATOM 2797 O O . TYR A 1 366 ? 5.031 -18.256 13.291 1.00 97.19 366 TYR A O 1
ATOM 2805 N N . SER A 1 367 ? 3.795 -16.644 14.226 1.00 93.81 367 SER A N 1
ATOM 2806 C CA . SER A 1 367 ? 4.429 -16.711 15.556 1.00 93.81 367 SER A CA 1
ATOM 2807 C C . SER A 1 367 ? 3.475 -16.560 16.746 1.00 93.81 367 SER A C 1
ATOM 2809 O O . SER A 1 367 ? 3.907 -16.672 17.894 1.00 93.81 367 SER A O 1
ATOM 2811 N N . SER A 1 368 ? 2.196 -16.266 16.508 1.00 91.88 368 SER A N 1
ATOM 2812 C CA . SER A 1 368 ? 1.201 -16.136 17.573 1.00 91.88 368 SER A CA 1
ATOM 2813 C C . SER A 1 368 ? 0.530 -17.478 17.888 1.00 91.88 368 SER A C 1
ATOM 2815 O O . SER A 1 368 ? 0.699 -18.458 17.166 1.00 91.88 368 SER A O 1
ATOM 2817 N N . LEU A 1 369 ? -0.286 -17.500 18.945 1.00 91.81 369 LEU A N 1
ATOM 2818 C CA . LEU A 1 369 ? -1.188 -18.613 19.279 1.00 91.81 369 LEU A CA 1
ATOM 2819 C C . LEU A 1 369 ? -2.566 -18.439 18.607 1.00 91.81 369 LEU A C 1
ATOM 2821 O O . LEU A 1 369 ? -3.610 -18.589 19.239 1.00 91.81 369 LEU A O 1
ATOM 2825 N N . GLY A 1 370 ? -2.570 -17.976 17.356 1.00 92.94 370 GLY A N 1
ATOM 2826 C CA . GLY A 1 370 ? -3.767 -17.803 16.529 1.00 92.94 370 GLY A CA 1
ATOM 2827 C C . GLY A 1 370 ? -4.255 -16.361 16.365 1.00 92.94 370 GLY A C 1
ATOM 2828 O O . GLY A 1 370 ? -4.858 -16.048 15.339 1.00 92.94 370 GLY A O 1
ATOM 2829 N N . CYS A 1 371 ? -3.986 -15.449 17.304 1.00 96.56 371 CYS A N 1
ATOM 2830 C CA . CYS A 1 371 ? -4.404 -14.042 17.184 1.00 96.56 371 CYS A CA 1
ATOM 2831 C C . CYS A 1 371 ? -3.650 -13.280 16.080 1.00 96.56 371 CYS A C 1
ATOM 2833 O O . CYS A 1 371 ? -2.476 -13.550 15.823 1.00 96.56 371 CYS A O 1
ATOM 2835 N N . ALA A 1 372 ? -4.298 -12.274 15.488 1.00 98.12 372 ALA A N 1
ATOM 2836 C CA . ALA A 1 372 ? -3.653 -11.357 14.553 1.00 98.12 372 ALA A CA 1
ATOM 2837 C C . ALA A 1 372 ? -2.962 -10.215 15.316 1.00 98.12 372 ALA A C 1
ATOM 2839 O O . ALA A 1 372 ? -3.601 -9.497 16.090 1.00 98.12 372 ALA A O 1
ATOM 2840 N N . ARG A 1 373 ? -1.656 -10.049 15.096 1.00 98.31 373 ARG A N 1
ATOM 2841 C CA . ARG A 1 373 ? -0.797 -9.068 15.773 1.00 98.31 373 ARG A CA 1
ATOM 2842 C C . ARG A 1 373 ? -0.424 -7.935 14.827 1.00 98.31 373 ARG A C 1
ATOM 2844 O O . ARG A 1 373 ? 0.024 -8.199 13.718 1.00 98.31 373 ARG A O 1
ATOM 2851 N N . LEU A 1 374 ? -0.556 -6.694 15.271 1.00 98.56 374 LEU A N 1
ATOM 2852 C CA . LEU A 1 374 ? -0.102 -5.506 14.548 1.00 98.56 374 LEU A CA 1
ATOM 2853 C C . LEU A 1 374 ? 0.944 -4.754 15.362 1.00 98.56 374 LEU A C 1
ATOM 2855 O O . LEU A 1 374 ? 0.980 -4.850 16.591 1.00 98.56 374 LEU A O 1
ATOM 2859 N N . VAL A 1 375 ? 1.771 -3.968 14.673 1.00 98.00 375 VAL A N 1
ATOM 2860 C CA . VAL A 1 375 ? 2.629 -2.983 15.339 1.00 98.00 375 VAL A CA 1
ATOM 2861 C C . VAL A 1 375 ? 1.765 -1.935 16.061 1.00 98.00 375 VAL A C 1
ATOM 2863 O O . VAL A 1 375 ? 0.603 -1.741 15.680 1.00 98.00 375 VAL A O 1
ATOM 2866 N N . PRO A 1 376 ? 2.282 -1.279 17.119 1.00 96.25 376 PRO A N 1
ATOM 2867 C CA . PRO A 1 376 ? 1.505 -0.334 17.920 1.00 96.25 376 PRO A CA 1
ATOM 2868 C C . PRO A 1 376 ? 0.788 0.739 17.091 1.00 96.25 376 PRO A C 1
ATOM 2870 O O . PRO A 1 376 ? -0.398 0.978 17.291 1.00 96.25 376 PRO A O 1
ATOM 2873 N N . GLU A 1 377 ? 1.457 1.337 16.112 1.00 97.38 377 GLU A N 1
ATOM 2874 C CA . GLU A 1 377 ? 0.895 2.420 15.302 1.00 97.38 377 GLU A CA 1
ATOM 2875 C C . GLU A 1 377 ? -0.310 1.940 14.479 1.00 97.38 377 GLU A C 1
ATOM 2877 O O . GLU A 1 377 ? -1.357 2.593 14.446 1.00 97.38 377 GLU A O 1
ATOM 2882 N N . ASP A 1 378 ? -0.189 0.760 13.870 1.00 98.56 378 ASP A N 1
ATOM 2883 C CA . ASP A 1 378 ? -1.220 0.183 13.012 1.00 98.56 378 ASP A CA 1
ATOM 2884 C C . ASP A 1 378 ? -2.429 -0.312 13.812 1.00 98.56 378 ASP A C 1
ATOM 2886 O O . ASP A 1 378 ? -3.570 -0.126 13.379 1.00 98.56 378 ASP A O 1
ATOM 2890 N N . VAL A 1 379 ? -2.223 -0.916 14.992 1.00 98.62 379 VAL A N 1
ATOM 2891 C CA . VAL A 1 379 ? -3.358 -1.370 15.813 1.00 98.62 379 VAL A CA 1
ATOM 2892 C C . VAL A 1 379 ? -4.164 -0.191 16.350 1.00 98.62 379 VAL A C 1
ATOM 2894 O O . VAL A 1 379 ? -5.390 -0.266 16.426 1.00 98.62 379 VAL A O 1
ATOM 2897 N N . GLU A 1 380 ? -3.499 0.904 16.721 1.00 98.38 380 GLU A N 1
ATOM 2898 C CA . GLU A 1 380 ? -4.161 2.112 17.209 1.00 98.38 380 GLU A CA 1
ATOM 2899 C C . GLU A 1 380 ? -4.950 2.808 16.110 1.00 98.38 380 GLU A C 1
ATOM 2901 O O . GLU A 1 380 ? -6.085 3.232 16.336 1.00 98.38 380 GLU A O 1
ATOM 2906 N N . GLU A 1 381 ? -4.379 2.866 14.910 1.00 98.50 381 GLU A N 1
ATOM 2907 C CA . GLU A 1 381 ? -5.056 3.371 13.728 1.00 98.50 381 GLU A CA 1
ATOM 2908 C C . GLU A 1 381 ? -6.292 2.531 13.382 1.00 98.50 381 GLU A C 1
ATOM 2910 O O . GLU A 1 381 ? -7.397 3.072 13.310 1.00 98.50 381 GLU A O 1
ATOM 2915 N N . LEU A 1 382 ? -6.136 1.210 13.239 1.00 98.69 382 LEU A N 1
ATOM 2916 C CA . LEU A 1 382 ? -7.238 0.304 12.919 1.00 98.69 382 LEU A CA 1
ATOM 2917 C C . LEU A 1 382 ? -8.338 0.374 13.985 1.00 98.69 382 LEU A C 1
ATOM 2919 O O . LEU A 1 382 ? -9.520 0.432 13.644 1.00 98.69 382 LEU A O 1
ATOM 2923 N N . TYR A 1 383 ? -7.962 0.433 15.267 1.00 98.56 383 TYR A N 1
ATOM 2924 C CA . TYR A 1 383 ? -8.898 0.573 16.382 1.00 98.56 383 TYR A CA 1
ATOM 2925 C C . TYR A 1 383 ? -9.764 1.828 16.262 1.00 98.56 383 TYR A C 1
ATOM 2927 O O . TYR A 1 383 ? -10.955 1.771 16.577 1.00 98.56 383 TYR A O 1
ATOM 2935 N N . ASP A 1 384 ? -9.200 2.951 15.824 1.00 97.62 384 ASP A N 1
ATOM 2936 C CA . ASP A 1 384 ? -9.951 4.192 15.633 1.00 97.62 384 ASP A CA 1
ATOM 2937 C C . ASP A 1 384 ? -10.750 4.203 14.321 1.00 97.62 384 ASP A C 1
ATOM 2939 O O . ASP A 1 384 ? -11.734 4.932 14.224 1.00 97.62 384 ASP A O 1
ATOM 2943 N N . LEU A 1 385 ? -10.401 3.382 13.328 1.00 98.06 385 LEU A N 1
ATOM 2944 C CA . LEU A 1 385 ? -11.160 3.276 12.078 1.00 98.06 385 LEU A CA 1
ATOM 2945 C C . LEU A 1 385 ? -12.427 2.422 12.226 1.00 98.06 385 LEU A C 1
ATOM 2947 O O . LEU A 1 385 ? -13.489 2.813 11.745 1.00 98.06 385 LEU A O 1
ATOM 2951 N N . VAL A 1 386 ? -12.340 1.268 12.893 1.00 98.06 386 VAL A N 1
ATOM 2952 C CA . VAL A 1 386 ? -13.400 0.244 12.840 1.00 98.06 386 VAL A CA 1
ATOM 2953 C C . VAL A 1 386 ? -14.325 0.271 14.051 1.00 98.06 386 VAL A C 1
ATOM 2955 O O . VAL A 1 386 ? -13.893 0.405 15.195 1.00 98.06 386 VAL A O 1
ATOM 2958 N N . VAL A 1 387 ? -15.625 0.101 13.832 1.00 97.50 387 VAL A N 1
ATOM 2959 C CA . VAL A 1 387 ? -16.636 0.037 14.900 1.00 97.50 387 VAL A CA 1
ATOM 2960 C C . VAL A 1 387 ? -16.829 -1.392 15.417 1.00 97.50 387 VAL A C 1
ATOM 2962 O O . VAL A 1 387 ? -16.442 -2.368 14.770 1.00 97.50 387 VAL A O 1
ATOM 2965 N N . ARG A 1 388 ? -17.461 -1.543 16.587 1.00 96.94 388 ARG A N 1
ATOM 2966 C CA . ARG A 1 388 ? -17.988 -2.850 17.012 1.00 96.94 388 ARG A CA 1
ATOM 2967 C C . ARG A 1 388 ? -18.995 -3.344 15.969 1.00 96.94 388 ARG A C 1
ATOM 2969 O O . ARG A 1 388 ? -19.804 -2.562 15.489 1.00 96.94 388 ARG A O 1
ATOM 2976 N N . GLY A 1 389 ? -18.958 -4.634 15.659 1.00 97.25 389 GLY A N 1
ATOM 2977 C CA . GLY A 1 389 ? -19.790 -5.252 14.630 1.00 97.25 389 GLY A CA 1
ATOM 2978 C C . GLY A 1 389 ? -19.189 -5.197 13.227 1.00 97.25 389 GLY A C 1
ATOM 2979 O O . GLY A 1 389 ? -19.756 -5.811 12.331 1.00 97.25 389 GLY A O 1
ATOM 2980 N N . THR A 1 390 ? -18.038 -4.533 13.033 1.00 98.31 390 THR A N 1
ATOM 2981 C CA . THR A 1 390 ? -17.301 -4.563 11.757 1.00 98.31 390 THR A CA 1
ATOM 2982 C C . THR A 1 390 ? -17.070 -6.021 11.339 1.00 98.31 390 THR A C 1
ATOM 2984 O O . THR A 1 390 ? -16.483 -6.771 12.130 1.00 98.31 390 THR A O 1
ATOM 2987 N N . PRO A 1 391 ? -17.523 -6.445 10.146 1.00 98.19 391 PRO A N 1
ATOM 2988 C CA . PRO A 1 391 ? -17.298 -7.797 9.656 1.00 98.19 391 PRO A CA 1
ATOM 2989 C C . PRO A 1 391 ? -15.811 -8.081 9.469 1.00 98.19 391 PRO A C 1
ATOM 2991 O O . PRO A 1 391 ? -15.067 -7.234 8.969 1.00 98.19 391 PRO A O 1
ATOM 2994 N N . VAL A 1 392 ? -15.396 -9.287 9.842 1.00 98.62 392 VAL A N 1
ATOM 2995 C CA . VAL A 1 392 ? -14.037 -9.791 9.651 1.00 98.62 392 VAL A CA 1
ATOM 2996 C C . VAL A 1 392 ? -14.117 -11.147 8.969 1.00 98.62 392 VAL A C 1
ATOM 2998 O O . VAL A 1 392 ? -14.845 -12.030 9.415 1.00 98.62 392 VAL A O 1
ATOM 3001 N N . GLU A 1 393 ? -13.354 -11.331 7.904 1.00 98.19 393 GLU A N 1
ATOM 3002 C CA . GLU A 1 393 ? -13.213 -12.622 7.241 1.00 98.19 393 GLU A CA 1
ATOM 3003 C C . GLU A 1 393 ? -11.748 -13.049 7.249 1.00 98.19 393 GLU A C 1
ATOM 3005 O O . GLU A 1 393 ? -10.874 -12.289 6.837 1.00 98.19 393 GLU A O 1
ATOM 3010 N N . ILE A 1 394 ? -11.473 -14.259 7.726 1.00 98.56 394 ILE A N 1
ATOM 3011 C CA . ILE A 1 394 ? -10.131 -14.842 7.722 1.00 98.56 394 ILE A CA 1
ATOM 3012 C C . ILE A 1 394 ? -10.085 -15.904 6.638 1.00 98.56 394 ILE A C 1
ATOM 3014 O O . ILE A 1 394 ? -10.849 -16.873 6.677 1.00 98.56 394 ILE A O 1
ATOM 3018 N N . VAL A 1 395 ? -9.187 -15.713 5.678 1.00 98.19 395 VAL A N 1
ATOM 3019 C CA . VAL A 1 395 ? -9.089 -16.504 4.450 1.00 98.19 395 VAL A CA 1
ATOM 3020 C C . VAL A 1 395 ? -7.661 -16.943 4.193 1.00 98.19 395 VAL A C 1
ATOM 3022 O O . VAL A 1 395 ? -6.713 -16.317 4.661 1.00 98.19 395 VAL A O 1
ATOM 3025 N N . GLU A 1 396 ? -7.511 -18.013 3.419 1.00 97.69 396 GLU A N 1
ATOM 3026 C CA . GLU A 1 396 ? -6.179 -18.461 3.024 1.00 97.69 396 GLU A CA 1
ATOM 3027 C C . GLU A 1 396 ? -5.556 -17.489 2.020 1.00 97.69 396 GLU A C 1
ATOM 3029 O O . GLU A 1 396 ? -4.454 -17.008 2.248 1.00 97.69 396 GLU A O 1
ATOM 3034 N N . ASN A 1 397 ? -6.306 -17.150 0.965 1.00 96.94 397 ASN A N 1
ATOM 3035 C CA . ASN A 1 397 ? -5.900 -16.221 -0.087 1.00 96.94 397 ASN A CA 1
ATOM 3036 C C . ASN A 1 397 ? -6.981 -15.158 -0.314 1.00 96.94 397 ASN A C 1
ATOM 3038 O O . ASN A 1 397 ? -8.185 -15.436 -0.201 1.00 96.94 397 ASN A O 1
ATOM 3042 N N . PHE A 1 398 ? -6.556 -13.952 -0.672 1.00 95.81 398 PHE A N 1
ATOM 3043 C CA . PHE A 1 398 ? -7.427 -12.840 -1.022 1.00 95.81 398 PHE A CA 1
ATOM 3044 C C . PHE A 1 398 ? -7.043 -12.263 -2.388 1.00 95.81 398 PHE A C 1
ATOM 3046 O O . PHE A 1 398 ? -5.958 -11.715 -2.572 1.00 95.81 398 PHE A O 1
ATOM 3053 N N . GLY A 1 399 ? -7.958 -12.397 -3.349 1.00 93.25 399 GLY A N 1
ATOM 3054 C CA . GLY A 1 399 ? -7.792 -11.908 -4.712 1.00 93.25 399 GLY A CA 1
ATOM 3055 C C . GLY A 1 399 ? -8.709 -10.730 -5.065 1.00 93.25 399 GLY A C 1
ATOM 3056 O O . GLY A 1 399 ? -9.622 -10.378 -4.303 1.00 93.25 399 GLY A O 1
ATOM 3057 N N . PRO A 1 400 ? -8.490 -10.115 -6.242 1.00 90.81 400 PRO A N 1
ATOM 3058 C CA . PRO A 1 400 ? -9.253 -8.960 -6.716 1.00 90.81 400 PRO A CA 1
ATOM 3059 C C . PRO A 1 400 ? -10.756 -9.234 -6.844 1.00 90.81 400 PRO A C 1
ATOM 3061 O O . PRO A 1 400 ? -11.563 -8.331 -6.628 1.00 90.81 400 PRO A O 1
ATOM 3064 N N . GLU A 1 401 ? -11.149 -10.477 -7.128 1.00 88.75 401 GLU A N 1
ATOM 3065 C CA . GLU A 1 401 ? -12.542 -10.921 -7.260 1.00 88.75 401 GLU A CA 1
ATOM 3066 C C . GLU A 1 401 ? -13.361 -10.787 -5.971 1.00 88.75 401 GLU A C 1
ATOM 3068 O O . GLU A 1 401 ? -14.580 -10.937 -5.989 1.00 88.75 401 GLU A O 1
ATOM 3073 N N . ARG A 1 402 ? -12.699 -10.502 -4.846 1.00 85.00 402 ARG A N 1
ATOM 3074 C CA . ARG A 1 402 ? -13.317 -10.402 -3.525 1.00 85.00 402 ARG A CA 1
ATOM 3075 C C . ARG A 1 402 ? -13.365 -8.983 -2.975 1.00 85.00 402 ARG A C 1
ATOM 3077 O O . ARG A 1 402 ? -13.806 -8.818 -1.838 1.00 85.00 402 ARG A O 1
ATOM 3084 N N . VAL A 1 403 ? -12.914 -7.966 -3.716 1.00 83.00 403 VAL A N 1
ATOM 3085 C CA . VAL A 1 403 ? -12.935 -6.561 -3.261 1.00 83.00 403 VAL A CA 1
ATOM 3086 C C . VAL A 1 403 ? -14.367 -6.002 -3.218 1.00 83.00 403 VAL A C 1
ATOM 3088 O O . VAL A 1 403 ? -14.696 -5.284 -2.266 1.00 83.00 403 VAL A O 1
ATOM 3091 N N . GLY A 1 404 ? -15.244 -6.430 -4.134 1.00 62.84 404 GLY A N 1
ATOM 3092 C CA . GLY A 1 404 ? -16.654 -6.034 -4.195 1.00 62.84 404 GLY A CA 1
ATOM 3093 C C . GLY A 1 404 ? -17.503 -6.992 -5.007 1.00 62.84 404 GLY A C 1
ATOM 3094 O O . GLY A 1 404 ? -17.180 -7.160 -6.202 1.00 62.84 404 GLY A O 1
#

Secondary structure (DSSP, 8-state):
------HHHHHHHHHHHHHHHHHHHHHHHHHHIIIIIHHHHHHHTHHHHHHHHHHHHHTT-HHHHHHHHHHHHHH---TTTHHHHHHHHHHHHHHTT-HHHHHHHHHHHHHH-TT-TTHHHHHHHHHHHHHHTT-HHHHHHHHHHHHHHS-HHHHHHHHHHHHHHHHHTT-HHHHHHHHHHHHHHSPTT-HHHHHHHHHHHHHHHHHHHSS---TT-EEEEPPTT--HHHHHHHTT--HHHHHHHTT-S-TT---TT-EEEE----EEEEEETTTTEEEEEETTEEEEEEE-BEEPTTS----EEEEE-S-EESPPEE-TTS-EE-TT-TT-TTTTEEEEEEESSTTS-SS-EEE--S-GGGTTSEEESS-EE--HHHHHHHHHHPPTT-EEEEES---GGG--

Radius of gyration: 32.75 Å; chains: 1; bounding box: 68×50×133 Å

Sequence (404 aa):
MKQKQDPSLAKIMAAVLFVGAVAYGVVRFSQWLNEDIILGAIEKSAPDKIDMAKELAAKGDTAEAKKALRPIVARVKSDSVTPRALMLMAQLEQESGNTETALALLKRAVDEFPTSPDQPRAATTYGRLLEDLGRIADAKQVYSAVRATAQPALRGAAVAGLARLAERAGELVEARDLYRQAVADSEWDSPEWNLALDGLGRLNVHFIFSQEETPESEPYIVAPGDSLNRIGVRLNTTQGMLIRANGIEDPSKLRPGQRLKHTPTDFRIIIERSTCRLFLLGKNTLFKRYSVGLGMPGDETTLGSYTIGNKMKDPTWYRPGGSPVPPGDPENELGTRWMPLVPNAEGLPTSLGIHGTNKPETVGNYSSLGCARLVPEDVEELYDLVVRGTPVEIVENFGPERVG

pLDDT: mean 93.46, std 8.04, range [44.5, 98.69]